Protein AF-A0A2B7ZU82-F1 (afdb_monomer_lite)

Radius of gyration: 23.39 Å; chains: 1; bounding box: 59×56×68 Å

Sequence (441 aa):
AWDSQYWSLWITNGGGGIFADIWTASTFAANGIYVSHTATPGKIYAMSVEHHMRNEVRFNKVSNWRSYALQLEEEDREGRECVPVEIQDSENLFFANLYVFRTIRVKIPFPYAIRTWHSANVEILNFHNFAQTKYAITNALFDVNSDLQVRPWEFARLYMAGKESRPKRDGRAEELASGFEFTEGSCSDSKGNVYFSESRLKRIYKWSADSQSVTLVADYPWPPQGLACDSEDHLLVVFRYDPQPGYLVNGQQETFANPRDAAGTAFSGWGNSGFAIWAYSIDPNNPDETIQKLPTQKMGSIETIHKALYPSNRWRDSHDYNEVVMNMPAECFVAPDKNTIIPISYDLARSNALVEGFPGKPLYATNEYDKRVVRFEIDSKGYVMNPFYFVEKGEYSTAVNNVGNLYVADGEVYIFNPEGKPIGLIEIPERPTSVIFGGKG

Structure (mmCIF, N/CA/C/O backbone):
data_AF-A0A2B7ZU82-F1
#
_entry.id   AF-A0A2B7ZU82-F1
#
loop_
_atom_site.group_PDB
_atom_site.id
_atom_site.type_symbol
_atom_site.label_atom_id
_atom_site.label_alt_id
_atom_site.label_comp_id
_atom_site.label_asym_id
_atom_site.label_entity_id
_atom_site.label_seq_id
_atom_site.pdbx_PDB_ins_code
_atom_site.Cartn_x
_atom_site.Cartn_y
_atom_site.Cartn_z
_atom_site.occupancy
_atom_site.B_iso_or_equiv
_atom_site.auth_seq_id
_atom_site.auth_comp_id
_atom_site.auth_asym_id
_atom_site.auth_atom_id
_atom_site.pdbx_PDB_model_num
ATOM 1 N N . ALA A 1 1 ? 8.708 25.680 -15.723 1.00 80.94 1 ALA A N 1
ATOM 2 C CA . ALA A 1 1 ? 7.711 24.734 -16.254 1.00 80.94 1 ALA A CA 1
ATOM 3 C C . ALA A 1 1 ? 8.374 23.372 -16.326 1.00 80.94 1 ALA A C 1
ATOM 5 O O . ALA A 1 1 ? 9.386 23.284 -17.011 1.00 80.94 1 ALA A O 1
ATOM 6 N N . TRP A 1 2 ? 7.881 22.380 -15.585 1.00 88.81 2 TRP A N 1
ATOM 7 C CA . TRP A 1 2 ? 8.326 20.986 -15.718 1.00 88.81 2 TRP A CA 1
ATOM 8 C C . TRP A 1 2 ? 7.935 20.409 -17.079 1.00 88.81 2 TRP A C 1
ATOM 10 O O . TRP A 1 2 ? 7.152 21.036 -17.794 1.00 88.81 2 TRP A O 1
ATOM 20 N N . ASP A 1 3 ? 8.502 19.252 -17.425 1.00 89.81 3 ASP A N 1
ATOM 21 C CA . ASP A 1 3 ? 8.197 18.534 -18.672 1.00 89.81 3 ASP A CA 1
ATOM 22 C C . ASP A 1 3 ? 8.323 19.411 -19.940 1.00 89.81 3 ASP A C 1
ATOM 24 O O . ASP A 1 3 ? 7.452 19.459 -20.809 1.00 89.81 3 ASP A O 1
ATOM 28 N N . SER A 1 4 ? 9.406 20.185 -20.015 1.00 92.81 4 SER A N 1
ATOM 29 C CA . SER A 1 4 ? 9.650 21.168 -21.083 1.00 92.81 4 SER A CA 1
ATOM 30 C C . SER A 1 4 ? 10.883 20.867 -21.935 1.00 92.81 4 SER A C 1
ATOM 32 O O . SER A 1 4 ? 11.148 21.568 -22.913 1.00 92.81 4 SER A O 1
ATOM 34 N N . GLN A 1 5 ? 11.633 19.827 -21.586 1.00 91.81 5 GLN A N 1
ATOM 35 C CA . GLN A 1 5 ? 12.817 19.364 -22.290 1.00 91.81 5 GLN A CA 1
ATOM 36 C C . GLN A 1 5 ? 12.592 17.955 -22.835 1.00 91.81 5 GLN A C 1
ATOM 38 O O . GLN A 1 5 ? 11.759 17.188 -22.354 1.00 91.81 5 GLN A O 1
ATOM 43 N N . TYR A 1 6 ? 13.372 17.609 -23.857 1.00 92.75 6 TYR A N 1
ATOM 44 C CA . TYR A 1 6 ? 13.483 16.233 -24.329 1.00 92.75 6 TYR A CA 1
ATOM 45 C C . TYR A 1 6 ? 14.211 15.363 -23.285 1.00 92.75 6 TYR A C 1
ATOM 47 O O . TYR A 1 6 ? 14.194 15.638 -22.091 1.00 92.75 6 TYR A O 1
ATOM 55 N N . TRP A 1 7 ? 14.809 14.266 -23.722 1.00 93.94 7 TRP A N 1
ATOM 56 C CA . TRP A 1 7 ? 15.465 13.282 -22.867 1.00 93.94 7 TRP A CA 1
ATOM 57 C C . TRP A 1 7 ? 16.787 13.817 -22.303 1.00 93.94 7 TRP A C 1
ATOM 59 O O . TRP A 1 7 ? 17.531 14.466 -23.041 1.00 93.94 7 TRP A O 1
ATOM 69 N N . SER A 1 8 ? 17.110 13.512 -21.042 1.00 95.00 8 SER A N 1
ATOM 70 C CA . SER A 1 8 ? 18.403 13.900 -20.453 1.00 95.00 8 SER A CA 1
ATOM 71 C C . SER A 1 8 ? 19.566 13.194 -21.148 1.00 95.00 8 SER A C 1
ATOM 73 O O . SER A 1 8 ? 20.588 13.811 -21.441 1.00 95.00 8 SER A O 1
ATOM 75 N N . LEU A 1 9 ? 19.393 11.907 -21.459 1.00 95.88 9 LEU A N 1
ATOM 76 C CA . LEU A 1 9 ? 20.341 11.114 -22.230 1.00 95.88 9 LEU A CA 1
ATOM 77 C C . LEU A 1 9 ? 19.611 10.368 -23.352 1.00 95.88 9 LEU A C 1
ATOM 79 O O . LEU A 1 9 ? 18.702 9.579 -23.099 1.00 95.88 9 LEU A O 1
ATOM 83 N N . TRP A 1 10 ? 20.023 10.600 -24.601 1.00 97.06 10 TRP A N 1
ATOM 84 C CA . TRP A 1 10 ? 19.443 9.948 -25.777 1.00 97.06 10 TRP A CA 1
ATOM 85 C C . TRP A 1 10 ? 20.496 9.166 -26.556 1.00 97.06 10 TRP A C 1
ATOM 87 O O . TRP A 1 10 ? 21.459 9.738 -27.067 1.00 97.06 10 TRP A O 1
ATOM 97 N N . ILE A 1 11 ? 20.292 7.855 -26.677 1.00 98.25 11 ILE A N 1
ATOM 98 C CA . ILE A 1 11 ? 21.112 6.970 -27.502 1.00 98.25 11 ILE A CA 1
ATOM 99 C C . ILE A 1 11 ? 20.263 6.493 -28.671 1.00 98.25 11 ILE A C 1
ATOM 101 O O . ILE A 1 11 ? 19.217 5.872 -28.485 1.00 98.25 11 ILE A O 1
ATOM 105 N N . THR A 1 12 ? 20.703 6.791 -29.891 1.00 97.69 12 THR A N 1
ATOM 106 C CA . THR A 1 12 ? 19.903 6.529 -31.088 1.00 97.69 12 THR A CA 1
ATOM 107 C C . THR A 1 12 ? 20.740 6.203 -32.314 1.00 97.69 12 THR A C 1
ATOM 109 O O . THR A 1 12 ? 21.964 6.314 -32.277 1.00 97.69 12 THR A O 1
ATOM 112 N N . ASN A 1 13 ? 20.075 5.825 -33.408 1.00 94.06 13 ASN A N 1
ATOM 113 C CA . ASN A 1 13 ? 20.653 5.678 -34.746 1.00 94.06 13 ASN A CA 1
ATOM 114 C C . ASN A 1 13 ? 21.900 4.780 -34.772 1.00 94.06 13 ASN A C 1
ATOM 116 O O . ASN A 1 13 ? 22.950 5.165 -35.282 1.00 94.06 13 ASN A O 1
ATOM 120 N N . GLY A 1 14 ? 21.787 3.583 -34.190 1.00 95.44 14 GLY A N 1
ATOM 121 C CA . GLY A 1 14 ? 22.908 2.642 -34.096 1.00 95.44 14 GLY A CA 1
ATOM 122 C C . GLY A 1 14 ? 23.933 2.969 -33.002 1.00 95.44 14 GLY A C 1
ATOM 123 O O . GLY A 1 14 ? 24.983 2.329 -32.948 1.00 95.44 14 GLY A O 1
ATOM 124 N N . GLY A 1 15 ? 23.654 3.931 -32.118 1.00 97.12 15 GLY A N 1
ATOM 125 C CA . GLY A 1 15 ? 24.464 4.198 -30.929 1.00 97.12 15 GLY A CA 1
ATOM 126 C C . GLY A 1 15 ? 24.465 3.033 -29.930 1.00 97.12 15 GLY A C 1
ATOM 127 O O . GLY A 1 15 ? 23.502 2.275 -29.831 1.00 97.12 15 GLY A O 1
ATOM 128 N N . GLY A 1 16 ? 25.550 2.897 -29.176 1.00 97.44 16 GLY A N 1
ATOM 129 C CA . GLY A 1 16 ? 25.740 1.884 -28.136 1.00 97.44 16 GLY A CA 1
ATOM 130 C C . GLY A 1 16 ? 27.002 2.187 -27.333 1.00 97.44 16 GLY A C 1
ATOM 131 O O . GLY A 1 16 ? 27.550 3.283 -27.443 1.00 97.44 16 GLY A O 1
ATOM 132 N N . GLY A 1 17 ? 27.480 1.229 -26.541 1.00 97.94 17 GLY A N 1
ATOM 133 C CA . GLY A 1 17 ? 28.671 1.407 -25.705 1.00 97.94 17 GLY A CA 1
ATOM 134 C C . GLY A 1 17 ? 28.406 1.183 -24.221 1.00 97.94 17 GLY A C 1
ATOM 135 O O . GLY A 1 17 ? 27.523 0.412 -23.851 1.00 97.94 17 GLY A O 1
ATOM 136 N N . ILE A 1 18 ? 29.218 1.808 -23.370 1.00 98.38 18 ILE A N 1
ATOM 137 C CA . ILE A 1 18 ? 29.163 1.643 -21.915 1.00 98.38 18 ILE A CA 1
ATOM 138 C C . ILE A 1 18 ? 28.807 2.983 -21.278 1.00 98.38 18 ILE A C 1
ATOM 140 O O . ILE A 1 18 ? 29.470 3.985 -21.531 1.00 98.38 18 ILE A O 1
ATOM 144 N N . PHE A 1 19 ? 27.788 2.962 -20.427 1.00 98.12 19 PHE A N 1
ATOM 145 C CA . PHE A 1 19 ? 27.317 4.076 -19.615 1.00 98.12 19 PHE A CA 1
ATOM 146 C C . PHE A 1 19 ? 27.465 3.650 -18.159 1.00 98.12 19 PHE A C 1
ATOM 148 O O . PHE A 1 19 ? 26.887 2.642 -17.757 1.00 98.12 19 PHE A O 1
ATOM 155 N N . ALA A 1 20 ? 28.293 4.345 -17.390 1.00 97.56 20 ALA A N 1
ATOM 156 C CA . ALA A 1 20 ? 28.614 3.936 -16.030 1.00 97.56 20 ALA A CA 1
ATOM 157 C C . ALA A 1 20 ? 28.675 5.143 -15.102 1.00 97.56 20 ALA A C 1
ATOM 159 O O . ALA A 1 20 ? 29.190 6.176 -15.526 1.00 97.56 20 ALA A O 1
ATOM 160 N N . ASP A 1 21 ? 28.190 4.976 -13.869 1.00 95.81 21 ASP A N 1
ATOM 161 C CA . ASP A 1 21 ? 28.268 5.995 -12.813 1.00 95.81 21 ASP A CA 1
ATOM 162 C C . ASP A 1 21 ? 27.620 7.323 -13.237 1.00 95.81 21 ASP A C 1
ATOM 164 O O . ASP A 1 21 ? 28.206 8.404 -13.180 1.00 95.81 21 ASP A O 1
ATOM 168 N N . ILE A 1 22 ? 26.402 7.214 -13.773 1.00 96.00 22 ILE A N 1
ATOM 169 C CA . ILE A 1 22 ? 25.621 8.361 -14.233 1.00 96.00 22 ILE A CA 1
ATOM 170 C C . ILE A 1 22 ? 24.470 8.571 -13.265 1.00 96.00 22 ILE A C 1
ATOM 172 O O . ILE A 1 22 ? 23.659 7.673 -13.042 1.00 96.00 22 ILE A O 1
ATOM 176 N N . TRP A 1 23 ? 24.376 9.795 -12.764 1.00 95.81 23 TRP A N 1
ATOM 177 C CA . TRP A 1 23 ? 23.193 10.304 -12.097 1.00 95.81 23 TRP A CA 1
ATOM 178 C C . TRP A 1 23 ? 22.495 11.294 -13.025 1.00 95.81 23 TRP A C 1
ATOM 180 O O . TRP A 1 23 ? 23.108 12.265 -13.482 1.00 95.81 23 TRP A O 1
ATOM 190 N N . THR A 1 24 ? 21.232 11.039 -13.352 1.00 91.00 24 THR A N 1
ATOM 191 C CA . THR A 1 24 ? 20.421 11.968 -14.139 1.00 91.00 24 THR A CA 1
ATOM 192 C C . THR A 1 24 ? 19.142 12.298 -13.389 1.00 91.00 24 THR A C 1
ATOM 194 O O . THR A 1 24 ? 18.223 11.496 -13.335 1.00 91.00 24 THR A O 1
ATOM 197 N N . ALA A 1 25 ? 19.089 13.513 -12.847 1.00 89.00 25 ALA A N 1
ATOM 198 C CA . ALA A 1 25 ? 17.901 14.082 -12.227 1.00 89.00 25 ALA A CA 1
ATOM 199 C C . ALA A 1 25 ? 17.495 15.343 -12.995 1.00 89.00 25 ALA A C 1
ATOM 201 O O . ALA A 1 25 ? 18.270 16.299 -13.095 1.00 89.00 25 ALA A O 1
ATOM 202 N N . SER A 1 26 ? 16.309 15.336 -13.611 1.00 89.69 26 SER A N 1
ATOM 203 C CA . SER A 1 26 ? 15.786 16.519 -14.305 1.00 89.69 26 SER A CA 1
ATOM 204 C C . SER A 1 26 ? 14.278 16.447 -14.492 1.00 89.69 26 SER A C 1
ATOM 206 O O . SER A 1 26 ? 13.768 15.847 -15.435 1.00 89.69 26 SER A O 1
ATOM 208 N N . THR A 1 27 ? 13.572 17.216 -13.676 1.00 88.06 27 THR A N 1
ATOM 209 C CA . THR A 1 27 ? 12.110 17.380 -13.721 1.00 88.06 27 THR A CA 1
ATOM 210 C C . THR A 1 27 ? 11.626 18.127 -14.966 1.00 88.06 27 THR A C 1
ATOM 212 O O . THR A 1 27 ? 10.432 18.235 -15.253 1.00 88.06 27 THR A O 1
ATOM 215 N N . PHE A 1 28 ? 12.560 18.674 -15.743 1.00 91.50 28 PHE A N 1
ATOM 216 C CA . PHE A 1 28 ? 12.282 19.281 -17.034 1.00 91.50 28 PHE A CA 1
ATOM 217 C C . PHE A 1 28 ? 12.300 18.260 -18.161 1.00 91.50 28 PHE A C 1
ATOM 219 O O . PHE A 1 28 ? 11.606 18.472 -19.153 1.00 91.50 28 PHE A O 1
ATOM 226 N N . ALA A 1 29 ? 13.091 17.196 -18.031 1.00 92.06 29 ALA A N 1
ATOM 227 C CA . ALA A 1 29 ? 13.281 16.222 -19.086 1.00 92.06 29 ALA A CA 1
ATOM 228 C C . ALA A 1 29 ? 12.099 15.257 -19.167 1.00 92.06 29 ALA A C 1
ATOM 230 O O . ALA A 1 29 ? 11.636 14.714 -18.164 1.00 92.06 29 ALA A O 1
ATOM 231 N N . ALA A 1 30 ? 11.645 15.001 -20.392 1.00 90.88 30 ALA A N 1
ATOM 232 C CA . ALA A 1 30 ? 10.584 14.038 -20.636 1.00 90.88 30 ALA A CA 1
ATOM 233 C C . ALA A 1 30 ? 10.997 12.627 -20.193 1.00 90.88 30 ALA A C 1
ATOM 235 O O . ALA A 1 30 ? 10.145 11.857 -19.763 1.00 90.88 30 ALA A O 1
ATOM 236 N N . ASN A 1 31 ? 12.266 12.239 -20.395 1.00 91.94 31 ASN A N 1
ATOM 237 C CA . ASN A 1 31 ? 12.811 10.980 -19.874 1.00 91.94 31 ASN A CA 1
ATOM 238 C C . ASN A 1 31 ? 14.218 11.184 -19.311 1.00 91.94 31 ASN A C 1
ATOM 240 O O . ASN A 1 31 ? 14.964 12.016 -19.835 1.00 91.94 31 ASN A O 1
ATOM 244 N N . GLY A 1 32 ? 14.617 10.369 -18.339 1.00 94.50 32 GLY A N 1
ATOM 245 C CA . GLY A 1 32 ? 16.002 10.324 -17.879 1.00 94.50 32 GLY A CA 1
ATOM 246 C C . GLY A 1 32 ? 16.936 9.704 -18.910 1.00 94.50 32 GLY A C 1
ATOM 247 O O . GLY A 1 32 ? 17.902 10.329 -19.347 1.00 94.50 32 GLY A O 1
ATOM 248 N N . ILE A 1 33 ? 16.596 8.517 -19.397 1.00 96.88 33 ILE A N 1
ATOM 249 C CA . ILE A 1 33 ? 17.295 7.866 -20.503 1.00 96.88 33 ILE A CA 1
ATOM 250 C C . ILE A 1 33 ? 16.299 7.349 -21.534 1.00 96.88 33 ILE A C 1
ATOM 252 O O . ILE A 1 33 ? 15.351 6.629 -21.226 1.00 96.88 33 ILE A O 1
ATOM 256 N N . TYR A 1 34 ? 16.562 7.684 -22.794 1.00 97.88 34 TYR A N 1
ATOM 257 C CA . TYR A 1 34 ? 15.873 7.108 -23.935 1.00 97.88 34 TYR A CA 1
ATOM 258 C C . TYR A 1 34 ? 16.875 6.423 -24.859 1.00 97.88 34 TYR A C 1
ATOM 260 O O . TYR A 1 34 ? 17.788 7.053 -25.396 1.00 97.88 34 TYR A O 1
ATOM 268 N N . VAL A 1 35 ? 16.692 5.125 -25.072 1.00 98.62 35 VAL A N 1
ATOM 269 C CA . VAL A 1 35 ? 17.440 4.347 -26.059 1.00 98.62 35 VAL A CA 1
ATOM 270 C C . VAL A 1 35 ? 16.481 3.962 -27.173 1.00 98.62 35 VAL A C 1
ATOM 272 O O . VAL A 1 35 ? 15.409 3.408 -26.920 1.00 98.62 35 VAL A O 1
ATOM 275 N N . SER A 1 36 ? 16.838 4.261 -28.420 1.00 98.56 36 SER A N 1
ATOM 276 C CA . SER A 1 36 ? 15.943 3.998 -29.544 1.00 98.56 36 SER A CA 1
ATOM 277 C C . SER A 1 36 ? 16.660 3.585 -30.821 1.00 98.56 36 SER A C 1
ATOM 279 O O . SER A 1 36 ? 17.741 4.087 -31.095 1.00 98.56 36 SER A O 1
ATOM 281 N N . HIS A 1 37 ? 16.033 2.745 -31.645 1.00 98.50 37 HIS A N 1
ATOM 282 C CA . HIS A 1 37 ? 16.503 2.421 -33.002 1.00 98.50 37 HIS A CA 1
ATOM 283 C C . HIS A 1 37 ? 17.984 2.004 -33.054 1.00 98.50 37 HIS A C 1
ATOM 285 O O . HIS A 1 37 ? 18.802 2.585 -33.778 1.00 98.50 37 HIS A O 1
ATOM 291 N N . THR A 1 38 ? 18.351 1.006 -32.254 1.00 98.50 38 THR A N 1
ATOM 292 C CA . THR A 1 38 ? 19.723 0.499 -32.229 1.00 98.50 38 THR A CA 1
ATOM 293 C C . THR A 1 38 ? 19.775 -0.984 -31.891 1.00 98.50 38 THR A C 1
ATOM 295 O O . THR A 1 38 ? 19.143 -1.443 -30.945 1.00 98.50 38 THR A O 1
ATOM 298 N N . ALA A 1 39 ? 20.569 -1.728 -32.656 1.00 98.19 39 ALA A N 1
ATOM 299 C CA . ALA A 1 39 ? 20.953 -3.100 -32.331 1.00 98.19 39 ALA A CA 1
ATOM 300 C C . ALA A 1 39 ? 22.390 -3.189 -31.791 1.00 98.19 39 ALA A C 1
ATOM 302 O O . ALA A 1 39 ? 22.862 -4.276 -31.439 1.00 98.19 39 ALA A O 1
ATOM 303 N N . THR A 1 40 ? 23.095 -2.051 -31.753 1.00 98.69 40 THR A N 1
ATOM 304 C CA . THR A 1 40 ? 24.463 -1.958 -31.249 1.00 98.69 40 THR A CA 1
ATOM 305 C C . THR A 1 40 ? 24.456 -2.265 -29.754 1.00 98.69 40 THR A C 1
ATOM 307 O O . THR A 1 40 ? 23.690 -1.635 -29.017 1.00 98.69 40 THR A O 1
ATOM 310 N N . PRO A 1 41 ? 25.304 -3.198 -29.280 1.00 98.56 41 PRO A N 1
ATOM 311 C CA . PRO A 1 41 ? 25.325 -3.572 -27.875 1.00 98.56 41 PRO A CA 1
ATOM 312 C C . PRO A 1 41 ? 25.561 -2.380 -26.944 1.00 98.56 41 PRO A C 1
ATOM 314 O O . PRO A 1 41 ? 26.476 -1.576 -27.154 1.00 98.56 41 PRO A O 1
ATOM 317 N N . GLY A 1 42 ? 24.753 -2.302 -25.890 1.00 98.69 42 GLY A N 1
ATOM 318 C CA . GLY A 1 42 ? 24.859 -1.286 -24.848 1.00 98.69 42 GLY A CA 1
ATOM 319 C C . GLY A 1 42 ? 24.931 -1.897 -23.456 1.00 98.69 42 GLY A C 1
ATOM 320 O O . GLY A 1 42 ? 24.363 -2.962 -23.192 1.00 98.69 42 GLY A O 1
ATOM 321 N N . LYS A 1 43 ? 25.654 -1.233 -22.557 1.00 98.69 43 LYS A N 1
ATOM 322 C CA . LYS A 1 43 ? 25.763 -1.620 -21.152 1.00 98.69 43 LYS A CA 1
ATOM 323 C C . LYS A 1 43 ? 25.574 -0.415 -20.244 1.00 98.69 43 LYS A C 1
ATOM 325 O O . LYS A 1 43 ? 26.222 0.605 -20.459 1.00 98.69 43 LYS A O 1
ATOM 330 N N . ILE A 1 44 ? 24.738 -0.568 -19.226 1.00 98.50 44 ILE A N 1
ATOM 331 C CA . ILE A 1 44 ? 24.554 0.393 -18.138 1.00 98.50 44 ILE A CA 1
ATOM 332 C C . ILE A 1 44 ? 25.106 -0.234 -16.855 1.00 98.50 44 ILE A C 1
ATOM 334 O O . ILE A 1 44 ? 24.784 -1.384 -16.557 1.00 98.50 44 ILE A O 1
ATOM 338 N N . TYR A 1 45 ? 25.933 0.500 -16.113 1.00 98.25 45 TYR A N 1
ATOM 339 C CA . TYR A 1 45 ? 26.476 0.088 -14.817 1.00 98.25 45 TYR A CA 1
ATOM 340 C C . TYR A 1 45 ? 26.254 1.183 -13.775 1.00 98.25 45 TYR A C 1
ATOM 342 O O . TYR A 1 45 ? 26.728 2.294 -13.982 1.00 98.25 45 TYR A O 1
ATOM 350 N N . ALA A 1 46 ? 25.617 0.856 -12.648 1.00 96.88 46 ALA A N 1
ATOM 351 C CA . ALA A 1 46 ? 25.454 1.766 -11.509 1.00 96.88 46 ALA A CA 1
ATOM 352 C C . ALA A 1 46 ? 24.923 3.142 -11.949 1.00 96.88 46 ALA A C 1
ATOM 354 O O . ALA A 1 46 ? 25.638 4.141 -11.926 1.00 96.88 46 ALA A O 1
ATOM 355 N N . MET A 1 47 ? 23.686 3.165 -12.440 1.00 97.62 47 MET A N 1
ATOM 356 C CA . MET A 1 47 ? 23.033 4.391 -12.898 1.00 97.62 47 MET A CA 1
ATOM 357 C C . MET A 1 47 ? 21.841 4.692 -11.999 1.00 97.62 47 MET A C 1
ATOM 359 O O . MET A 1 47 ? 21.055 3.792 -11.703 1.00 97.62 47 MET A O 1
ATOM 363 N N . SER A 1 48 ? 21.720 5.953 -11.603 1.00 96.56 48 SER A N 1
ATOM 364 C CA . SER A 1 48 ? 20.577 6.482 -10.866 1.00 96.56 48 SER A CA 1
ATOM 365 C C . SER A 1 48 ? 19.829 7.460 -11.774 1.00 96.56 48 SER A C 1
ATOM 367 O O . SER A 1 48 ? 20.412 8.412 -12.307 1.00 96.56 48 SER A O 1
ATOM 369 N N . VAL A 1 49 ? 18.564 7.154 -12.047 1.00 95.75 49 VAL A N 1
ATOM 370 C CA . VAL A 1 49 ? 17.691 7.894 -12.961 1.00 95.75 49 VAL A CA 1
ATOM 371 C C . VAL A 1 49 ? 16.452 8.262 -12.174 1.00 95.75 49 VAL A C 1
ATOM 373 O O . VAL A 1 49 ? 15.683 7.377 -11.831 1.00 95.75 49 VAL A O 1
ATOM 376 N N . GLU A 1 50 ? 16.280 9.537 -11.861 1.00 91.62 50 GLU A N 1
ATOM 377 C CA . GLU A 1 50 ? 15.307 9.920 -10.844 1.00 91.62 50 GLU A CA 1
ATOM 378 C C . GLU A 1 50 ? 14.638 11.264 -11.155 1.00 91.62 50 GLU A C 1
ATOM 380 O O . GLU A 1 50 ? 15.185 12.103 -11.882 1.00 91.62 50 GLU A O 1
ATOM 385 N N . HIS A 1 51 ? 13.454 11.488 -10.581 1.00 89.62 51 HIS A N 1
ATOM 386 C CA . HIS A 1 51 ? 12.736 12.765 -10.657 1.00 89.62 51 HIS A CA 1
ATOM 387 C C . HIS A 1 51 ? 12.437 13.220 -12.111 1.00 89.62 51 HIS A C 1
ATOM 389 O O . HIS A 1 51 ? 12.645 14.384 -12.476 1.00 89.62 51 HIS A O 1
ATOM 395 N N . HIS A 1 52 ? 11.953 12.306 -12.967 1.00 91.69 52 HIS A N 1
ATOM 396 C CA . HIS A 1 52 ? 11.433 12.613 -14.316 1.00 91.69 52 HIS A CA 1
ATOM 397 C C . HIS A 1 52 ? 9.902 12.598 -14.359 1.00 91.69 52 HIS A C 1
ATOM 399 O O . HIS A 1 52 ? 9.243 11.994 -13.523 1.00 91.69 52 HIS A O 1
ATOM 405 N N . MET A 1 53 ? 9.322 13.246 -15.375 1.00 88.00 53 MET A N 1
ATOM 406 C CA . MET A 1 53 ? 7.873 13.500 -15.413 1.00 88.00 53 MET A CA 1
ATOM 407 C C . MET A 1 53 ? 7.052 12.463 -16.194 1.00 88.00 53 MET A C 1
ATOM 409 O O . MET A 1 53 ? 5.875 12.292 -15.889 1.00 88.00 53 MET A O 1
ATOM 413 N N . ARG A 1 54 ? 7.621 11.812 -17.224 1.00 91.62 54 ARG A N 1
ATOM 414 C CA . ARG A 1 54 ? 6.886 10.837 -18.065 1.00 91.62 54 ARG A CA 1
ATOM 415 C C . ARG A 1 54 ? 7.426 9.424 -17.919 1.00 91.62 54 ARG A C 1
ATOM 417 O O . ARG A 1 54 ? 6.658 8.499 -17.675 1.00 91.62 54 ARG A O 1
ATOM 424 N N . ASN A 1 55 ? 8.736 9.262 -18.087 1.00 93.88 55 ASN A N 1
ATOM 425 C CA . ASN A 1 55 ? 9.426 7.994 -17.890 1.00 93.88 55 ASN A CA 1
ATOM 426 C C . ASN A 1 55 ? 10.807 8.243 -17.299 1.00 93.88 55 ASN A C 1
ATOM 428 O O . ASN A 1 55 ? 11.438 9.234 -17.650 1.00 93.88 55 ASN A O 1
ATOM 432 N N . GLU A 1 56 ? 11.345 7.328 -16.513 1.00 96.69 56 GLU A N 1
ATOM 433 C CA . GLU A 1 56 ? 12.771 7.396 -16.178 1.00 96.69 56 GLU A CA 1
ATOM 434 C C . GLU A 1 56 ? 13.584 6.744 -17.292 1.00 96.69 56 GLU A C 1
ATOM 436 O O . GLU A 1 56 ? 14.481 7.367 -17.866 1.00 96.69 56 GLU A O 1
ATOM 441 N N . VAL A 1 57 ? 13.207 5.523 -17.679 1.00 97.88 57 VAL A N 1
ATOM 442 C CA . VAL A 1 57 ? 13.916 4.727 -18.681 1.00 97.88 57 VAL A CA 1
ATOM 443 C C . VAL A 1 57 ? 12.983 4.275 -19.788 1.00 97.88 57 VAL A C 1
ATOM 445 O O . VAL A 1 57 ? 11.945 3.666 -19.542 1.00 97.88 57 VAL A O 1
ATOM 448 N N . ARG A 1 58 ? 13.390 4.495 -21.040 1.00 98.12 58 ARG A N 1
ATOM 449 C CA . ARG A 1 58 ? 12.640 4.021 -22.203 1.00 98.12 58 ARG A CA 1
ATOM 450 C C . ARG A 1 58 ? 13.527 3.337 -23.237 1.00 98.12 58 ARG A C 1
ATOM 452 O O . ARG A 1 58 ? 14.533 3.892 -23.677 1.00 98.12 58 ARG A O 1
ATOM 459 N N . PHE A 1 59 ? 13.092 2.163 -23.683 1.00 98.75 59 PHE A N 1
ATOM 460 C CA . PHE A 1 59 ? 13.659 1.402 -24.794 1.00 98.75 59 PHE A CA 1
ATOM 461 C C . PHE A 1 59 ? 12.630 1.276 -25.921 1.00 98.75 59 PHE A C 1
ATOM 463 O O . PHE A 1 59 ? 11.501 0.849 -25.688 1.00 98.75 59 PHE A O 1
ATOM 470 N N . ASN A 1 60 ? 13.003 1.642 -27.148 1.00 98.62 60 ASN A N 1
ATOM 471 C CA . ASN A 1 60 ? 12.123 1.535 -28.315 1.00 98.62 60 ASN A CA 1
ATOM 472 C C . ASN A 1 60 ? 12.881 1.051 -29.559 1.00 98.62 60 ASN A C 1
ATOM 474 O O . ASN A 1 60 ? 13.730 1.780 -30.077 1.00 98.62 60 ASN A O 1
ATOM 478 N N . LYS A 1 61 ? 12.563 -0.143 -30.074 1.00 98.75 61 LYS A N 1
ATOM 479 C CA . LYS A 1 61 ? 13.313 -0.789 -31.172 1.00 98.75 61 LYS A CA 1
ATOM 480 C C . LYS A 1 61 ? 14.794 -0.942 -30.841 1.00 98.75 61 LYS A C 1
ATOM 482 O O . LYS A 1 61 ? 15.671 -0.477 -31.579 1.00 98.75 61 LYS A O 1
ATOM 487 N N . VAL A 1 62 ? 15.056 -1.527 -29.678 1.00 98.81 62 VAL A N 1
ATOM 488 C CA . VAL A 1 62 ? 16.402 -1.727 -29.142 1.00 98.81 62 VAL A CA 1
ATOM 489 C C . VAL A 1 62 ? 16.685 -3.213 -29.006 1.00 98.81 62 VAL A C 1
ATOM 491 O O . VAL A 1 62 ? 15.812 -3.972 -28.587 1.00 98.81 62 VAL A O 1
ATOM 494 N N . SER A 1 63 ? 17.918 -3.622 -29.302 1.00 98.62 63 SER A N 1
ATOM 495 C CA . SER A 1 63 ? 18.374 -4.969 -28.975 1.00 98.62 63 SER A CA 1
ATOM 496 C C . SER A 1 63 ? 19.779 -5.026 -28.396 1.00 98.62 63 SER A C 1
ATOM 498 O O . SER A 1 63 ? 20.628 -4.201 -28.726 1.00 98.62 63 SER A O 1
ATOM 500 N N . ASN A 1 64 ? 20.051 -6.068 -27.604 1.00 98.50 64 ASN A N 1
ATOM 501 C CA . ASN A 1 64 ? 21.374 -6.393 -27.047 1.00 98.50 64 ASN A CA 1
ATOM 502 C C . ASN A 1 64 ? 21.860 -5.423 -25.957 1.00 98.50 64 ASN A C 1
ATOM 504 O O . ASN A 1 64 ? 23.046 -5.081 -25.901 1.00 98.50 64 ASN A O 1
ATOM 508 N N . TRP A 1 65 ? 20.954 -4.989 -25.079 1.00 98.75 65 TRP A N 1
ATOM 509 C CA . TRP A 1 65 ? 21.271 -4.073 -23.982 1.00 98.75 65 TRP A CA 1
ATOM 510 C C . TRP A 1 65 ? 21.226 -4.762 -22.625 1.00 98.75 65 TRP A C 1
ATOM 512 O O . TRP A 1 65 ? 20.364 -5.597 -22.354 1.00 98.75 65 TRP A O 1
ATOM 522 N N . ARG A 1 66 ? 22.187 -4.416 -21.768 1.00 98.81 66 ARG A N 1
ATOM 523 C CA . A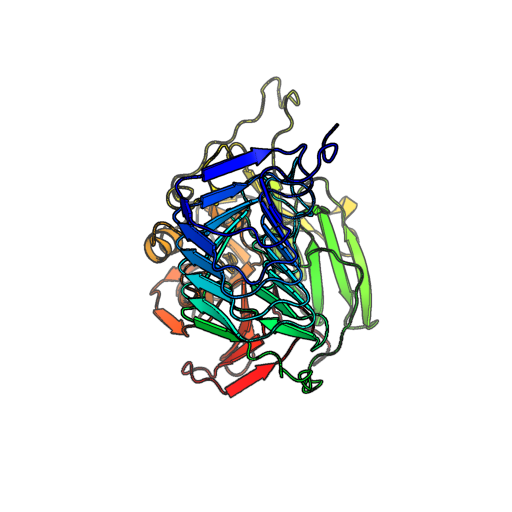RG A 1 66 ? 22.322 -4.987 -20.426 1.00 98.81 66 ARG A CA 1
ATOM 524 C C . ARG A 1 66 ? 22.478 -3.882 -19.392 1.00 98.81 66 ARG A C 1
ATOM 526 O O . ARG A 1 66 ? 23.368 -3.051 -19.525 1.00 98.81 66 ARG A O 1
ATOM 533 N N . SER A 1 67 ? 21.656 -3.899 -18.358 1.00 98.56 67 SER A N 1
ATOM 534 C CA . SER A 1 67 ? 21.702 -2.967 -17.240 1.00 98.56 67 SER A CA 1
ATOM 535 C C . SER A 1 67 ? 22.077 -3.696 -15.955 1.00 98.56 67 SER A C 1
ATOM 537 O O . SER A 1 67 ? 21.545 -4.770 -15.671 1.00 98.56 67 SER A O 1
ATOM 539 N N . TYR A 1 68 ? 23.007 -3.129 -15.196 1.00 98.50 68 TYR A N 1
ATOM 540 C CA . TYR A 1 68 ? 23.508 -3.667 -13.938 1.00 98.50 68 TYR A CA 1
ATOM 541 C C . TYR A 1 68 ? 23.440 -2.574 -12.872 1.00 98.50 68 TYR A C 1
ATOM 543 O O . TYR A 1 68 ? 24.124 -1.562 -13.008 1.00 98.50 68 TYR A O 1
ATOM 551 N N . ALA A 1 69 ? 22.667 -2.799 -11.807 1.00 97.75 69 ALA A N 1
ATOM 552 C CA . ALA A 1 69 ? 22.410 -1.832 -10.738 1.00 97.75 69 ALA A CA 1
ATOM 553 C C . ALA A 1 69 ? 21.829 -0.513 -11.280 1.00 97.75 69 ALA A C 1
ATOM 555 O O . ALA A 1 69 ? 22.496 0.519 -11.301 1.00 97.75 69 ALA A O 1
ATOM 556 N N . LEU A 1 70 ? 20.590 -0.582 -11.766 1.00 97.88 70 LEU A N 1
ATOM 557 C CA . LEU A 1 70 ? 19.820 0.588 -12.185 1.00 97.88 70 LEU A CA 1
ATOM 558 C C . LEU A 1 70 ? 18.835 0.932 -11.074 1.00 97.88 70 LEU A C 1
ATOM 560 O O . LEU A 1 70 ? 17.983 0.105 -10.746 1.00 97.88 70 LEU A O 1
ATOM 564 N N . GLN A 1 71 ? 18.978 2.125 -10.510 1.00 97.44 71 GLN A N 1
ATOM 565 C CA . GLN A 1 71 ? 18.082 2.656 -9.494 1.00 97.44 71 GLN A CA 1
ATOM 566 C C . GLN A 1 71 ? 17.245 3.793 -10.073 1.00 97.44 71 GLN A C 1
ATOM 568 O O . GLN A 1 71 ? 17.750 4.635 -10.813 1.00 97.44 71 GLN A O 1
ATOM 573 N N . LEU A 1 72 ? 15.966 3.741 -9.736 1.00 97.00 72 LEU A N 1
ATOM 574 C CA . LEU A 1 72 ? 14.861 4.548 -10.228 1.00 97.00 72 LEU A CA 1
ATOM 575 C C . LEU A 1 72 ? 14.158 5.183 -9.020 1.00 97.00 72 LEU A C 1
ATOM 577 O O . LEU A 1 72 ? 14.045 4.503 -7.995 1.00 97.00 72 LEU A O 1
ATOM 581 N N . GLU A 1 73 ? 13.738 6.449 -9.084 1.00 93.94 73 GLU A N 1
ATOM 582 C CA . GLU A 1 73 ? 13.129 7.162 -7.952 1.00 93.94 73 GLU A CA 1
ATOM 583 C C . GLU A 1 73 ? 12.108 8.245 -8.343 1.00 93.94 73 GLU A C 1
ATOM 585 O O . GLU A 1 73 ? 12.409 9.266 -8.969 1.00 93.94 73 GLU A O 1
ATOM 590 N N . GLU A 1 74 ? 10.889 8.063 -7.826 1.00 90.81 74 GLU A N 1
ATOM 591 C CA . GLU A 1 74 ? 9.783 9.004 -7.976 1.00 90.81 74 GLU A CA 1
ATOM 592 C C . GLU A 1 74 ? 9.544 9.874 -6.730 1.00 90.81 74 GLU A C 1
ATOM 594 O O . GLU A 1 74 ? 9.492 9.404 -5.582 1.00 90.81 74 GLU A O 1
ATOM 599 N N . GLU A 1 75 ? 9.229 11.148 -6.981 1.00 87.94 75 GLU A N 1
ATOM 600 C CA . GLU A 1 75 ? 8.744 12.104 -5.983 1.00 87.94 75 GLU A CA 1
ATOM 601 C C . GLU A 1 75 ? 7.361 12.680 -6.359 1.00 87.94 75 GLU A C 1
ATOM 603 O O . GLU A 1 75 ? 6.997 12.817 -7.528 1.00 87.94 75 GLU A O 1
ATOM 608 N N . ASP A 1 76 ? 6.560 13.051 -5.353 1.00 84.50 76 ASP A N 1
ATOM 609 C CA . ASP A 1 76 ? 5.155 13.472 -5.522 1.00 84.50 76 ASP A CA 1
ATOM 610 C C . ASP A 1 76 ? 4.972 14.740 -6.362 1.00 84.50 76 ASP A C 1
ATOM 612 O O . ASP A 1 76 ? 4.004 14.893 -7.116 1.00 84.50 76 ASP A O 1
ATOM 616 N N . ARG A 1 77 ? 5.877 15.705 -6.208 1.00 83.75 77 ARG A N 1
ATOM 617 C CA . ARG A 1 77 ? 5.777 16.968 -6.935 1.00 83.75 77 ARG A CA 1
ATOM 618 C C . ARG A 1 77 ? 6.166 16.789 -8.395 1.00 83.75 77 ARG A C 1
ATOM 620 O O . ARG A 1 77 ? 5.460 17.307 -9.251 1.00 83.75 77 ARG A O 1
ATOM 627 N N . GLU A 1 78 ? 7.208 16.016 -8.661 1.00 78.56 78 GLU A N 1
ATOM 628 C CA . GLU A 1 78 ? 7.949 16.073 -9.919 1.00 78.56 78 GLU A CA 1
ATOM 629 C C . GLU A 1 78 ? 8.123 14.734 -10.653 1.00 78.56 78 GLU A C 1
ATOM 631 O O . GLU A 1 78 ? 8.959 14.618 -11.542 1.00 78.56 78 GLU A O 1
ATOM 636 N N . GLY A 1 79 ? 7.280 13.746 -10.341 1.00 82.50 79 GLY A N 1
ATOM 637 C CA . GLY A 1 79 ? 7.248 12.471 -11.065 1.00 82.50 79 GLY A CA 1
ATOM 638 C C . GLY A 1 79 ? 6.083 11.553 -10.699 1.00 82.50 79 GLY A C 1
ATOM 639 O O . GLY A 1 79 ? 6.150 10.360 -10.955 1.00 82.50 79 GLY A O 1
ATOM 640 N N . ARG A 1 80 ? 4.998 12.077 -10.109 1.00 85.88 80 ARG A N 1
ATOM 641 C CA . ARG A 1 80 ? 3.875 11.266 -9.583 1.00 85.88 80 ARG A CA 1
ATOM 642 C C . ARG A 1 80 ? 3.232 10.298 -10.586 1.00 85.88 80 ARG A C 1
ATOM 644 O O . ARG A 1 80 ? 2.614 9.322 -10.176 1.00 85.88 80 ARG A O 1
ATOM 651 N N . GLU A 1 81 ? 3.319 10.628 -11.872 1.00 88.69 81 GLU A N 1
ATOM 652 C CA . GLU A 1 81 ? 2.754 9.881 -13.001 1.00 88.69 81 GLU A CA 1
ATOM 653 C C . GLU A 1 81 ? 3.846 9.251 -13.885 1.00 88.69 81 GLU A C 1
ATOM 655 O O . GLU A 1 81 ? 3.553 8.735 -14.965 1.00 88.69 81 GLU A O 1
ATOM 660 N N . CYS A 1 82 ? 5.106 9.313 -13.449 1.00 92.88 82 CYS A N 1
ATOM 661 C CA . CYS A 1 82 ? 6.232 8.761 -14.180 1.00 92.88 82 CYS A CA 1
ATOM 662 C C . CYS A 1 82 ? 6.125 7.236 -14.249 1.00 92.88 82 CYS A C 1
ATOM 664 O O . CYS A 1 82 ? 5.814 6.589 -13.259 1.00 92.88 82 CYS A O 1
ATOM 666 N N . VAL A 1 83 ? 6.395 6.648 -15.416 1.00 95.50 83 VAL A N 1
ATOM 667 C CA . VAL A 1 83 ? 6.587 5.197 -15.533 1.00 95.50 83 VAL A CA 1
ATOM 668 C C . VAL A 1 83 ? 8.085 4.893 -15.423 1.00 95.50 83 VAL A C 1
ATOM 670 O O . VAL A 1 83 ? 8.830 5.318 -16.314 1.00 95.50 83 VAL A O 1
ATOM 673 N N . PRO A 1 84 ? 8.543 4.112 -14.429 1.00 97.31 84 PRO A N 1
ATOM 674 C CA . PRO A 1 84 ? 9.970 3.852 -14.243 1.00 97.31 84 PRO A CA 1
ATOM 675 C C . PRO A 1 84 ? 10.644 3.258 -15.488 1.00 97.31 84 PRO A C 1
ATOM 677 O O . PRO A 1 84 ? 11.660 3.767 -15.963 1.00 97.31 84 PRO A O 1
ATOM 680 N N . VAL A 1 85 ? 10.054 2.214 -16.087 1.00 98.31 85 VAL A N 1
ATOM 681 C CA . VAL A 1 85 ? 10.602 1.583 -17.298 1.00 98.31 85 VAL A CA 1
ATOM 682 C C . VAL A 1 85 ? 9.533 1.335 -18.358 1.00 98.31 85 VAL A C 1
ATOM 684 O O . VAL A 1 85 ? 8.529 0.667 -18.118 1.00 98.31 85 VAL A O 1
ATOM 687 N N . GLU A 1 86 ? 9.805 1.773 -19.584 1.00 98.19 86 GLU A N 1
ATOM 688 C CA . GLU A 1 86 ? 9.052 1.386 -20.776 1.00 98.19 86 GLU A CA 1
ATOM 689 C C . GLU A 1 86 ? 9.903 0.632 -21.788 1.00 98.19 86 GLU A C 1
ATOM 691 O O . GLU A 1 86 ? 11.021 1.035 -22.117 1.00 98.19 86 GLU A O 1
ATOM 696 N N . ILE A 1 87 ? 9.335 -0.441 -22.338 1.00 98.69 87 ILE A N 1
ATOM 697 C CA . ILE A 1 87 ? 9.986 -1.269 -23.352 1.00 98.69 87 ILE A CA 1
ATOM 698 C C . ILE A 1 87 ? 9.011 -1.520 -24.500 1.00 98.69 87 ILE A C 1
ATOM 700 O O . ILE A 1 87 ? 7.975 -2.158 -24.329 1.00 98.69 87 ILE A O 1
ATOM 704 N N . GLN A 1 88 ? 9.352 -1.041 -25.689 1.00 98.62 88 GLN A N 1
ATOM 705 C CA . GLN A 1 88 ? 8.525 -1.186 -26.881 1.00 98.62 88 GLN A CA 1
ATOM 706 C C . GLN A 1 88 ? 9.332 -1.781 -28.037 1.00 98.62 88 GLN A C 1
ATOM 708 O O . GLN A 1 88 ? 10.454 -1.338 -28.301 1.00 98.62 88 GLN A O 1
ATOM 713 N N . ASP A 1 89 ? 8.743 -2.742 -28.756 1.00 98.62 89 ASP A N 1
ATOM 714 C CA . ASP A 1 89 ? 9.286 -3.319 -29.995 1.00 98.62 89 ASP A CA 1
ATOM 715 C C . ASP A 1 89 ? 10.769 -3.737 -29.852 1.00 98.62 89 ASP A C 1
ATOM 717 O O . ASP A 1 89 ? 11.571 -3.531 -30.761 1.00 98.62 89 ASP A O 1
ATOM 721 N N . SER A 1 90 ? 11.171 -4.221 -28.672 1.00 98.75 90 SER A N 1
ATOM 722 C CA . SER A 1 90 ? 12.576 -4.431 -28.300 1.00 98.75 90 SER A CA 1
ATOM 723 C C . SER A 1 90 ? 12.844 -5.881 -27.916 1.00 98.75 90 SER A C 1
ATOM 725 O O . SER A 1 90 ? 11.951 -6.600 -27.467 1.00 98.75 90 SER A O 1
ATOM 727 N N . GLU A 1 91 ? 14.090 -6.323 -28.064 1.00 98.69 91 GLU A N 1
ATOM 728 C CA . GLU A 1 91 ? 14.457 -7.706 -27.768 1.00 98.69 91 GLU A CA 1
ATOM 729 C C . GLU A 1 91 ? 15.829 -7.865 -27.115 1.00 98.69 91 GLU A C 1
ATOM 731 O O . GLU A 1 91 ? 16.711 -7.026 -27.266 1.00 98.69 91 GLU A O 1
ATOM 736 N N . ASN A 1 92 ? 16.052 -8.978 -26.417 1.00 98.75 92 ASN A N 1
ATOM 737 C CA . ASN A 1 92 ? 17.351 -9.310 -25.815 1.00 98.75 92 ASN A CA 1
ATOM 738 C C . ASN A 1 92 ? 17.833 -8.209 -24.852 1.00 98.75 92 ASN A C 1
ATOM 740 O O . ASN A 1 92 ? 18.953 -7.693 -24.974 1.00 98.75 92 ASN A O 1
ATOM 744 N N . LEU A 1 93 ? 16.958 -7.841 -23.914 1.00 98.88 93 LEU A N 1
ATOM 745 C CA . LEU A 1 93 ? 17.239 -6.886 -22.847 1.00 98.88 93 LEU A CA 1
ATOM 746 C C . LEU A 1 93 ? 17.480 -7.629 -21.537 1.00 98.88 93 LEU A C 1
ATOM 748 O O . LEU A 1 93 ? 16.794 -8.597 -21.221 1.00 98.88 93 LEU A O 1
ATOM 752 N N . PHE A 1 94 ? 18.449 -7.161 -20.764 1.00 98.88 94 PHE A N 1
ATOM 753 C CA . PHE A 1 94 ? 18.794 -7.750 -19.478 1.00 98.88 94 PHE A CA 1
ATOM 754 C C . PHE A 1 94 ? 18.893 -6.668 -18.409 1.00 98.88 94 PHE A C 1
ATOM 756 O O . PHE A 1 94 ? 19.553 -5.654 -18.626 1.00 98.88 94 PHE A O 1
ATOM 763 N N . PHE A 1 95 ? 18.313 -6.919 -17.243 1.00 98.81 95 PHE A N 1
ATOM 764 C CA . PHE A 1 95 ? 18.435 -6.087 -16.053 1.00 98.81 95 PHE A CA 1
ATOM 765 C C . PHE A 1 95 ? 18.908 -6.957 -14.890 1.00 98.81 95 PHE A C 1
ATOM 767 O O . PHE A 1 95 ? 18.358 -8.028 -14.654 1.00 98.81 95 PHE A O 1
ATOM 774 N N . ALA A 1 96 ? 19.911 -6.505 -14.148 1.00 98.50 96 ALA A N 1
ATOM 775 C CA . ALA A 1 96 ? 20.311 -7.098 -12.879 1.00 98.50 96 ALA A CA 1
ATOM 776 C C . ALA A 1 96 ? 20.305 -6.032 -11.790 1.00 98.50 96 ALA A C 1
ATOM 778 O O . ALA A 1 96 ? 20.904 -4.975 -11.987 1.00 98.50 96 ALA A O 1
ATOM 779 N N . ASN A 1 97 ? 19.703 -6.340 -10.640 1.00 98.25 97 ASN A N 1
ATOM 780 C CA . ASN A 1 97 ? 19.546 -5.420 -9.512 1.00 98.25 97 ASN A CA 1
ATOM 781 C C . ASN A 1 97 ? 18.793 -4.148 -9.939 1.00 98.25 97 ASN A C 1
ATOM 783 O O . ASN A 1 97 ? 19.337 -3.047 -9.859 1.00 98.25 97 ASN A O 1
ATOM 787 N N . LEU A 1 98 ? 17.581 -4.319 -10.476 1.00 98.25 98 LEU A N 1
ATOM 788 C CA . LEU A 1 98 ? 16.704 -3.198 -10.820 1.00 98.25 98 LEU A CA 1
ATOM 789 C C . LEU A 1 98 ? 15.956 -2.760 -9.560 1.00 98.25 98 LEU A C 1
ATOM 791 O O . LEU A 1 98 ? 15.211 -3.554 -8.988 1.00 98.25 98 LEU A O 1
ATOM 795 N N . TYR A 1 99 ? 16.169 -1.515 -9.147 1.00 98.00 99 TYR A N 1
ATOM 796 C CA . TYR A 1 99 ? 15.612 -0.951 -7.925 1.00 98.00 99 TYR A CA 1
ATOM 797 C C . TYR A 1 99 ? 14.662 0.189 -8.272 1.00 98.00 99 TYR A C 1
ATOM 799 O O . TYR A 1 99 ? 15.096 1.203 -8.809 1.00 98.00 99 TYR A O 1
ATOM 807 N N . VAL A 1 100 ? 13.379 0.023 -7.968 1.00 97.50 100 VAL A N 1
ATOM 808 C CA . VAL A 1 100 ? 12.340 1.028 -8.199 1.00 97.50 100 VAL A CA 1
ATOM 809 C C . VAL A 1 100 ? 11.877 1.574 -6.860 1.00 97.50 100 VAL A C 1
ATOM 811 O O . VAL A 1 100 ? 11.419 0.817 -6.003 1.00 97.50 100 VAL A O 1
ATOM 814 N N . PHE A 1 101 ? 12.018 2.882 -6.675 1.00 95.12 101 PHE A N 1
ATOM 815 C CA . PHE A 1 101 ? 11.796 3.545 -5.401 1.00 95.12 101 PHE A CA 1
ATOM 816 C C . PHE A 1 101 ? 10.750 4.654 -5.501 1.00 95.12 101 PHE A C 1
ATOM 818 O O . PHE A 1 101 ? 10.720 5.428 -6.454 1.00 95.12 101 PHE A O 1
ATOM 825 N N . ARG A 1 102 ? 9.907 4.774 -4.475 1.00 94.69 102 ARG A N 1
ATOM 826 C CA . ARG A 1 102 ? 9.022 5.923 -4.281 1.00 94.69 102 ARG A CA 1
ATOM 827 C C . ARG A 1 102 ? 9.233 6.533 -2.906 1.00 94.69 102 ARG A C 1
ATOM 829 O O . ARG A 1 102 ? 9.118 5.864 -1.873 1.00 94.69 102 ARG A O 1
ATOM 836 N N . THR A 1 103 ? 9.492 7.831 -2.892 1.00 94.12 103 THR A N 1
ATOM 837 C CA . THR A 1 103 ? 9.837 8.550 -1.663 1.00 94.12 103 THR A CA 1
ATOM 838 C C . THR A 1 103 ? 8.669 8.668 -0.682 1.00 94.12 103 THR A C 1
ATOM 840 O O . THR A 1 103 ? 7.491 8.514 -1.016 1.00 94.12 103 THR A O 1
ATOM 843 N N . ILE A 1 104 ? 8.988 9.068 0.551 1.00 93.44 104 ILE A N 1
ATOM 844 C CA . ILE A 1 104 ? 8.033 9.385 1.623 1.00 93.44 104 ILE A CA 1
ATOM 845 C C . ILE A 1 104 ? 6.998 10.458 1.242 1.00 93.44 104 ILE A C 1
ATOM 847 O O . ILE A 1 104 ? 5.983 10.620 1.922 1.00 93.44 104 ILE A O 1
ATOM 851 N N . ARG A 1 105 ? 7.260 11.246 0.192 1.00 91.31 105 ARG A N 1
ATOM 852 C CA . ARG A 1 105 ? 6.365 12.316 -0.261 1.00 91.31 105 ARG A CA 1
ATOM 853 C C . ARG A 1 105 ? 5.245 11.800 -1.151 1.00 91.31 105 ARG A C 1
ATOM 855 O O . ARG A 1 105 ? 4.219 12.472 -1.202 1.00 91.31 105 ARG A O 1
ATOM 862 N N . VAL A 1 106 ? 5.417 10.644 -1.795 1.00 92.00 106 VAL A N 1
ATOM 863 C CA . VAL A 1 106 ? 4.432 10.043 -2.701 1.00 92.00 106 VAL A CA 1
ATOM 864 C C . VAL A 1 106 ? 3.182 9.624 -1.940 1.00 92.00 106 VAL A C 1
ATOM 866 O O . VAL A 1 106 ? 3.247 8.907 -0.937 1.00 92.00 106 VAL A O 1
ATOM 869 N N . LYS A 1 107 ? 2.027 10.075 -2.437 1.00 90.00 107 LYS A N 1
ATOM 870 C CA . LYS A 1 107 ? 0.726 9.865 -1.785 1.00 90.00 107 LYS A CA 1
ATOM 871 C C . LYS A 1 107 ? -0.299 9.135 -2.639 1.00 90.00 107 LYS A C 1
ATOM 873 O O . LYS A 1 107 ? -1.381 8.887 -2.126 1.00 90.00 107 LYS A O 1
ATOM 878 N N . ILE A 1 108 ? 0.004 8.836 -3.899 1.00 91.50 108 ILE A N 1
ATOM 879 C CA . ILE A 1 108 ? -0.937 8.210 -4.835 1.00 91.50 108 ILE A CA 1
ATOM 880 C C . ILE A 1 108 ? -0.454 6.815 -5.243 1.00 91.50 108 ILE A C 1
ATOM 882 O O . ILE A 1 108 ? 0.759 6.617 -5.375 1.00 91.50 108 ILE A O 1
ATOM 886 N N . PRO A 1 109 ? -1.358 5.849 -5.471 1.00 92.94 109 PRO A N 1
ATOM 887 C CA . PRO A 1 109 ? -0.987 4.576 -6.079 1.00 92.94 109 PRO A CA 1
ATOM 888 C C . PRO A 1 109 ? -0.524 4.768 -7.530 1.00 92.94 109 PRO A C 1
ATOM 890 O O . PRO A 1 109 ? -0.849 5.764 -8.175 1.00 92.94 109 PRO A O 1
ATOM 893 N N . PHE A 1 110 ? 0.235 3.803 -8.049 1.00 94.62 110 PHE A N 1
ATOM 894 C CA . PHE A 1 110 ? 0.667 3.780 -9.446 1.00 94.62 110 PHE A CA 1
ATOM 895 C C . PHE A 1 110 ? 0.645 2.340 -9.976 1.00 94.62 110 PHE A C 1
ATOM 897 O O . PHE A 1 110 ? 1.044 1.438 -9.243 1.00 94.62 110 PHE A O 1
ATOM 904 N N . PRO A 1 111 ? 0.168 2.076 -11.204 1.00 94.62 111 PRO A N 1
ATOM 905 C CA . PRO A 1 111 ? -0.276 0.735 -11.588 1.00 94.62 111 PRO A CA 1
ATOM 906 C C . PRO A 1 111 ? 0.839 -0.264 -11.933 1.00 94.62 111 PRO A C 1
ATOM 908 O O . PRO A 1 111 ? 0.632 -1.468 -11.766 1.00 94.62 111 PRO A O 1
ATOM 911 N N . TYR A 1 112 ? 1.993 0.180 -12.440 1.00 96.38 112 TYR A N 1
ATOM 912 C CA . TYR A 1 112 ? 3.071 -0.716 -12.887 1.00 96.38 112 TYR A CA 1
ATOM 913 C C . TYR A 1 112 ? 4.437 -0.027 -12.935 1.00 96.38 112 TYR A C 1
ATOM 915 O O . TYR A 1 112 ? 4.525 1.151 -13.264 1.00 96.38 112 TYR A O 1
ATOM 923 N N . ALA A 1 113 ? 5.502 -0.768 -12.620 1.00 97.56 113 ALA A N 1
ATOM 924 C CA . ALA A 1 113 ? 6.871 -0.250 -12.645 1.00 97.56 113 ALA A CA 1
ATOM 925 C C . ALA A 1 113 ? 7.498 -0.393 -14.039 1.00 97.56 113 ALA A C 1
ATOM 927 O O . ALA A 1 113 ? 8.204 0.491 -14.517 1.00 97.56 113 ALA A O 1
ATOM 928 N N . ILE A 1 114 ? 7.201 -1.508 -14.711 1.00 98.31 114 ILE A N 1
ATOM 929 C CA . ILE A 1 114 ? 7.660 -1.807 -16.065 1.00 98.31 114 ILE A CA 1
ATOM 930 C C . ILE A 1 114 ? 6.441 -1.984 -16.965 1.00 98.31 114 ILE A C 1
ATOM 932 O O . ILE A 1 114 ? 5.564 -2.797 -16.672 1.00 98.31 114 ILE A O 1
ATOM 936 N N . ARG A 1 115 ? 6.392 -1.260 -18.082 1.00 98.25 115 ARG A N 1
ATOM 937 C CA . ARG A 1 115 ? 5.347 -1.420 -19.100 1.00 98.25 115 ARG A CA 1
ATOM 938 C C . ARG A 1 115 ? 5.943 -1.875 -20.424 1.00 98.25 115 ARG A C 1
ATOM 940 O O . ARG A 1 115 ? 6.903 -1.271 -20.908 1.00 98.25 115 ARG A O 1
ATOM 947 N N . THR A 1 116 ? 5.375 -2.929 -21.010 1.00 98.19 116 THR A N 1
ATOM 948 C CA . THR A 1 116 ? 5.918 -3.542 -22.231 1.00 98.19 116 THR A CA 1
ATOM 949 C C . THR A 1 116 ? 4.913 -3.646 -23.376 1.00 98.19 116 THR A C 1
ATOM 951 O O . THR A 1 116 ? 3.711 -3.819 -23.165 1.00 98.19 116 THR A O 1
ATOM 954 N N . TRP A 1 117 ? 5.432 -3.562 -24.606 1.00 97.81 117 TRP A N 1
ATOM 955 C CA . TRP A 1 117 ? 4.721 -3.863 -25.852 1.00 97.81 117 TRP A CA 1
ATOM 956 C C . TRP A 1 117 ? 5.638 -4.599 -26.823 1.00 97.81 117 TRP A C 1
ATOM 958 O O . TRP A 1 117 ? 6.784 -4.189 -27.017 1.00 97.81 117 TRP A O 1
ATOM 968 N N . HIS A 1 118 ? 5.110 -5.638 -27.474 1.00 96.50 118 HIS A N 1
ATOM 969 C CA . HIS A 1 118 ? 5.751 -6.387 -28.564 1.00 96.50 118 HIS A CA 1
ATOM 970 C C . HIS A 1 118 ? 7.249 -6.625 -28.331 1.00 96.50 118 HIS A C 1
ATOM 972 O O . HIS A 1 118 ? 8.078 -6.336 -29.189 1.00 96.50 118 HIS A O 1
ATOM 978 N N . SER A 1 119 ? 7.603 -7.083 -27.133 1.00 97.94 119 SER A N 1
ATOM 979 C CA . SER A 1 119 ? 8.996 -7.238 -26.730 1.00 97.94 119 SER A CA 1
ATOM 980 C C . SER A 1 119 ? 9.271 -8.671 -26.309 1.00 97.94 119 SER A C 1
ATOM 982 O O . SER A 1 119 ? 8.391 -9.350 -25.786 1.00 97.94 119 SER A O 1
ATOM 984 N N . ALA A 1 120 ? 10.488 -9.141 -26.561 1.00 97.88 120 ALA A N 1
ATOM 985 C CA . ALA A 1 120 ? 10.868 -10.538 -26.378 1.00 97.88 120 ALA A CA 1
ATOM 986 C C . ALA A 1 120 ? 12.241 -10.663 -25.718 1.00 97.88 120 ALA A C 1
ATOM 988 O O . ALA A 1 120 ? 13.083 -9.777 -25.818 1.00 97.88 120 ALA A O 1
ATOM 989 N N . ASN A 1 121 ? 12.501 -11.793 -25.067 1.00 98.50 121 ASN A N 1
ATOM 990 C CA . ASN A 1 121 ? 13.778 -12.067 -24.404 1.00 98.50 121 ASN A CA 1
ATOM 991 C C . ASN A 1 121 ? 14.200 -10.944 -23.437 1.00 98.50 121 ASN A C 1
ATOM 993 O O . ASN A 1 121 ? 15.337 -10.468 -23.489 1.00 98.50 121 ASN A O 1
ATOM 997 N N . VAL A 1 122 ? 13.274 -10.503 -22.583 1.00 98.44 122 VAL A N 1
ATOM 998 C CA . VAL A 1 122 ? 13.564 -9.555 -21.500 1.00 98.44 122 VAL A CA 1
ATOM 999 C C . VAL A 1 122 ? 13.798 -10.352 -20.226 1.00 98.44 122 VAL A C 1
ATOM 1001 O O . VAL A 1 122 ? 12.904 -11.047 -19.745 1.00 98.44 122 VAL A O 1
ATOM 1004 N N . GLU A 1 123 ? 15.008 -10.275 -19.687 1.00 98.69 123 GLU A N 1
ATOM 1005 C CA . GLU A 1 123 ? 15.389 -10.944 -18.448 1.00 98.69 123 GLU A CA 1
ATOM 1006 C C . GLU A 1 123 ? 15.658 -9.921 -17.349 1.00 98.69 123 GLU A C 1
ATOM 1008 O O . GLU A 1 123 ? 16.379 -8.946 -17.554 1.00 98.69 123 GLU A O 1
ATOM 1013 N N . ILE A 1 124 ? 15.093 -10.161 -16.171 1.00 98.75 124 ILE A N 1
ATOM 1014 C CA . ILE A 1 124 ? 15.277 -9.324 -14.990 1.00 98.75 124 ILE A CA 1
ATOM 1015 C C . ILE A 1 124 ? 15.725 -10.227 -13.852 1.00 98.75 124 ILE A C 1
ATOM 1017 O O . ILE A 1 124 ? 15.039 -11.192 -13.520 1.00 98.75 124 ILE A O 1
ATOM 1021 N N . LEU A 1 125 ? 16.870 -9.916 -13.256 1.00 98.50 125 LEU A N 1
ATOM 1022 C CA . LEU A 1 125 ? 17.396 -10.563 -12.063 1.00 98.50 125 LEU A CA 1
ATOM 1023 C C . LEU A 1 125 ? 17.375 -9.577 -10.902 1.00 98.50 125 LEU A C 1
ATOM 1025 O O . LEU A 1 125 ? 17.853 -8.455 -11.054 1.00 98.50 125 LEU A O 1
ATOM 1029 N N . ASN A 1 126 ? 16.895 -10.032 -9.746 1.00 98.00 126 ASN A N 1
ATOM 1030 C CA . ASN A 1 126 ? 16.816 -9.255 -8.511 1.00 98.00 126 ASN A CA 1
ATOM 1031 C C . ASN A 1 126 ? 16.094 -7.908 -8.708 1.00 98.00 126 ASN A C 1
ATOM 1033 O O . ASN A 1 126 ? 16.725 -6.859 -8.852 1.00 98.00 126 ASN A O 1
ATOM 1037 N N . PHE A 1 127 ? 14.768 -7.968 -8.792 1.00 98.38 127 PHE A N 1
ATOM 1038 C CA . PHE A 1 127 ? 13.906 -6.792 -8.873 1.00 98.38 127 PHE A CA 1
ATOM 1039 C C . PHE A 1 127 ? 13.419 -6.401 -7.483 1.00 98.38 127 PHE A C 1
ATOM 1041 O O . PHE A 1 127 ? 12.978 -7.276 -6.737 1.00 98.38 127 PHE A O 1
ATOM 1048 N N . HIS A 1 128 ? 13.460 -5.102 -7.201 1.00 97.12 128 HIS A N 1
ATOM 1049 C CA . HIS A 1 128 ? 13.015 -4.507 -5.951 1.00 97.12 128 HIS A CA 1
ATOM 1050 C C . HIS A 1 128 ? 12.056 -3.350 -6.236 1.00 97.12 128 HIS A C 1
ATOM 1052 O O . HIS A 1 128 ? 12.371 -2.477 -7.050 1.00 97.12 128 HIS A O 1
ATOM 1058 N N . ASN A 1 129 ? 10.908 -3.326 -5.561 1.00 96.00 129 ASN A N 1
ATOM 1059 C CA . ASN A 1 129 ? 9.915 -2.255 -5.664 1.00 96.00 129 ASN A CA 1
ATOM 1060 C C . ASN A 1 129 ? 9.505 -1.802 -4.270 1.00 96.00 129 ASN A C 1
ATOM 1062 O O . ASN A 1 129 ? 8.825 -2.518 -3.533 1.00 96.00 129 ASN A O 1
ATOM 1066 N N . PHE A 1 130 ? 9.908 -0.584 -3.936 1.00 94.25 130 PHE A N 1
ATOM 1067 C CA . PHE A 1 130 ? 9.845 -0.069 -2.585 1.00 94.25 130 PHE A CA 1
ATOM 1068 C C . PHE A 1 130 ? 9.216 1.315 -2.531 1.00 94.25 130 PHE A C 1
ATOM 1070 O O . PHE A 1 130 ? 9.510 2.196 -3.335 1.00 94.25 130 PHE A O 1
ATOM 1077 N N . ALA A 1 131 ? 8.390 1.523 -1.509 1.00 94.25 131 ALA A N 1
ATOM 1078 C CA . ALA A 1 131 ? 7.975 2.843 -1.079 1.00 94.25 131 ALA A CA 1
ATOM 1079 C C . ALA A 1 131 ? 8.079 2.962 0.439 1.00 94.25 131 ALA A C 1
ATOM 1081 O O . ALA A 1 131 ? 7.764 2.032 1.181 1.00 94.25 131 ALA A O 1
ATOM 1082 N N . GLN A 1 132 ? 8.443 4.151 0.914 1.00 94.12 132 GLN A N 1
ATOM 1083 C CA . GLN A 1 132 ? 8.435 4.438 2.355 1.00 94.12 132 GLN A CA 1
ATOM 1084 C C . GLN A 1 132 ? 6.999 4.520 2.901 1.00 94.12 132 GLN A C 1
ATOM 1086 O O . GLN A 1 132 ? 6.748 4.291 4.084 1.00 94.12 132 GLN A O 1
ATOM 1091 N N . THR A 1 133 ? 6.041 4.852 2.035 1.00 93.19 133 THR A N 1
ATOM 1092 C CA . THR A 1 133 ? 4.602 4.860 2.314 1.00 93.19 133 THR A CA 1
ATOM 1093 C C . THR A 1 133 ? 3.965 3.526 1.912 1.00 93.19 133 THR A C 1
ATOM 1095 O O . THR A 1 133 ? 4.640 2.603 1.465 1.00 93.19 133 THR A O 1
ATOM 1098 N N . LYS A 1 134 ? 2.643 3.410 2.051 1.00 91.50 134 LYS A N 1
ATOM 1099 C CA . LYS A 1 134 ? 1.866 2.255 1.571 1.00 91.50 134 LYS A CA 1
ATOM 1100 C C . LYS A 1 134 ? 1.691 2.192 0.043 1.00 91.50 134 LYS A C 1
ATOM 1102 O O . LYS A 1 134 ? 1.065 1.257 -0.449 1.00 91.50 134 LYS A O 1
ATOM 1107 N N . TYR A 1 135 ? 2.244 3.156 -0.701 1.00 93.25 135 TYR A N 1
ATOM 1108 C CA . TYR A 1 135 ? 2.032 3.337 -2.143 1.00 93.25 135 TYR A CA 1
ATOM 1109 C C . TYR A 1 135 ? 3.189 2.813 -3.006 1.00 93.25 135 TYR A C 1
ATOM 1111 O O . TYR A 1 135 ? 3.584 3.468 -3.975 1.00 93.25 135 TYR A O 1
ATOM 1119 N N . ALA A 1 136 ? 3.728 1.636 -2.671 1.00 93.44 136 ALA A N 1
ATOM 1120 C CA . ALA A 1 136 ? 4.594 0.900 -3.594 1.00 93.44 136 ALA A CA 1
ATOM 1121 C C . ALA A 1 136 ? 3.853 0.658 -4.917 1.00 93.44 136 ALA A C 1
ATOM 1123 O O . ALA A 1 136 ? 2.622 0.569 -4.941 1.00 93.44 136 ALA A O 1
ATOM 1124 N N . ILE A 1 137 ? 4.586 0.582 -6.029 1.00 95.25 137 ILE A N 1
ATOM 1125 C CA . ILE A 1 137 ? 3.950 0.456 -7.343 1.00 95.25 137 ILE A CA 1
ATOM 1126 C C . ILE A 1 137 ? 3.161 -0.859 -7.405 1.00 95.25 137 ILE A C 1
ATOM 1128 O O . ILE A 1 137 ? 3.652 -1.914 -7.006 1.00 95.25 137 ILE A O 1
ATOM 1132 N N . THR A 1 138 ? 1.925 -0.815 -7.892 1.00 94.69 138 THR A N 1
ATOM 1133 C CA . THR A 1 138 ? 0.963 -1.916 -7.786 1.00 94.69 138 THR A CA 1
ATOM 1134 C C . THR A 1 138 ? 1.413 -3.182 -8.499 1.00 94.69 138 THR A C 1
ATOM 1136 O O . THR A 1 138 ? 1.129 -4.264 -8.003 1.00 94.69 138 THR A O 1
ATOM 1139 N N . ASN A 1 139 ? 2.110 -3.102 -9.628 1.00 96.25 139 ASN A N 1
ATOM 1140 C CA . ASN A 1 139 ? 2.650 -4.272 -10.321 1.00 96.25 139 ASN A CA 1
ATOM 1141 C C . ASN A 1 139 ? 4.116 -4.044 -10.677 1.00 96.25 139 ASN A C 1
ATOM 1143 O O . ASN A 1 139 ? 4.509 -2.944 -11.055 1.00 96.25 139 ASN A O 1
ATOM 1147 N N . ALA A 1 140 ? 4.931 -5.091 -10.617 1.00 97.12 140 ALA A N 1
ATOM 1148 C CA . ALA A 1 140 ? 6.298 -4.999 -11.110 1.00 97.12 140 ALA A CA 1
ATOM 1149 C C . ALA A 1 140 ? 6.331 -4.839 -12.634 1.00 97.12 140 ALA A C 1
ATOM 1151 O O . ALA A 1 140 ? 7.097 -4.036 -13.158 1.00 97.12 140 ALA A O 1
ATOM 1152 N N . LEU A 1 141 ? 5.473 -5.569 -13.352 1.00 97.44 141 LEU A N 1
ATOM 1153 C CA . LEU A 1 141 ? 5.396 -5.493 -14.808 1.00 97.44 141 LEU A CA 1
ATOM 1154 C C . LEU A 1 141 ? 3.957 -5.621 -15.302 1.00 97.44 141 LEU A C 1
ATOM 1156 O O . LEU A 1 141 ? 3.193 -6.439 -14.788 1.00 97.44 141 LEU A O 1
ATOM 1160 N N . PHE A 1 142 ? 3.623 -4.848 -16.332 1.00 97.56 142 PHE A N 1
ATOM 1161 C CA . PHE A 1 142 ? 2.416 -5.001 -17.134 1.00 97.56 142 PHE A CA 1
ATOM 1162 C C . PHE A 1 142 ? 2.771 -5.083 -18.623 1.00 97.56 142 PHE A C 1
ATOM 1164 O O . PHE A 1 142 ? 3.310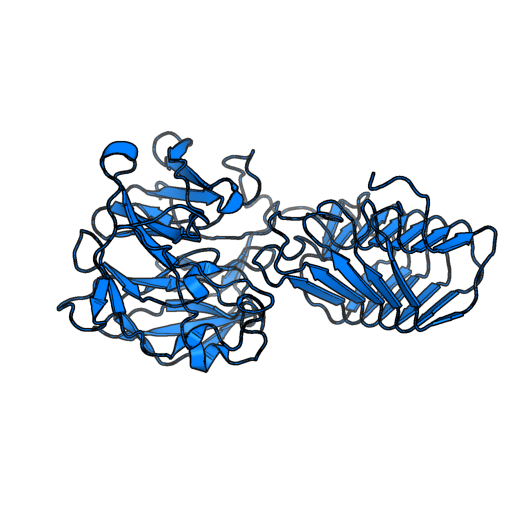 -4.128 -19.191 1.00 97.56 142 PHE A O 1
ATOM 1171 N N . ASP A 1 143 ? 2.451 -6.210 -19.260 1.00 97.31 143 ASP A N 1
ATOM 1172 C CA . ASP A 1 143 ? 2.538 -6.343 -20.714 1.00 97.31 143 ASP A CA 1
ATOM 1173 C C . ASP A 1 143 ? 1.188 -6.032 -21.353 1.00 97.31 143 ASP A C 1
ATOM 1175 O O . ASP A 1 143 ? 0.190 -6.713 -21.117 1.00 97.31 143 ASP A O 1
ATOM 1179 N N . VAL A 1 144 ? 1.162 -5.000 -22.191 1.00 96.44 144 VAL A N 1
ATOM 1180 C CA . VAL A 1 144 ? -0.092 -4.430 -22.693 1.00 96.44 144 VAL A CA 1
ATOM 1181 C C . VAL A 1 144 ? -0.801 -5.355 -23.684 1.00 96.44 144 VAL A C 1
ATOM 1183 O O . VAL A 1 144 ? -2.028 -5.360 -23.743 1.00 96.44 144 VAL A O 1
ATOM 1186 N N . ASN A 1 145 ? -0.062 -6.146 -24.465 1.00 93.56 145 ASN A N 1
ATOM 1187 C CA . ASN A 1 145 ? -0.667 -6.962 -25.524 1.00 93.56 145 ASN A CA 1
ATOM 1188 C C . ASN A 1 145 ? -1.183 -8.302 -25.009 1.00 93.56 145 ASN A C 1
ATOM 1190 O O . ASN A 1 145 ? -2.217 -8.785 -25.471 1.00 93.56 145 ASN A O 1
ATOM 1194 N N . SER A 1 146 ? -0.458 -8.911 -24.073 1.00 93.44 146 SER A N 1
ATOM 1195 C CA . SER A 1 146 ? -0.902 -10.132 -23.412 1.00 93.44 146 SER A CA 1
ATOM 1196 C C . SER A 1 146 ? -1.804 -9.848 -22.214 1.00 93.44 146 SER A C 1
ATOM 1198 O O . SER A 1 146 ? -2.447 -10.776 -21.748 1.00 93.44 146 SER A O 1
ATOM 1200 N N . ASP A 1 147 ? -1.910 -8.607 -21.722 1.00 92.69 147 ASP A N 1
ATOM 1201 C CA . ASP A 1 147 ? -2.630 -8.282 -20.477 1.00 92.69 147 ASP A CA 1
ATOM 1202 C C . ASP A 1 147 ? -2.086 -9.091 -19.277 1.00 92.69 147 ASP A C 1
ATOM 1204 O O . ASP A 1 147 ? -2.798 -9.452 -18.336 1.00 92.69 147 ASP A O 1
ATOM 1208 N N . LEU A 1 148 ? -0.792 -9.424 -19.337 1.00 93.00 148 LEU A N 1
ATOM 1209 C CA . LEU A 1 148 ? -0.080 -10.128 -18.284 1.00 93.00 148 LEU A CA 1
ATOM 1210 C C . LEU A 1 148 ? 0.392 -9.129 -17.229 1.00 93.00 148 LEU A C 1
ATOM 1212 O O . LEU A 1 148 ? 1.013 -8.114 -17.546 1.00 93.00 148 LEU A O 1
ATOM 1216 N N . GLN A 1 149 ? 0.159 -9.465 -15.964 1.00 94.12 149 GLN A N 1
ATOM 1217 C CA . GLN A 1 149 ? 0.640 -8.704 -14.817 1.00 94.12 149 GLN A CA 1
ATOM 1218 C C . GLN A 1 149 ? 1.593 -9.563 -13.989 1.00 94.12 149 GLN A C 1
ATOM 1220 O O . GLN A 1 149 ? 1.252 -10.675 -13.586 1.00 94.12 149 GLN A O 1
ATOM 1225 N N . VAL A 1 150 ? 2.775 -9.032 -13.690 1.00 95.38 150 VAL A N 1
ATOM 1226 C CA . VAL A 1 150 ? 3.687 -9.598 -12.693 1.00 95.38 150 VAL A CA 1
ATOM 1227 C C . VAL A 1 150 ? 3.503 -8.810 -11.409 1.00 95.38 150 VAL A C 1
ATOM 1229 O O . VAL A 1 150 ? 3.879 -7.641 -11.325 1.00 95.38 150 VAL A O 1
ATOM 1232 N N . ARG A 1 151 ? 2.889 -9.453 -10.415 1.00 93.50 151 ARG A N 1
ATOM 1233 C CA . ARG A 1 151 ? 2.488 -8.801 -9.165 1.00 93.50 151 ARG A CA 1
ATOM 1234 C C . ARG A 1 151 ? 3.600 -8.689 -8.117 1.00 93.50 151 ARG A C 1
ATOM 1236 O O . ARG A 1 151 ? 3.709 -7.615 -7.543 1.00 93.50 151 ARG A O 1
ATOM 1243 N N . PRO A 1 152 ? 4.432 -9.706 -7.830 1.00 93.75 152 PRO A N 1
ATOM 1244 C CA . PRO A 1 152 ? 5.373 -9.624 -6.708 1.00 93.75 152 PRO A CA 1
ATOM 1245 C C . PRO A 1 152 ? 6.240 -8.357 -6.742 1.00 93.75 152 PRO A C 1
ATOM 1247 O O . PRO A 1 152 ? 6.808 -8.038 -7.784 1.00 93.75 152 PRO A O 1
ATOM 1250 N N . TRP A 1 153 ? 6.334 -7.639 -5.617 1.00 93.88 153 TRP A N 1
ATOM 1251 C CA . TRP A 1 153 ? 7.229 -6.475 -5.500 1.00 93.88 153 TRP A CA 1
ATOM 1252 C C . TRP A 1 153 ? 8.703 -6.868 -5.465 1.00 93.88 153 TRP A C 1
ATOM 1254 O O . TRP A 1 153 ? 9.546 -6.107 -5.919 1.00 93.88 153 TRP A O 1
ATOM 1264 N N . GLU A 1 154 ? 8.984 -8.081 -4.995 1.00 93.81 154 GLU A N 1
ATOM 1265 C CA . GLU A 1 154 ? 10.317 -8.662 -4.933 1.00 93.81 154 GLU A CA 1
ATOM 1266 C C . GLU A 1 154 ? 10.340 -9.953 -5.748 1.00 93.81 154 GLU A C 1
ATOM 1268 O O . GLU A 1 154 ? 9.471 -10.818 -5.581 1.00 93.81 154 GLU A O 1
ATOM 1273 N N . PHE A 1 155 ? 11.347 -10.124 -6.605 1.00 95.88 155 PHE A N 1
ATOM 1274 C CA . PHE A 1 155 ? 11.618 -11.425 -7.217 1.00 95.88 155 PHE A CA 1
ATOM 1275 C C . PHE A 1 155 ? 13.080 -11.598 -7.630 1.00 95.88 155 PHE A C 1
ATOM 1277 O O . PHE A 1 155 ? 13.754 -10.680 -8.095 1.00 95.88 155 PHE A O 1
ATOM 1284 N N . ALA A 1 156 ? 13.557 -12.841 -7.537 1.00 97.56 156 ALA A N 1
ATOM 1285 C CA . ALA A 1 156 ? 14.922 -13.191 -7.917 1.00 97.56 156 ALA A CA 1
ATOM 1286 C C . ALA A 1 156 ? 15.131 -13.219 -9.440 1.00 97.56 156 ALA A C 1
ATOM 1288 O O . ALA A 1 156 ? 16.204 -12.848 -9.915 1.00 97.56 156 ALA A O 1
ATOM 1289 N N . ARG A 1 157 ? 14.132 -13.674 -10.209 1.00 98.19 157 ARG A N 1
ATOM 1290 C CA . ARG A 1 157 ? 14.207 -13.756 -11.672 1.00 98.19 157 ARG A CA 1
ATOM 1291 C C . ARG A 1 157 ? 12.834 -13.665 -12.327 1.00 98.19 157 ARG A C 1
ATOM 1293 O O . ARG A 1 157 ? 11.916 -14.376 -11.931 1.00 98.19 157 ARG A O 1
ATOM 1300 N N . LEU A 1 158 ? 12.755 -12.880 -13.392 1.00 98.00 158 LEU A N 1
ATOM 1301 C CA . LEU A 1 158 ? 11.680 -12.885 -14.376 1.00 98.00 158 LEU A CA 1
ATOM 1302 C C . LEU A 1 158 ? 12.302 -13.030 -15.767 1.00 98.00 158 LEU A C 1
ATOM 1304 O O . LEU A 1 158 ? 13.323 -12.411 -16.064 1.00 98.00 158 LEU A O 1
ATOM 1308 N N . TYR A 1 159 ? 11.687 -13.841 -16.622 1.00 97.88 159 TYR A N 1
ATOM 1309 C CA . TYR A 1 159 ? 12.057 -13.940 -18.030 1.00 97.88 159 TYR A CA 1
ATOM 1310 C C . TYR A 1 159 ? 10.798 -13.891 -18.890 1.00 97.88 159 TYR A C 1
ATOM 1312 O O . TYR A 1 159 ? 9.923 -14.745 -18.752 1.00 97.88 159 TYR A O 1
ATOM 1320 N N . MET A 1 160 ? 10.730 -12.892 -19.767 1.00 96.38 160 MET A N 1
ATOM 1321 C CA . MET A 1 160 ? 9.668 -12.702 -20.750 1.00 96.38 160 MET A CA 1
ATOM 1322 C C . MET A 1 160 ? 10.184 -13.144 -22.119 1.00 96.38 160 MET A C 1
ATOM 1324 O O . MET A 1 160 ? 11.141 -12.580 -22.650 1.00 96.38 160 MET A O 1
ATOM 1328 N N . ALA A 1 161 ? 9.561 -14.171 -22.685 1.00 96.50 161 ALA A N 1
ATOM 1329 C CA . ALA A 1 161 ? 9.943 -14.770 -23.956 1.00 96.50 161 ALA A CA 1
ATOM 1330 C C . ALA A 1 161 ? 9.354 -14.031 -25.172 1.00 96.50 161 ALA A C 1
ATOM 1332 O O . ALA A 1 161 ? 9.835 -14.243 -26.282 1.00 96.50 161 ALA A O 1
ATOM 1333 N N . GLY A 1 162 ? 8.337 -13.183 -24.989 1.00 94.50 162 GLY A N 1
ATOM 1334 C CA . GLY A 1 162 ? 7.638 -12.469 -26.068 1.00 94.50 162 GLY A CA 1
ATOM 1335 C C . GLY A 1 162 ? 6.561 -13.304 -26.767 1.00 94.50 162 GLY A C 1
ATOM 1336 O O . GLY A 1 162 ? 6.212 -13.051 -27.918 1.00 94.50 162 GLY A O 1
ATOM 1337 N N . LYS A 1 163 ? 6.067 -14.343 -26.091 1.00 94.44 163 LYS A N 1
ATOM 1338 C CA . LYS A 1 163 ? 5.007 -15.257 -26.559 1.00 94.44 163 LYS A CA 1
ATOM 1339 C C . LYS A 1 163 ? 3.952 -15.523 -25.483 1.00 94.44 163 LYS A C 1
ATOM 1341 O O . LYS A 1 163 ? 3.278 -16.553 -25.500 1.00 94.44 163 LYS A O 1
ATOM 1346 N N . GLU A 1 164 ? 3.877 -14.631 -24.507 1.00 92.31 164 GLU A N 1
ATOM 1347 C CA . GLU A 1 164 ? 2.964 -14.678 -23.381 1.00 92.31 164 GLU A CA 1
ATOM 1348 C C . GLU A 1 164 ? 1.527 -14.593 -23.897 1.00 92.31 164 GLU A C 1
ATOM 1350 O O . GLU A 1 164 ? 1.189 -13.789 -24.765 1.00 92.31 164 GLU A O 1
ATOM 1355 N N . SER A 1 165 ? 0.671 -15.465 -23.378 1.00 88.50 165 SER A N 1
ATOM 1356 C CA . SER A 1 165 ? -0.746 -15.480 -23.714 1.00 88.50 165 SER A CA 1
ATOM 1357 C C . SER A 1 165 ? -1.549 -14.801 -22.623 1.00 88.50 165 SER A C 1
ATOM 1359 O O . SER A 1 165 ? -1.218 -14.935 -21.444 1.00 88.50 165 SER A O 1
ATOM 1361 N N . ARG A 1 166 ? -2.673 -14.195 -23.009 1.00 89.12 166 ARG A N 1
ATOM 1362 C CA . ARG A 1 166 ? -3.603 -13.610 -22.051 1.00 89.12 166 ARG A CA 1
ATOM 1363 C C . ARG A 1 166 ? -4.051 -14.618 -20.993 1.00 89.12 166 ARG A C 1
ATOM 1365 O O . ARG A 1 166 ? -4.556 -15.682 -21.374 1.00 89.12 166 ARG A O 1
ATOM 1372 N N . PRO A 1 167 ? -3.866 -14.321 -19.691 1.00 86.31 167 PRO A N 1
ATOM 1373 C CA . PRO A 1 167 ? -4.281 -15.231 -18.637 1.00 86.31 167 PRO A CA 1
ATOM 1374 C C . PRO A 1 167 ? -5.804 -15.393 -18.653 1.00 86.31 167 PRO A C 1
ATOM 1376 O O . PRO A 1 167 ? -6.554 -14.435 -18.849 1.00 86.31 167 PRO A O 1
ATOM 1379 N N . LYS A 1 168 ? -6.272 -16.628 -18.457 1.00 84.06 168 LYS A N 1
ATOM 1380 C CA . LYS A 1 168 ? -7.692 -16.912 -18.230 1.00 84.06 168 LYS A CA 1
ATOM 1381 C C . LYS A 1 168 ? -7.956 -16.798 -16.737 1.00 84.06 168 LYS A C 1
ATOM 1383 O O . LYS A 1 168 ? -7.433 -17.620 -15.995 1.00 84.06 168 LYS A O 1
ATOM 1388 N N . ARG A 1 169 ? -8.764 -15.819 -16.332 1.00 79.44 169 ARG A N 1
ATOM 1389 C CA . ARG A 1 169 ? -9.190 -15.678 -14.937 1.00 79.44 169 ARG A CA 1
ATOM 1390 C C . ARG A 1 169 ? -10.272 -16.699 -14.608 1.00 79.44 169 ARG A C 1
ATOM 1392 O O . ARG A 1 169 ? -11.150 -16.940 -15.439 1.00 79.44 169 ARG A O 1
ATOM 1399 N N . ASP A 1 170 ? -10.214 -17.285 -13.418 1.00 78.25 170 ASP A N 1
ATOM 1400 C CA . ASP A 1 170 ? -11.163 -18.328 -12.998 1.00 78.25 170 ASP A CA 1
ATOM 1401 C C . ASP A 1 170 ? -12.584 -17.809 -12.687 1.00 78.25 170 ASP A C 1
ATOM 1403 O O . ASP A 1 170 ? -13.523 -18.603 -12.596 1.00 78.25 170 ASP A O 1
ATOM 1407 N N . GLY A 1 171 ? -12.752 -16.484 -12.592 1.00 75.44 171 GLY A N 1
ATOM 1408 C CA . GLY A 1 171 ? -14.042 -15.812 -12.423 1.00 75.44 171 GLY A CA 1
ATOM 1409 C C . GLY A 1 171 ? -14.630 -15.919 -11.015 1.00 75.44 171 GLY A C 1
ATOM 1410 O O . GLY A 1 171 ? -15.827 -15.702 -10.851 1.00 75.44 171 GLY A O 1
ATOM 1411 N N . ARG A 1 172 ? -13.826 -16.271 -10.002 1.00 82.19 172 ARG A N 1
ATOM 1412 C CA . ARG A 1 172 ? -14.304 -16.410 -8.613 1.00 82.19 172 ARG A CA 1
ATOM 1413 C C . ARG A 1 172 ? -14.591 -15.086 -7.903 1.00 82.19 172 ARG A C 1
ATOM 1415 O O . ARG A 1 172 ? -15.284 -15.106 -6.891 1.00 82.19 172 ARG A O 1
ATOM 1422 N N . ALA A 1 173 ? -14.048 -13.974 -8.392 1.00 90.88 173 ALA A N 1
ATOM 1423 C CA . ALA A 1 173 ? -14.270 -12.643 -7.837 1.00 90.88 173 ALA A CA 1
ATOM 1424 C C . ALA A 1 173 ? -15.301 -11.862 -8.666 1.00 90.88 173 ALA A C 1
ATOM 1426 O O . ALA A 1 173 ? -15.198 -11.797 -9.892 1.00 90.88 173 ALA A O 1
ATOM 1427 N N . GLU A 1 174 ? -16.257 -11.240 -7.980 1.00 91.50 174 GLU A N 1
ATOM 1428 C CA . GLU A 1 174 ? -17.249 -10.330 -8.553 1.00 91.50 174 GLU A CA 1
ATOM 1429 C C . GLU A 1 174 ? -16.955 -8.898 -8.090 1.00 91.50 174 GLU A C 1
ATOM 1431 O O . GLU A 1 174 ? -16.731 -8.654 -6.903 1.00 91.50 174 GLU A O 1
ATOM 1436 N N . GLU A 1 175 ? -16.935 -7.945 -9.025 1.00 93.00 175 GLU A N 1
ATOM 1437 C CA . GLU A 1 175 ? -16.802 -6.525 -8.693 1.00 93.00 175 GLU A CA 1
ATOM 1438 C C . GLU A 1 175 ? -18.136 -5.999 -8.151 1.00 93.00 175 GLU A C 1
ATOM 1440 O O . GLU A 1 175 ? -19.135 -5.972 -8.866 1.00 93.00 175 GLU A O 1
ATOM 1445 N N . LEU A 1 176 ? -18.142 -5.556 -6.892 1.00 94.44 176 LEU A N 1
ATOM 1446 C CA . LEU A 1 176 ? -19.332 -4.977 -6.257 1.00 94.44 176 LEU A CA 1
ATOM 1447 C C . LEU A 1 176 ? -19.476 -3.472 -6.524 1.00 94.44 176 LEU A C 1
ATOM 1449 O O . LEU A 1 176 ? -20.587 -2.944 -6.498 1.00 94.44 176 LEU A O 1
ATOM 1453 N N . ALA A 1 177 ? -18.358 -2.771 -6.725 1.00 95.12 177 ALA A N 1
ATOM 1454 C CA . ALA A 1 177 ? -18.307 -1.345 -7.028 1.00 95.12 177 ALA A CA 1
ATOM 1455 C C . ALA A 1 177 ? -16.920 -0.944 -7.555 1.00 95.12 177 ALA A C 1
ATOM 1457 O O . ALA A 1 177 ? -15.915 -1.567 -7.215 1.00 95.12 177 ALA A O 1
ATOM 1458 N N . SER A 1 178 ? -16.873 0.154 -8.307 1.00 95.75 178 SER A N 1
ATOM 1459 C CA . SER A 1 178 ? -15.654 0.798 -8.810 1.00 95.75 178 SER A CA 1
ATOM 1460 C C . SER A 1 178 ? -15.767 2.328 -8.717 1.00 95.75 178 SER A C 1
ATOM 1462 O O . SER A 1 178 ? -16.788 2.863 -8.281 1.00 95.75 178 SER A O 1
ATOM 1464 N N . GLY A 1 179 ? -14.703 3.046 -9.093 1.00 95.25 179 GLY A N 1
ATOM 1465 C CA . GLY A 1 179 ? -14.626 4.513 -8.994 1.00 95.25 179 GLY A CA 1
ATOM 1466 C C . GLY A 1 179 ? -13.851 5.037 -7.779 1.00 95.25 179 GLY A C 1
ATOM 1467 O O . GLY A 1 179 ? -13.967 6.216 -7.447 1.00 95.25 179 GLY A O 1
ATOM 1468 N N . PHE A 1 180 ? -13.060 4.174 -7.142 1.00 95.81 180 PHE A N 1
ATOM 1469 C CA . PHE A 1 180 ? -12.144 4.508 -6.050 1.00 95.81 180 PHE A CA 1
ATOM 1470 C C . PHE A 1 180 ? -10.701 4.570 -6.567 1.00 95.81 180 PHE A C 1
ATOM 1472 O O . PHE A 1 180 ? -10.378 3.975 -7.592 1.00 95.81 180 PHE A O 1
ATOM 1479 N N . GLU A 1 181 ? -9.830 5.282 -5.862 1.00 93.06 181 GLU A N 1
ATOM 1480 C CA . GLU A 1 181 ? -8.402 5.367 -6.163 1.00 93.06 181 GLU A CA 1
ATOM 1481 C C . GLU A 1 181 ? -7.587 4.326 -5.389 1.00 93.06 181 GLU A C 1
ATOM 1483 O O . GLU A 1 181 ? -6.725 3.665 -5.961 1.00 93.06 181 GLU A O 1
ATOM 1488 N N . PHE A 1 182 ? -7.820 4.206 -4.080 1.00 94.62 182 PHE A N 1
ATOM 1489 C CA . PHE A 1 182 ? -7.080 3.284 -3.216 1.00 94.62 182 PHE A CA 1
ATOM 1490 C C . PHE A 1 182 ? -7.934 2.916 -2.004 1.00 94.62 182 PHE A C 1
ATOM 1492 O O . PHE A 1 182 ? -7.827 3.523 -0.937 1.00 94.62 182 PHE A O 1
ATOM 1499 N N . THR A 1 183 ? -8.831 1.947 -2.188 1.00 95.75 183 THR A N 1
ATOM 1500 C CA . THR A 1 183 ? -9.667 1.447 -1.091 1.00 95.75 183 THR A CA 1
ATOM 1501 C C . THR A 1 183 ? -8.803 0.771 -0.043 1.00 95.75 183 THR A C 1
ATOM 1503 O O . THR A 1 183 ? -7.891 0.033 -0.400 1.00 95.75 183 THR A O 1
ATOM 1506 N N . GLU A 1 184 ? -9.100 0.964 1.233 1.00 95.81 184 GLU A N 1
ATOM 1507 C CA . GLU A 1 184 ? -8.397 0.334 2.348 1.00 95.81 184 GLU A CA 1
ATOM 1508 C C . GLU A 1 184 ? -9.220 0.398 3.642 1.00 95.81 184 GLU A C 1
ATOM 1510 O O . GLU A 1 184 ? -10.331 0.932 3.679 1.00 95.81 184 GLU A O 1
ATOM 1515 N N . GLY A 1 185 ? -8.672 -0.149 4.723 1.00 94.62 185 GLY A N 1
ATOM 1516 C CA . GLY A 1 185 ? -9.228 -0.022 6.062 1.00 94.62 185 GLY A CA 1
ATOM 1517 C C . GLY A 1 185 ? -10.560 -0.731 6.225 1.00 94.62 185 GLY A C 1
ATOM 1518 O O . GLY A 1 185 ? -11.413 -0.192 6.910 1.00 94.62 185 GLY A O 1
ATOM 1519 N N . SER A 1 186 ? -10.788 -1.872 5.568 1.00 97.19 186 SER A N 1
ATOM 1520 C CA . SER A 1 186 ? -12.121 -2.478 5.586 1.00 97.19 186 SER A CA 1
ATOM 1521 C C . SER A 1 186 ? -12.476 -3.137 6.925 1.00 97.19 186 SER A C 1
ATOM 1523 O O . SER A 1 186 ? -11.615 -3.719 7.584 1.00 97.19 186 SER A O 1
ATOM 1525 N N . CYS A 1 187 ? -13.750 -3.059 7.315 1.00 97.88 187 CYS A N 1
ATOM 1526 C CA . CYS A 1 187 ? -14.329 -3.786 8.447 1.00 97.88 187 CYS A CA 1
ATOM 1527 C C . CYS A 1 187 ? -15.799 -4.138 8.177 1.00 97.88 187 CYS A C 1
ATOM 1529 O O . CYS A 1 187 ? -16.395 -3.635 7.224 1.00 97.88 187 CYS A O 1
ATOM 1531 N N . SER A 1 188 ? -16.401 -4.982 9.014 1.00 97.56 188 SER A N 1
ATOM 1532 C CA . SER A 1 188 ? -17.803 -5.395 8.881 1.00 97.56 188 SER A CA 1
ATOM 1533 C C . SER A 1 188 ? -18.579 -5.236 10.184 1.00 97.56 188 SER A C 1
ATOM 1535 O O . SER A 1 188 ? -18.033 -5.516 11.251 1.00 97.56 188 SER A O 1
ATOM 1537 N N . ASP A 1 189 ? -19.854 -4.856 10.089 1.00 97.12 189 ASP A N 1
ATOM 1538 C CA . ASP A 1 189 ? -20.780 -4.881 11.230 1.00 97.12 189 ASP A CA 1
ATOM 1539 C C . ASP A 1 189 ? -21.508 -6.231 11.360 1.00 97.12 189 ASP A C 1
ATOM 1541 O O . ASP A 1 189 ? -21.459 -7.085 10.469 1.00 97.12 189 ASP A O 1
ATOM 1545 N N . SER A 1 190 ? -22.220 -6.428 12.472 1.00 95.38 190 SER A N 1
ATOM 1546 C CA . SER A 1 190 ? -22.976 -7.654 12.761 1.00 95.38 190 SER A CA 1
ATOM 1547 C C . SER A 1 190 ? -24.119 -7.934 11.774 1.00 95.38 190 SER A C 1
ATOM 1549 O O . SER A 1 190 ? -24.619 -9.058 11.698 1.00 95.38 190 SER A O 1
ATOM 1551 N N . LYS A 1 191 ? -24.530 -6.929 10.989 1.00 96.00 191 LYS A N 1
ATOM 1552 C CA . LYS A 1 191 ? -25.571 -7.032 9.952 1.00 96.00 191 LYS A CA 1
ATOM 1553 C C . LYS A 1 191 ? -24.984 -7.431 8.594 1.00 96.00 191 LYS A C 1
ATOM 1555 O O . LYS A 1 191 ? -25.730 -7.564 7.623 1.00 96.00 191 LYS A O 1
ATOM 1560 N N . GLY A 1 192 ? -23.665 -7.606 8.516 1.00 96.81 192 GLY A N 1
ATOM 1561 C CA . GLY A 1 192 ? -22.938 -7.960 7.305 1.00 96.81 192 GLY A CA 1
ATOM 1562 C C . GLY A 1 192 ? -22.638 -6.773 6.391 1.00 96.81 192 GLY A C 1
ATOM 1563 O O . GLY A 1 192 ? -22.144 -6.990 5.285 1.00 96.81 192 GLY A O 1
ATOM 1564 N N . ASN A 1 193 ? -22.909 -5.527 6.793 1.00 98.19 193 ASN A N 1
ATOM 1565 C CA . ASN A 1 193 ? -22.449 -4.387 5.999 1.00 98.19 193 ASN A CA 1
ATOM 1566 C C . ASN A 1 193 ? -20.925 -4.297 6.072 1.00 98.19 193 ASN A C 1
ATOM 1568 O O . ASN A 1 193 ? -20.331 -4.627 7.096 1.00 98.19 193 ASN A O 1
ATOM 1572 N N . VAL A 1 194 ? -20.308 -3.803 5.002 1.00 98.44 194 VAL A N 1
ATOM 1573 C CA . VAL A 1 194 ? -18.859 -3.601 4.928 1.00 98.44 194 VAL A CA 1
ATOM 1574 C C . VAL A 1 194 ? -18.572 -2.110 4.858 1.00 98.44 194 VAL A C 1
ATOM 1576 O O . VAL A 1 194 ? -19.108 -1.416 3.997 1.00 98.44 194 VAL A O 1
ATOM 1579 N N . TYR A 1 195 ? -17.710 -1.621 5.739 1.00 98.69 195 TYR A N 1
ATOM 1580 C CA . TYR A 1 195 ? -17.169 -0.267 5.686 1.00 98.69 195 TYR A CA 1
ATOM 1581 C C . TYR A 1 195 ? -15.759 -0.320 5.115 1.00 98.69 195 TYR A C 1
ATOM 1583 O O . TYR A 1 195 ? -15.025 -1.271 5.365 1.00 98.69 195 TYR A O 1
ATOM 1591 N N . PHE A 1 196 ? -15.381 0.689 4.340 1.00 98.62 196 PHE A N 1
ATOM 1592 C CA . PHE A 1 196 ? -14.033 0.845 3.791 1.00 98.62 196 PHE A CA 1
ATOM 1593 C C . PHE A 1 196 ? -13.745 2.326 3.556 1.00 98.62 196 PHE A C 1
ATOM 1595 O O . PHE A 1 196 ? -14.637 3.169 3.645 1.00 98.62 196 PHE A O 1
ATOM 1602 N N . SER A 1 197 ? -12.492 2.670 3.292 1.00 98.12 197 SER A N 1
ATOM 1603 C CA . SER A 1 197 ? -12.046 4.059 3.236 1.00 98.12 197 SER A CA 1
ATOM 1604 C C . SER A 1 197 ? -11.026 4.311 2.135 1.00 98.12 197 SER A C 1
ATOM 1606 O O . SER A 1 197 ? -10.515 3.379 1.523 1.00 98.12 197 SER A O 1
ATOM 1608 N N . GLU A 1 198 ? -10.733 5.585 1.898 1.00 97.31 198 GLU A N 1
ATOM 1609 C CA . GLU A 1 198 ? -9.598 6.042 1.099 1.00 97.31 198 GLU A CA 1
ATOM 1610 C C . GLU A 1 198 ? -8.829 7.082 1.920 1.00 97.31 198 GLU A C 1
ATOM 1612 O O . GLU A 1 198 ? -9.315 8.207 2.091 1.00 97.31 198 GLU A O 1
ATOM 1617 N N . SER A 1 199 ? -7.631 6.751 2.428 1.00 95.50 199 SER A N 1
ATOM 1618 C CA . SER A 1 199 ? -6.870 7.676 3.283 1.00 95.50 199 SER A CA 1
ATOM 1619 C C . SER A 1 199 ? -6.633 9.025 2.606 1.00 95.50 199 SER A C 1
ATOM 1621 O O . SER A 1 199 ? -6.848 10.077 3.210 1.00 95.50 199 SER A O 1
ATOM 1623 N N . ARG A 1 200 ? -6.164 9.018 1.348 1.00 94.06 200 ARG A N 1
ATOM 1624 C CA . ARG A 1 200 ? -5.769 10.251 0.648 1.00 94.06 200 ARG A CA 1
ATOM 1625 C C . ARG A 1 200 ? -6.966 11.150 0.353 1.00 94.06 200 ARG A C 1
ATOM 1627 O O . ARG A 1 200 ? -6.868 12.363 0.540 1.00 94.06 200 ARG A O 1
ATOM 1634 N N . LEU A 1 201 ? -8.068 10.557 -0.107 1.00 96.69 201 LEU A N 1
ATOM 1635 C CA . LEU A 1 201 ? -9.309 11.276 -0.403 1.00 96.69 201 LEU A CA 1
ATOM 1636 C C . LEU A 1 201 ? -10.124 11.599 0.851 1.00 96.69 201 LEU A C 1
ATOM 1638 O O . LEU A 1 201 ? -11.035 12.418 0.767 1.00 96.69 201 LEU A O 1
ATOM 1642 N N . LYS A 1 202 ? -9.748 11.024 2.000 1.00 97.50 202 LYS A N 1
ATOM 1643 C CA . LYS A 1 202 ? -10.360 11.233 3.316 1.00 97.50 202 LYS A CA 1
ATOM 1644 C C . LYS A 1 202 ? -11.829 10.834 3.356 1.00 97.50 202 LYS A C 1
ATOM 1646 O O . LYS A 1 202 ? -12.635 11.506 3.981 1.00 97.50 202 LYS A O 1
ATOM 1651 N N . ARG A 1 203 ? -12.176 9.749 2.668 1.00 98.12 203 ARG A N 1
ATOM 1652 C CA . ARG A 1 203 ? -13.560 9.285 2.536 1.00 98.12 203 ARG A CA 1
ATOM 1653 C C . ARG A 1 203 ? -13.754 7.946 3.214 1.00 98.12 203 ARG A C 1
ATOM 1655 O O . ARG A 1 203 ? -12.857 7.106 3.194 1.00 98.12 203 ARG A O 1
ATOM 1662 N N . ILE A 1 204 ? -14.937 7.765 3.782 1.00 98.69 204 ILE A N 1
ATOM 1663 C CA . ILE A 1 204 ? -15.409 6.519 4.380 1.00 98.69 204 ILE A CA 1
ATOM 1664 C C . ILE A 1 204 ? -16.699 6.137 3.668 1.00 98.69 204 ILE A C 1
ATOM 1666 O O . ILE A 1 204 ? -17.594 6.964 3.504 1.00 98.69 204 ILE A O 1
ATOM 1670 N N . TYR A 1 205 ? -16.801 4.882 3.264 1.00 98.69 205 TYR A N 1
ATOM 1671 C CA . TYR A 1 205 ? -17.912 4.329 2.511 1.00 98.69 205 TYR A CA 1
ATOM 1672 C C . TYR A 1 205 ? -18.511 3.138 3.250 1.00 98.69 205 TYR A C 1
ATOM 1674 O O . TYR A 1 205 ? -17.862 2.512 4.089 1.00 98.69 205 TYR A O 1
ATOM 1682 N N . LYS A 1 206 ? -19.750 2.810 2.895 1.00 98.50 206 LYS A N 1
ATOM 1683 C CA . LYS A 1 206 ? -20.460 1.615 3.341 1.00 98.50 206 LYS A CA 1
ATOM 1684 C C . LYS A 1 206 ? -21.005 0.887 2.127 1.00 98.50 206 LYS A C 1
ATOM 1686 O O . LYS A 1 206 ? -21.778 1.470 1.375 1.00 98.50 206 LYS A O 1
ATOM 1691 N N . TRP A 1 207 ? -20.664 -0.382 1.966 1.00 98.44 207 TRP A N 1
ATOM 1692 C CA . TRP A 1 207 ? -21.433 -1.319 1.159 1.00 98.44 207 TRP A CA 1
ATOM 1693 C C . TRP A 1 207 ? -22.495 -1.977 2.043 1.00 98.44 207 TRP A C 1
ATOM 1695 O O . TRP A 1 207 ? -22.176 -2.594 3.064 1.00 98.44 207 TRP A O 1
ATOM 1705 N N . SER A 1 208 ? -23.769 -1.818 1.683 1.00 97.69 208 SER A N 1
ATOM 1706 C CA . SER A 1 208 ? -24.866 -2.424 2.433 1.00 97.69 208 SER A CA 1
ATOM 1707 C C . SER A 1 208 ? -25.170 -3.834 1.945 1.00 97.69 208 SER A C 1
ATOM 1709 O O . SER A 1 208 ? -25.462 -4.035 0.767 1.00 97.69 208 SER A O 1
ATOM 1711 N N . ALA A 1 209 ? -25.211 -4.793 2.870 1.00 96.56 209 ALA A N 1
ATOM 1712 C CA . ALA A 1 209 ? -25.617 -6.163 2.562 1.00 96.56 209 ALA A CA 1
ATOM 1713 C C . ALA A 1 209 ? -27.117 -6.292 2.242 1.00 96.56 209 ALA A C 1
ATOM 1715 O O . ALA A 1 209 ? -27.539 -7.264 1.616 1.00 96.56 209 ALA A O 1
ATOM 1716 N N . ASP A 1 210 ? -27.931 -5.327 2.681 1.00 95.75 210 ASP A N 1
ATOM 1717 C CA . ASP A 1 210 ? -29.370 -5.294 2.424 1.00 95.75 210 ASP A CA 1
ATOM 1718 C C . ASP A 1 210 ? -29.683 -4.818 1.006 1.00 95.75 210 ASP A C 1
ATOM 1720 O O . ASP A 1 210 ? -30.416 -5.493 0.283 1.00 95.75 210 ASP A O 1
ATOM 1724 N N . SER A 1 211 ? -29.142 -3.662 0.615 1.00 96.50 211 SER A N 1
ATOM 1725 C CA . SER A 1 211 ? -29.426 -3.039 -0.684 1.00 96.50 211 SER A CA 1
ATOM 1726 C C . SER A 1 211 ? -28.412 -3.386 -1.773 1.00 96.50 211 SER A C 1
ATOM 1728 O O . SER A 1 211 ? -28.639 -3.024 -2.924 1.00 96.50 211 SER A O 1
ATOM 1730 N N . GLN A 1 212 ? -27.305 -4.054 -1.423 1.00 95.81 212 GLN A N 1
ATOM 1731 C CA . GLN A 1 212 ? -26.184 -4.359 -2.321 1.00 95.81 212 GLN A CA 1
ATOM 1732 C C . GLN A 1 212 ? -25.641 -3.113 -3.036 1.00 95.81 212 GLN A C 1
ATOM 1734 O O . GLN A 1 212 ? -25.310 -3.141 -4.218 1.00 95.81 212 GLN A O 1
ATOM 1739 N N . SER A 1 213 ? -25.560 -1.994 -2.315 1.00 96.81 213 SER A N 1
ATOM 1740 C CA . SER A 1 213 ? -25.123 -0.709 -2.860 1.00 96.81 213 SER A CA 1
ATOM 1741 C C . SER A 1 213 ? -24.101 -0.033 -1.958 1.00 96.81 213 SER A C 1
ATOM 1743 O O . SER A 1 213 ? -24.155 -0.180 -0.734 1.00 96.81 213 SER A O 1
ATOM 1745 N N . VAL A 1 214 ? -23.216 0.761 -2.561 1.00 98.31 214 VAL A N 1
ATOM 1746 C CA . VAL A 1 214 ? -22.256 1.601 -1.836 1.00 98.31 214 VAL A CA 1
ATOM 1747 C C . VAL A 1 214 ? -22.821 3.001 -1.599 1.00 98.31 214 VAL A C 1
ATOM 1749 O O . VAL A 1 214 ? -23.383 3.609 -2.508 1.00 98.31 214 VAL A O 1
ATOM 1752 N N . THR A 1 215 ? -22.626 3.535 -0.395 1.00 97.81 215 THR A N 1
ATOM 1753 C CA . THR A 1 215 ? -22.909 4.930 -0.031 1.00 97.81 215 THR A CA 1
ATOM 1754 C C . THR A 1 215 ? -21.684 5.585 0.604 1.00 97.81 215 THR A C 1
ATOM 1756 O O . THR A 1 215 ? -20.926 4.928 1.318 1.00 97.81 215 THR A O 1
ATOM 1759 N N . LEU A 1 216 ? -21.502 6.889 0.382 1.00 98.19 216 LEU A N 1
ATOM 1760 C CA . LEU A 1 216 ? -20.561 7.700 1.160 1.00 98.19 216 LEU A CA 1
ATOM 1761 C C . LEU A 1 216 ? -21.122 7.875 2.578 1.00 98.19 216 LEU A C 1
ATOM 1763 O O . LEU A 1 216 ? -22.279 8.257 2.730 1.00 98.19 216 LEU A O 1
ATOM 1767 N N . VAL A 1 217 ? -20.310 7.573 3.590 1.00 98.25 217 VAL A N 1
ATOM 1768 C CA . VAL A 1 217 ? -20.648 7.755 5.008 1.00 98.25 217 VAL A CA 1
ATOM 1769 C C . VAL A 1 217 ? -20.135 9.104 5.491 1.00 98.25 217 VAL A C 1
ATOM 1771 O O . VAL A 1 217 ? -20.910 9.880 6.025 1.00 98.25 217 VAL A O 1
ATOM 1774 N N . ALA A 1 218 ? -18.847 9.399 5.303 1.00 97.69 218 ALA A N 1
ATOM 1775 C CA . ALA A 1 218 ? -18.251 10.639 5.803 1.00 97.69 218 ALA A CA 1
ATOM 1776 C C . ALA A 1 218 ? -16.995 11.054 5.023 1.00 97.69 218 ALA A C 1
ATOM 1778 O O . ALA A 1 218 ? -16.333 10.209 4.412 1.00 97.69 218 ALA A O 1
ATOM 1779 N N . ASP A 1 219 ? -16.647 12.344 5.092 1.00 96.75 219 ASP A N 1
ATOM 1780 C CA . ASP A 1 219 ? -15.485 12.954 4.431 1.00 96.75 219 ASP A CA 1
ATOM 1781 C C . ASP A 1 219 ? -14.704 13.953 5.319 1.00 96.75 219 ASP A C 1
ATOM 1783 O O . ASP A 1 219 ? -14.342 15.062 4.919 1.00 96.75 219 ASP A O 1
ATOM 1787 N N . TYR A 1 220 ? -14.417 13.545 6.558 1.00 96.69 220 TYR A N 1
ATOM 1788 C CA . TYR A 1 220 ? -13.714 14.361 7.554 1.00 96.69 220 TYR A CA 1
ATOM 1789 C C . TYR A 1 220 ? -12.357 14.916 7.081 1.00 96.69 220 TYR A C 1
ATOM 1791 O O . TYR A 1 220 ? -11.676 14.332 6.238 1.00 96.69 220 TYR A O 1
ATOM 1799 N N . PRO A 1 221 ? -11.859 16.012 7.690 1.00 94.00 221 PRO A N 1
ATOM 1800 C CA . PRO A 1 221 ? -10.618 16.655 7.255 1.00 94.00 221 PRO A CA 1
ATOM 1801 C C . PRO A 1 221 ? -9.339 15.835 7.507 1.00 94.00 221 PRO A C 1
ATOM 1803 O O . PRO A 1 221 ? -8.259 16.277 7.096 1.00 94.00 221 PRO A O 1
ATOM 1806 N N . TRP A 1 222 ? -9.423 14.654 8.126 1.00 96.19 222 TRP A N 1
ATOM 1807 C CA . TRP A 1 222 ? -8.280 13.814 8.496 1.00 96.19 222 TRP A CA 1
ATOM 1808 C C . TRP A 1 222 ? -8.265 12.486 7.721 1.00 96.19 222 TRP A C 1
ATOM 1810 O O . TRP A 1 222 ? -9.319 11.878 7.560 1.00 96.19 222 TRP A O 1
ATOM 1820 N N . PRO A 1 223 ? -7.097 12.005 7.253 1.00 96.62 223 PRO A N 1
ATOM 1821 C CA . PRO A 1 223 ? -6.975 10.702 6.592 1.00 96.62 223 PRO A CA 1
ATOM 1822 C C . PRO A 1 223 ? -7.353 9.527 7.513 1.00 96.62 223 PRO A C 1
ATOM 1824 O O . PRO A 1 223 ? -6.676 9.347 8.535 1.00 96.62 223 PRO A O 1
ATOM 1827 N N . PRO A 1 224 ? -8.380 8.716 7.184 1.00 97.38 224 PRO A N 1
ATOM 1828 C CA . PRO A 1 224 ? -8.658 7.463 7.888 1.00 97.38 224 PRO A CA 1
ATOM 1829 C C . PRO A 1 224 ? -7.603 6.416 7.518 1.00 97.38 224 PRO A C 1
ATOM 1831 O O . PRO A 1 224 ? -7.361 6.195 6.339 1.00 97.38 224 PRO A O 1
ATOM 1834 N N . GLN A 1 225 ? -6.970 5.786 8.505 1.00 95.44 225 GLN A N 1
ATOM 1835 C CA . GLN A 1 225 ? -5.916 4.774 8.340 1.00 95.44 225 GLN A CA 1
ATOM 1836 C C . GLN A 1 225 ? -6.421 3.343 8.563 1.00 95.44 225 GLN A C 1
ATOM 1838 O O . GLN A 1 225 ? -5.844 2.388 8.057 1.00 95.44 225 GLN A O 1
ATOM 1843 N N . GLY A 1 226 ? -7.511 3.182 9.311 1.00 96.62 226 GLY A N 1
ATOM 1844 C CA . GLY A 1 226 ? -8.131 1.887 9.551 1.00 96.62 226 GLY A CA 1
ATOM 1845 C C . GLY A 1 226 ? -9.514 2.049 10.161 1.00 96.62 226 GLY A C 1
ATOM 1846 O O . GLY A 1 226 ? -9.746 2.990 10.928 1.00 96.62 226 GLY A O 1
ATOM 1847 N N . LEU A 1 227 ? -10.417 1.137 9.806 1.00 98.62 227 LEU A N 1
ATOM 1848 C CA . LEU A 1 227 ? -11.765 1.059 10.354 1.00 98.62 227 LEU A CA 1
ATOM 1849 C C . LEU A 1 227 ? -11.929 -0.238 11.145 1.00 98.62 227 LEU A C 1
ATOM 1851 O O . LEU A 1 227 ? -11.246 -1.231 10.887 1.00 98.62 227 LEU A O 1
ATOM 1855 N N . ALA A 1 228 ? -12.842 -0.221 12.104 1.00 98.50 228 ALA A N 1
ATOM 1856 C CA . ALA A 1 228 ? -13.308 -1.403 12.814 1.00 98.50 228 ALA A CA 1
ATOM 1857 C C . ALA A 1 228 ? -14.742 -1.183 13.301 1.00 98.50 228 ALA A C 1
ATOM 1859 O O . ALA A 1 228 ? -15.200 -0.047 13.386 1.00 98.50 228 ALA A O 1
ATOM 1860 N N . CYS A 1 229 ? -15.424 -2.258 13.681 1.00 98.19 229 CYS A N 1
ATOM 1861 C CA . CYS A 1 229 ? -16.650 -2.174 14.464 1.00 98.19 229 CYS A CA 1
ATOM 1862 C C . CYS A 1 229 ? -16.382 -2.708 15.873 1.00 98.19 229 CYS A C 1
ATOM 1864 O O . CYS A 1 229 ? -15.719 -3.743 16.052 1.00 98.19 229 CYS A O 1
ATOM 1866 N N . ASP A 1 230 ? -16.881 -1.990 16.875 1.00 97.62 230 ASP A N 1
ATOM 1867 C CA . ASP A 1 230 ? -16.928 -2.507 18.241 1.00 97.62 230 ASP A CA 1
ATOM 1868 C C . ASP A 1 230 ? -18.012 -3.599 18.377 1.00 97.62 230 ASP A C 1
ATOM 1870 O O . ASP A 1 230 ? -18.624 -4.014 17.388 1.00 97.62 230 ASP A O 1
ATOM 1874 N N . SER A 1 231 ? -18.209 -4.142 19.579 1.00 95.62 231 SER A N 1
ATOM 1875 C CA . SER A 1 231 ? -19.181 -5.227 19.797 1.00 95.62 231 SER A CA 1
ATOM 1876 C C . SER A 1 231 ? -20.652 -4.793 19.703 1.00 95.62 231 SER A C 1
ATOM 1878 O O . SER A 1 231 ? -21.536 -5.650 19.667 1.00 95.62 231 SER A O 1
ATOM 1880 N N . GLU A 1 232 ? -20.912 -3.488 19.624 1.00 95.19 232 GLU A N 1
ATOM 1881 C CA . GLU A 1 232 ? -22.237 -2.875 19.514 1.00 95.19 232 GLU A CA 1
ATOM 1882 C C . GLU A 1 232 ? -22.460 -2.211 18.135 1.00 95.19 232 GLU A C 1
ATOM 1884 O O . GLU A 1 232 ? -23.419 -1.463 17.951 1.00 95.19 232 GLU A O 1
ATOM 1889 N N . ASP A 1 233 ? -21.610 -2.523 17.146 1.00 95.44 233 ASP A N 1
ATOM 1890 C CA . ASP A 1 233 ? -21.611 -1.975 15.780 1.00 95.44 233 ASP A CA 1
ATOM 1891 C C . ASP A 1 233 ? -21.325 -0.464 15.674 1.00 95.44 233 ASP A C 1
ATOM 1893 O O . ASP A 1 233 ? -21.622 0.153 14.643 1.00 95.44 233 ASP A O 1
ATOM 1897 N N . HIS A 1 234 ? -20.701 0.155 16.680 1.00 97.06 234 HIS A N 1
ATOM 1898 C CA . HIS A 1 234 ? -20.174 1.508 16.507 1.00 97.06 234 HIS A CA 1
ATOM 1899 C C . HIS A 1 234 ? -18.987 1.476 15.539 1.00 97.06 234 HIS A C 1
ATOM 1901 O O . HIS A 1 234 ? -18.052 0.685 15.710 1.00 97.06 234 HIS A O 1
ATOM 1907 N N . LEU A 1 235 ? -19.002 2.348 14.524 1.00 98.62 235 LEU A N 1
ATOM 1908 C CA . LEU A 1 235 ? -17.902 2.449 13.570 1.00 98.62 235 LEU A CA 1
ATOM 1909 C C . LEU A 1 235 ? -16.736 3.190 14.225 1.00 98.62 235 LEU A C 1
ATOM 1911 O O . LEU A 1 235 ? -16.832 4.374 14.543 1.00 98.62 235 LEU A O 1
ATOM 1915 N N . LEU A 1 236 ? -15.622 2.492 14.392 1.00 98.81 236 LEU A N 1
ATOM 1916 C CA . LEU A 1 236 ? -14.372 3.036 14.892 1.00 98.81 236 LEU A CA 1
ATOM 1917 C C . LEU A 1 236 ? -13.476 3.434 13.724 1.00 98.81 236 LEU A C 1
ATOM 1919 O O . LEU A 1 236 ? -13.343 2.690 12.752 1.00 98.81 236 LEU A O 1
ATOM 1923 N N . VAL A 1 237 ? -12.817 4.583 13.841 1.00 98.75 237 VAL A N 1
ATOM 1924 C CA . VAL A 1 237 ? -11.917 5.103 12.809 1.00 98.75 237 VAL A CA 1
ATOM 1925 C C . VAL A 1 237 ? -10.634 5.610 13.433 1.00 98.75 237 VAL A C 1
ATOM 1927 O O . VAL A 1 237 ? -10.658 6.478 14.304 1.00 98.75 237 VAL A O 1
ATOM 1930 N N . VAL A 1 238 ? -9.503 5.097 12.956 1.00 98.69 238 VAL A N 1
ATOM 1931 C CA . VAL A 1 238 ? -8.175 5.619 13.281 1.00 98.69 238 VAL A CA 1
ATOM 1932 C C . VAL A 1 238 ? -7.815 6.682 12.251 1.00 98.69 238 VAL A C 1
ATOM 1934 O O . VAL A 1 238 ? -7.722 6.385 11.067 1.00 98.69 238 VAL A O 1
ATOM 1937 N N . PHE A 1 239 ? -7.591 7.915 12.688 1.00 98.19 239 PHE A N 1
ATOM 1938 C CA . PHE A 1 239 ? -7.184 9.038 11.852 1.00 98.19 239 PHE A CA 1
ATOM 1939 C C . PHE A 1 239 ? -5.733 9.438 12.107 1.00 98.19 239 PHE A C 1
ATOM 1941 O O . PHE A 1 239 ? -5.260 9.454 13.248 1.00 98.19 239 PHE A O 1
ATOM 1948 N N . ARG A 1 240 ? -5.055 9.873 11.041 1.00 96.44 240 ARG A N 1
ATOM 1949 C CA . ARG A 1 240 ? -3.837 10.682 11.155 1.00 96.44 240 ARG A CA 1
ATOM 1950 C C . ARG A 1 240 ? -4.206 12.158 11.299 1.00 96.44 240 ARG A C 1
ATOM 1952 O O . ARG A 1 240 ? -4.915 12.707 10.461 1.00 96.44 240 ARG A O 1
ATOM 1959 N N . TYR A 1 241 ? -3.685 12.805 12.336 1.00 95.88 241 TYR A N 1
ATOM 1960 C CA . TYR A 1 241 ? -3.862 14.231 12.597 1.00 95.88 241 TYR A CA 1
ATOM 1961 C C . TYR A 1 241 ? -2.546 14.982 12.423 1.00 95.88 241 TYR A C 1
ATOM 1963 O O . TYR A 1 241 ? -1.643 14.862 13.250 1.00 95.88 241 TYR A O 1
ATOM 1971 N N . ASP A 1 242 ? -2.453 15.782 11.366 1.00 94.62 242 ASP A N 1
ATOM 1972 C CA . ASP A 1 242 ? -1.345 16.707 11.138 1.00 94.62 242 ASP A CA 1
ATOM 1973 C C . ASP A 1 242 ? -1.757 18.121 11.606 1.00 94.62 242 ASP A C 1
ATOM 1975 O O . ASP A 1 242 ? -2.652 18.725 10.992 1.00 94.62 242 ASP A O 1
ATOM 1979 N N . PRO A 1 243 ? -1.135 18.674 12.671 1.00 93.75 243 PRO A N 1
ATOM 1980 C CA . PRO A 1 243 ? -1.365 20.049 13.105 1.00 93.75 243 PRO A CA 1
ATOM 1981 C C . PRO A 1 243 ? -1.177 21.039 11.966 1.00 93.75 243 PRO A C 1
ATOM 1983 O O . PRO A 1 243 ? -0.175 21.000 11.250 1.00 93.75 243 PRO A O 1
ATOM 1986 N N . GLN A 1 244 ? -2.123 21.961 11.818 1.00 92.62 244 GLN A N 1
ATOM 1987 C CA . GLN A 1 244 ? -2.013 23.000 10.802 1.00 92.62 244 GLN A CA 1
ATOM 1988 C C . GLN A 1 244 ? -1.044 24.093 11.275 1.00 92.62 244 GLN A C 1
ATOM 1990 O O . GLN A 1 244 ? -1.239 24.642 12.366 1.00 92.62 244 GLN A O 1
ATOM 1995 N N . PRO A 1 245 ? -0.006 24.439 10.489 1.00 92.25 245 PRO A N 1
ATOM 1996 C CA . PRO A 1 245 ? 0.892 25.533 10.832 1.00 92.25 245 PRO A CA 1
ATOM 1997 C C . PRO A 1 245 ? 0.129 26.851 11.007 1.00 92.25 245 PRO A C 1
ATOM 1999 O O . PRO A 1 245 ? -0.622 27.265 10.126 1.00 92.25 245 PRO A O 1
ATOM 2002 N N . GLY A 1 246 ? 0.326 27.514 12.145 1.00 93.38 246 GLY A N 1
ATOM 2003 C CA . GLY A 1 246 ? -0.339 28.774 12.485 1.00 93.38 246 GLY A CA 1
ATOM 2004 C C . GLY A 1 246 ? -1.718 28.616 13.131 1.00 93.38 246 GLY A C 1
ATOM 2005 O O . GLY A 1 246 ? -2.257 29.606 13.626 1.00 93.38 246 GLY A O 1
ATOM 2006 N N . TYR A 1 247 ? -2.277 27.402 13.190 1.00 93.06 247 TYR A N 1
ATOM 2007 C CA . TYR A 1 247 ? -3.460 27.132 14.003 1.00 93.06 247 TYR A CA 1
ATOM 2008 C C . TYR A 1 247 ? -3.038 26.917 15.459 1.00 93.06 247 TYR A C 1
ATOM 2010 O O . TYR A 1 247 ? -2.386 25.928 15.796 1.00 93.06 247 TYR A O 1
ATOM 2018 N N . LEU A 1 248 ? -3.377 27.882 16.315 1.00 94.69 248 LEU A N 1
ATOM 2019 C CA . LEU A 1 248 ? -2.960 27.897 17.713 1.00 94.69 248 LEU A CA 1
ATOM 2020 C C . LEU A 1 248 ? -4.080 27.381 18.619 1.00 94.69 248 LEU A C 1
ATOM 2022 O O . LEU A 1 248 ? -5.151 27.983 18.694 1.00 94.69 248 LEU A O 1
ATOM 2026 N N . VAL A 1 249 ? -3.800 26.330 19.384 1.00 90.88 249 VAL A N 1
ATOM 2027 C CA . VAL A 1 249 ? -4.671 25.858 20.464 1.00 90.88 249 VAL A CA 1
ATOM 2028 C C . VAL A 1 249 ? -4.219 26.533 21.752 1.00 90.88 249 VAL A C 1
ATOM 2030 O O . VAL A 1 249 ? -3.075 26.385 22.176 1.00 90.88 249 VAL A O 1
ATOM 2033 N N . ASN A 1 250 ? -5.097 27.337 22.358 1.00 94.06 250 ASN A N 1
ATOM 2034 C CA . ASN A 1 250 ? -4.781 28.140 23.549 1.00 94.06 250 ASN A CA 1
ATOM 2035 C C . ASN A 1 250 ? -3.530 29.030 23.377 1.00 94.06 250 ASN A C 1
ATOM 2037 O O . ASN A 1 250 ? -2.743 29.212 24.304 1.00 94.06 250 ASN A O 1
ATOM 2041 N N . GLY A 1 251 ? -3.334 29.575 22.171 1.00 95.38 251 GLY A N 1
ATOM 2042 C CA . GLY A 1 251 ? -2.192 30.435 21.847 1.00 95.38 251 GLY A CA 1
ATOM 2043 C C . GLY A 1 251 ? -0.882 29.692 21.560 1.00 95.38 251 GLY A C 1
ATOM 2044 O O . GLY A 1 251 ? 0.142 30.348 21.380 1.00 95.38 251 GLY A O 1
ATOM 2045 N N . GLN A 1 252 ? -0.891 28.357 21.488 1.00 95.31 252 GLN A N 1
ATOM 2046 C CA . GLN A 1 252 ? 0.292 27.548 21.193 1.00 95.31 252 GLN A CA 1
ATOM 2047 C C . GLN A 1 252 ? 0.098 26.675 19.953 1.00 95.31 252 GLN A C 1
ATOM 2049 O O . GLN A 1 252 ? -0.976 26.126 19.720 1.00 95.31 252 GLN A O 1
ATOM 2054 N N . GLN A 1 253 ? 1.162 26.539 19.162 1.00 95.44 253 GLN A N 1
ATOM 2055 C CA . GLN A 1 253 ? 1.204 25.574 18.070 1.00 95.44 253 GLN A CA 1
ATOM 2056 C C . GLN A 1 253 ? 1.238 24.168 18.670 1.00 95.44 253 GLN A C 1
ATOM 2058 O O . GLN A 1 253 ? 2.141 23.846 19.444 1.00 95.44 253 GLN A O 1
ATOM 2063 N N . GLU A 1 254 ? 0.285 23.320 18.291 1.00 94.69 254 GLU A N 1
ATOM 2064 C CA . GLU A 1 254 ? 0.355 21.902 18.636 1.00 94.69 254 GLU A CA 1
ATOM 2065 C C . GLU A 1 254 ? 1.576 21.269 17.966 1.00 94.69 254 GLU A C 1
ATOM 2067 O O . GLU A 1 254 ? 1.820 21.472 16.773 1.00 94.69 254 GLU A O 1
ATOM 2072 N N . THR A 1 255 ? 2.341 20.498 18.737 1.00 93.44 255 THR A N 1
ATOM 2073 C CA . THR A 1 255 ? 3.497 19.744 18.248 1.00 93.44 255 THR A CA 1
ATOM 2074 C C . THR A 1 255 ? 3.453 18.327 18.809 1.00 93.44 255 THR A C 1
ATOM 2076 O O . THR A 1 255 ? 3.081 18.121 19.964 1.00 93.44 255 THR A O 1
ATOM 2079 N N . PHE A 1 256 ? 3.836 17.350 17.988 1.00 94.50 256 PHE A N 1
ATOM 2080 C CA . PHE A 1 256 ? 3.884 15.939 18.366 1.00 94.50 256 PHE A CA 1
ATOM 2081 C C . PHE A 1 256 ? 5.283 15.384 18.114 1.00 94.50 256 PHE A C 1
ATOM 2083 O O . PHE A 1 256 ? 5.835 15.523 17.023 1.00 94.50 256 PHE A O 1
ATOM 2090 N N . ALA A 1 257 ? 5.873 14.768 19.134 1.00 92.75 257 ALA A N 1
ATOM 2091 C CA . ALA A 1 257 ? 7.139 14.064 18.989 1.00 92.75 257 ALA A CA 1
ATOM 2092 C C . ALA A 1 257 ? 6.891 12.638 18.486 1.00 92.75 257 ALA A C 1
ATOM 2094 O O . ALA A 1 257 ? 5.890 12.018 18.844 1.00 92.75 257 ALA A O 1
ATOM 2095 N N . ASN A 1 258 ? 7.829 12.103 17.703 1.00 92.81 258 ASN A N 1
ATOM 2096 C CA . ASN A 1 258 ? 7.786 10.690 17.349 1.00 92.81 258 ASN A CA 1
ATOM 2097 C C . ASN A 1 258 ? 7.927 9.836 18.623 1.00 92.81 258 ASN A C 1
ATOM 2099 O O . ASN A 1 258 ? 8.832 10.092 19.429 1.00 92.81 258 ASN A O 1
ATOM 2103 N N . PRO A 1 259 ? 7.065 8.826 18.813 1.00 92.12 259 PRO A N 1
ATOM 2104 C CA . PRO A 1 259 ? 7.228 7.865 19.893 1.00 92.12 259 PRO A CA 1
ATOM 2105 C C . PRO A 1 259 ? 8.447 6.962 19.633 1.00 92.12 259 PRO A C 1
ATOM 2107 O O . PRO A 1 259 ? 9.029 6.961 18.547 1.00 92.12 259 PRO A O 1
ATOM 2110 N N . ARG A 1 260 ? 8.870 6.195 20.645 1.00 90.44 260 ARG A N 1
ATOM 2111 C CA . ARG A 1 260 ? 10.077 5.348 20.546 1.00 90.44 260 ARG A CA 1
ATOM 2112 C C . ARG A 1 260 ? 9.959 4.265 19.471 1.00 90.44 260 ARG A C 1
ATOM 2114 O O . ARG A 1 260 ? 10.942 3.987 18.794 1.00 90.44 260 ARG A O 1
ATOM 2121 N N . ASP A 1 261 ? 8.769 3.700 19.301 1.00 91.88 261 ASP A N 1
ATOM 2122 C CA . ASP A 1 261 ? 8.442 2.669 18.308 1.00 91.88 261 ASP A CA 1
ATOM 2123 C C . ASP A 1 261 ? 8.395 3.196 16.858 1.00 91.88 261 ASP A C 1
ATOM 2125 O O . ASP A 1 261 ? 8.279 2.412 15.916 1.00 91.88 261 ASP A O 1
ATOM 2129 N N . ALA A 1 262 ? 8.564 4.509 16.655 1.00 94.06 262 ALA A N 1
ATOM 2130 C CA . ALA A 1 262 ? 8.766 5.091 15.330 1.00 94.06 262 ALA A CA 1
ATOM 2131 C C . ALA A 1 262 ? 10.167 4.826 14.755 1.00 94.06 262 ALA A C 1
ATOM 2133 O O . ALA A 1 262 ? 10.349 4.905 13.542 1.00 94.06 262 ALA A O 1
ATOM 2134 N N . ALA A 1 263 ? 11.177 4.549 15.587 1.00 93.19 263 ALA A N 1
ATOM 2135 C CA . ALA A 1 263 ? 12.500 4.150 15.095 1.00 93.19 263 ALA A CA 1
ATOM 2136 C C . ALA A 1 263 ? 12.398 2.836 14.308 1.00 93.19 263 ALA A C 1
ATOM 2138 O O . ALA A 1 263 ? 11.473 2.085 14.564 1.00 93.19 263 ALA A O 1
ATOM 2139 N N . GLY A 1 264 ? 13.320 2.554 13.381 1.00 90.44 264 GLY A N 1
ATOM 2140 C CA . GLY A 1 264 ? 13.413 1.254 12.693 1.00 90.44 264 GLY A CA 1
ATOM 2141 C C . GLY A 1 264 ? 12.540 1.069 11.440 1.00 90.44 264 GLY A C 1
ATOM 2142 O O . GLY A 1 264 ? 12.633 0.041 10.768 1.00 90.44 264 GLY A O 1
ATOM 2143 N N . THR A 1 265 ? 11.734 2.073 11.083 1.00 94.44 265 THR A N 1
ATOM 2144 C CA . THR A 1 265 ? 10.985 2.120 9.818 1.00 94.44 265 THR A CA 1
ATOM 2145 C C . THR A 1 265 ? 11.393 3.329 8.977 1.00 94.44 265 THR A C 1
ATOM 2147 O O . THR A 1 265 ? 11.459 4.450 9.490 1.00 94.44 265 THR A O 1
ATOM 2150 N N . ALA A 1 266 ? 11.599 3.151 7.670 1.00 94.12 266 ALA A N 1
ATOM 2151 C CA . ALA A 1 266 ? 11.832 4.267 6.754 1.00 94.12 266 ALA A CA 1
ATOM 2152 C C . ALA A 1 266 ? 10.657 5.255 6.693 1.00 94.12 266 ALA A C 1
ATOM 2154 O O . ALA A 1 266 ? 10.839 6.394 6.255 1.00 94.12 266 ALA A O 1
ATOM 2155 N N . PHE A 1 267 ? 9.467 4.858 7.155 1.00 95.06 267 PHE A N 1
ATOM 2156 C CA . PHE A 1 267 ? 8.307 5.738 7.218 1.00 95.06 267 PHE A CA 1
ATOM 2157 C C . PHE A 1 267 ? 8.507 6.915 8.175 1.00 95.06 267 PHE A C 1
ATOM 2159 O O . PHE A 1 267 ? 7.956 7.976 7.918 1.00 95.06 267 PHE A O 1
ATOM 2166 N N . SER A 1 268 ? 9.289 6.781 9.249 1.00 94.25 268 SER A N 1
ATOM 2167 C CA . SER A 1 268 ? 9.463 7.859 10.237 1.00 94.25 268 SER A CA 1
ATOM 2168 C C . SER A 1 268 ? 10.587 8.843 9.912 1.00 94.25 268 SER A C 1
ATOM 2170 O O . SER A 1 268 ? 10.729 9.874 10.578 1.00 94.25 268 SER A O 1
ATOM 2172 N N . GLY A 1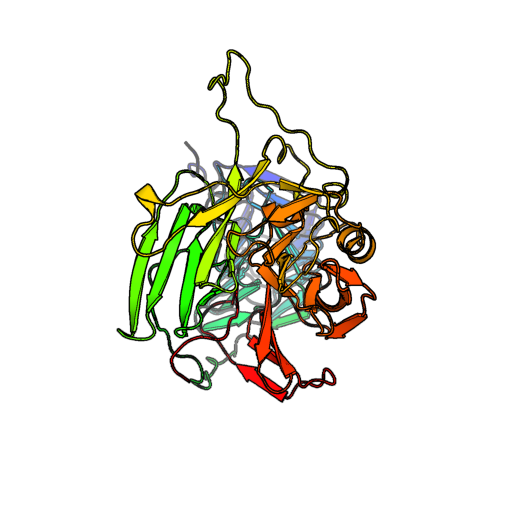 269 ? 11.395 8.538 8.896 1.00 91.06 269 GLY A N 1
ATOM 2173 C CA . GLY A 1 269 ? 12.502 9.385 8.476 1.00 91.06 269 GLY A CA 1
ATOM 2174 C C . GLY A 1 269 ? 12.068 10.552 7.580 1.00 91.06 269 GLY A C 1
ATOM 2175 O O . GLY A 1 269 ? 10.886 10.791 7.329 1.00 91.06 269 GLY A O 1
ATOM 2176 N N . TRP A 1 270 ? 13.059 11.302 7.086 1.00 90.31 270 TRP A N 1
ATOM 2177 C CA . TRP A 1 270 ? 12.895 12.345 6.057 1.00 90.31 270 TRP A CA 1
ATOM 2178 C C . TRP A 1 270 ? 11.758 13.352 6.335 1.00 90.31 270 TRP A C 1
ATOM 2180 O O . TRP A 1 270 ? 11.071 13.839 5.431 1.00 90.31 270 TRP A O 1
ATOM 2190 N N . GLY A 1 271 ? 11.556 13.689 7.610 1.00 85.88 271 GLY A N 1
ATOM 2191 C CA . GLY A 1 271 ? 10.579 14.685 8.051 1.00 85.88 271 GLY A CA 1
ATOM 2192 C C . GLY A 1 271 ? 9.126 14.204 8.097 1.00 85.88 271 GLY A C 1
ATOM 2193 O O . GLY A 1 271 ? 8.240 15.046 8.205 1.00 85.88 271 GLY A O 1
ATOM 2194 N N . ASN A 1 272 ? 8.848 12.896 8.021 1.00 91.50 272 ASN A N 1
ATOM 2195 C CA . ASN A 1 272 ? 7.511 12.368 8.316 1.00 91.50 272 ASN A CA 1
ATOM 2196 C C . ASN A 1 272 ? 7.335 12.145 9.829 1.00 91.50 272 ASN A C 1
ATOM 2198 O O . ASN A 1 272 ? 7.341 11.030 10.347 1.00 91.50 272 ASN A O 1
ATOM 2202 N N . SER A 1 273 ? 7.197 13.259 10.539 1.00 92.38 273 SER A N 1
ATOM 2203 C CA . SER A 1 273 ? 6.966 13.349 11.981 1.00 92.38 273 SER A CA 1
ATOM 2204 C C . SER A 1 273 ? 5.995 14.499 12.274 1.00 92.38 273 SER A C 1
ATOM 2206 O O . SER A 1 273 ? 5.452 15.102 11.347 1.00 92.38 273 SER A O 1
ATOM 2208 N N . GLY A 1 274 ? 5.745 14.813 13.548 1.00 93.50 274 GLY A N 1
ATOM 2209 C CA . GLY A 1 274 ? 4.938 15.985 13.905 1.00 93.50 274 GLY A CA 1
ATOM 2210 C C . GLY A 1 274 ? 3.426 15.771 13.860 1.00 93.50 274 GLY A C 1
ATOM 2211 O O . GLY A 1 274 ? 2.688 16.737 14.030 1.00 93.50 274 GLY A O 1
ATOM 2212 N N . PHE A 1 275 ? 2.961 14.536 13.663 1.00 95.50 275 PHE A N 1
ATOM 2213 C CA . PHE A 1 275 ? 1.543 14.177 13.627 1.00 95.50 275 PHE A CA 1
ATOM 2214 C C . PHE A 1 275 ? 1.139 13.339 14.845 1.00 95.50 275 PHE A C 1
ATOM 2216 O O . PHE A 1 275 ? 1.974 12.696 15.483 1.00 95.50 275 PHE A O 1
ATOM 2223 N N . ALA A 1 276 ? -0.158 13.317 15.138 1.00 95.81 276 ALA A N 1
ATOM 2224 C CA . ALA A 1 276 ? -0.765 12.409 16.102 1.00 95.81 276 ALA A CA 1
ATOM 2225 C C . ALA A 1 276 ? -1.595 11.333 15.400 1.00 95.81 276 ALA A C 1
ATOM 2227 O O . ALA A 1 276 ? -2.040 11.505 14.263 1.00 95.81 276 ALA A O 1
ATOM 2228 N N . ILE A 1 277 ? -1.846 10.244 16.120 1.00 97.06 277 ILE A N 1
ATOM 2229 C CA . ILE A 1 277 ? -2.863 9.258 15.772 1.00 97.06 277 ILE A CA 1
ATOM 2230 C C . ILE A 1 277 ? -3.997 9.387 16.769 1.00 97.06 277 ILE A C 1
ATOM 2232 O O . ILE A 1 277 ? -3.763 9.414 17.975 1.00 97.06 277 ILE A O 1
ATOM 2236 N N . TRP A 1 278 ? -5.219 9.473 16.259 1.00 97.44 278 TRP A N 1
ATOM 2237 C CA . TRP A 1 278 ? -6.423 9.559 17.070 1.00 97.44 278 TRP A CA 1
ATOM 2238 C C . TRP A 1 278 ? -7.435 8.532 16.605 1.00 97.44 278 TRP A C 1
ATOM 2240 O O . TRP A 1 278 ? -7.598 8.336 15.407 1.00 97.44 278 TRP A O 1
ATOM 2250 N N . ALA A 1 279 ? -8.145 7.916 17.541 1.00 98.56 279 ALA A N 1
ATOM 2251 C CA . ALA A 1 279 ? -9.286 7.076 17.222 1.00 98.56 279 ALA A CA 1
ATOM 2252 C C . ALA A 1 279 ? -10.594 7.785 17.576 1.00 98.56 279 ALA A C 1
ATOM 2254 O O . ALA A 1 279 ? -10.664 8.524 18.562 1.00 98.56 279 ALA A O 1
ATOM 2255 N N . TYR A 1 280 ? -11.620 7.554 16.767 1.00 98.69 280 TYR A N 1
ATOM 2256 C CA . TYR A 1 280 ? -12.959 8.108 16.926 1.00 98.69 280 TYR A CA 1
ATOM 2257 C C . TYR A 1 280 ? -14.003 7.002 16.791 1.00 98.69 280 TYR A C 1
ATOM 2259 O O . TYR A 1 280 ? -13.748 6.000 16.130 1.00 98.69 280 TYR A O 1
ATOM 2267 N N . SER A 1 281 ? -15.168 7.204 17.397 1.00 98.38 281 SER A N 1
ATOM 2268 C CA . SER A 1 281 ? -16.393 6.448 17.136 1.00 98.38 281 SER A CA 1
ATOM 2269 C C . SER A 1 281 ? -17.375 7.314 16.359 1.00 98.38 281 SER A C 1
ATOM 2271 O O . SER A 1 281 ? -17.416 8.527 16.569 1.00 98.38 281 SER A O 1
ATOM 2273 N N . ILE A 1 282 ? -18.160 6.696 15.480 1.00 97.06 282 ILE A N 1
ATOM 2274 C CA . ILE A 1 282 ? -19.161 7.343 14.631 1.00 97.06 282 ILE A CA 1
ATOM 2275 C C . ILE A 1 282 ? -20.386 6.419 14.522 1.00 97.06 282 ILE A C 1
ATOM 2277 O O . ILE A 1 282 ? -20.234 5.211 14.331 1.00 97.06 282 ILE A O 1
ATOM 2281 N N . ASP A 1 283 ? -21.600 6.973 14.594 1.00 95.69 283 ASP A N 1
ATOM 2282 C CA . ASP A 1 283 ? -22.800 6.290 14.095 1.00 95.69 283 ASP A CA 1
ATOM 2283 C C . ASP A 1 283 ? -22.867 6.482 12.572 1.00 95.69 283 ASP A C 1
ATOM 2285 O O . ASP A 1 283 ? -23.059 7.610 12.107 1.00 95.69 283 ASP A O 1
ATOM 2289 N N . PRO A 1 284 ? -22.741 5.417 11.761 1.00 93.56 284 PRO A N 1
ATOM 2290 C CA . PRO A 1 284 ? -22.750 5.539 10.307 1.00 93.56 284 PRO A CA 1
ATOM 2291 C C . PRO A 1 284 ? -24.074 6.070 9.731 1.00 93.56 284 PRO A C 1
ATOM 2293 O O . PRO A 1 284 ? -24.107 6.433 8.558 1.00 93.56 284 PRO A O 1
ATOM 2296 N N . ASN A 1 285 ? -25.160 6.115 10.513 1.00 93.44 285 ASN A N 1
ATOM 2297 C CA . ASN A 1 285 ? -26.439 6.696 10.091 1.00 93.44 285 ASN A CA 1
ATOM 2298 C C . ASN A 1 285 ? -26.574 8.185 10.439 1.00 93.44 285 ASN A C 1
ATOM 2300 O O . ASN A 1 285 ? -27.476 8.844 9.926 1.00 93.44 285 ASN A O 1
ATOM 2304 N N . ASN A 1 286 ? -25.712 8.710 11.312 1.00 95.94 286 ASN A N 1
ATOM 2305 C CA . ASN A 1 286 ? -25.687 10.120 11.688 1.00 95.94 286 ASN A CA 1
ATOM 2306 C C . ASN A 1 286 ? -24.244 10.603 11.934 1.00 95.94 286 ASN A C 1
ATOM 2308 O O . ASN A 1 286 ? -23.909 11.016 13.048 1.00 95.94 286 ASN A O 1
ATOM 2312 N N . PRO A 1 287 ? -23.358 10.495 10.930 1.00 95.75 287 PRO A N 1
ATOM 2313 C CA . PRO A 1 287 ? -21.922 10.599 11.152 1.00 95.75 287 PRO A CA 1
ATOM 2314 C C . PRO A 1 287 ? -21.498 11.983 11.659 1.00 95.75 287 PRO A C 1
ATOM 2316 O O . PRO A 1 287 ? -20.760 12.072 12.641 1.00 95.75 287 PRO A O 1
ATOM 2319 N N . ASP A 1 288 ? -22.041 13.045 11.064 1.00 95.06 288 ASP A N 1
ATOM 2320 C CA . ASP A 1 288 ? -21.641 14.431 11.337 1.00 95.06 288 ASP A CA 1
ATOM 2321 C C . ASP A 1 288 ? -21.903 14.867 12.787 1.00 95.06 288 ASP A C 1
ATOM 2323 O O . ASP A 1 288 ? -21.099 15.584 13.381 1.00 95.06 288 ASP A O 1
ATOM 2327 N N . GLU A 1 289 ? -23.004 14.399 13.379 1.00 96.56 289 GLU A N 1
ATOM 2328 C CA . GLU A 1 289 ? -23.423 14.771 14.737 1.00 96.56 289 GLU A CA 1
ATOM 2329 C C . GLU A 1 289 ? -22.887 13.814 15.816 1.00 96.56 289 GLU A C 1
ATOM 2331 O O . GLU A 1 289 ? -23.007 14.095 17.009 1.00 96.56 289 GLU A O 1
ATOM 2336 N N . THR A 1 290 ? -22.328 12.659 15.428 1.00 96.69 290 THR A N 1
ATOM 2337 C CA . THR A 1 290 ? -21.952 11.585 16.371 1.00 96.69 290 THR A CA 1
ATOM 2338 C C . THR A 1 290 ? -20.462 11.284 16.424 1.00 96.69 290 THR A C 1
ATOM 2340 O O . THR A 1 290 ? -20.042 10.485 17.263 1.00 96.69 290 THR A O 1
ATOM 2343 N N . ILE A 1 291 ? -19.644 11.922 15.580 1.00 97.50 291 ILE A N 1
ATOM 2344 C CA . ILE A 1 291 ? -18.193 11.756 15.639 1.00 97.50 291 ILE A CA 1
ATOM 2345 C C . ILE A 1 291 ? -17.649 12.142 17.021 1.00 97.50 291 ILE A C 1
ATOM 2347 O O . ILE A 1 291 ? -17.679 13.297 17.448 1.00 97.50 291 ILE A O 1
ATOM 2351 N N . GLN A 1 292 ? -17.084 11.160 17.718 1.00 97.88 292 GLN A N 1
ATOM 2352 C CA . GLN A 1 292 ? -16.565 11.334 19.068 1.00 97.88 292 GLN A CA 1
ATOM 2353 C C . GLN A 1 292 ? -15.162 10.756 19.188 1.00 97.88 292 GLN A C 1
ATOM 2355 O O . GLN A 1 292 ? -14.930 9.585 18.901 1.00 97.88 292 GLN A O 1
ATOM 2360 N N . LYS A 1 293 ? -14.216 11.569 19.670 1.00 98.38 293 LYS A N 1
ATOM 2361 C CA . LYS A 1 293 ? -12.857 11.106 19.966 1.00 98.38 293 LYS A CA 1
ATOM 2362 C C . LYS A 1 293 ? -12.894 10.074 21.094 1.00 98.38 293 LYS A C 1
ATOM 2364 O O . LYS A 1 293 ? -13.478 10.336 22.147 1.00 98.38 293 LYS A O 1
ATOM 2369 N N . LEU A 1 294 ? -12.241 8.933 20.890 1.00 98.75 294 LEU A N 1
ATOM 2370 C CA . LEU A 1 294 ? -12.149 7.887 21.903 1.00 98.75 294 LEU A CA 1
ATOM 2371 C C . LEU A 1 294 ? -11.254 8.335 23.069 1.00 98.75 294 LEU A C 1
ATOM 2373 O O . LEU A 1 294 ? -10.210 8.959 22.840 1.00 98.75 294 LEU A O 1
ATOM 2377 N N . PRO A 1 295 ? -11.619 8.013 24.322 1.00 98.38 295 PRO A N 1
ATOM 2378 C CA . PRO A 1 295 ? -10.750 8.245 25.464 1.00 98.38 295 PRO A CA 1
ATOM 2379 C C . PRO A 1 295 ? -9.518 7.334 25.408 1.00 98.38 295 PRO A C 1
ATOM 2381 O O . PRO A 1 295 ? -9.604 6.156 25.053 1.00 98.38 295 PRO A O 1
ATOM 2384 N N . THR A 1 296 ? -8.379 7.879 25.826 1.00 98.38 296 THR A N 1
ATOM 2385 C CA . THR A 1 296 ? -7.151 7.114 26.055 1.00 98.38 296 THR A CA 1
ATOM 2386 C C . THR A 1 296 ? -7.134 6.586 27.486 1.00 98.38 296 THR A C 1
ATOM 2388 O O . THR A 1 296 ? -7.422 7.327 28.428 1.00 98.38 296 THR A O 1
ATOM 2391 N N . GLN A 1 297 ? -6.783 5.314 27.664 1.00 98.44 297 GLN A N 1
ATOM 2392 C CA . GLN A 1 297 ? -6.566 4.700 28.973 1.00 98.44 297 GLN A CA 1
ATOM 2393 C C . GLN A 1 297 ? -5.262 3.908 29.003 1.00 98.44 297 GLN A C 1
ATOM 2395 O O . GLN A 1 297 ? -4.755 3.465 27.971 1.00 98.44 297 GLN A O 1
ATOM 2400 N N . LYS A 1 298 ? -4.733 3.692 30.211 1.00 98.25 298 LYS A N 1
ATOM 2401 C CA . LYS A 1 298 ? -3.559 2.845 30.422 1.00 98.25 298 LYS A CA 1
ATOM 2402 C C . LYS A 1 298 ? -3.861 1.416 29.971 1.00 98.25 298 LYS A C 1
ATOM 2404 O O . LYS A 1 298 ? -4.856 0.819 30.372 1.00 98.25 298 LYS A O 1
ATOM 2409 N N . MET A 1 299 ? -2.965 0.832 29.191 1.00 96.88 299 MET A N 1
ATOM 2410 C CA . MET A 1 299 ? -3.115 -0.544 28.741 1.00 96.88 299 MET A CA 1
ATOM 2411 C C . MET A 1 299 ? -3.180 -1.507 29.944 1.00 96.88 299 MET A C 1
ATOM 2413 O O . MET A 1 299 ? -2.442 -1.372 30.926 1.00 96.88 299 MET A O 1
ATOM 2417 N N . GLY A 1 300 ? -4.110 -2.465 29.899 1.00 96.38 300 GLY A N 1
ATOM 2418 C CA . GLY A 1 300 ? -4.379 -3.414 30.985 1.00 96.38 300 GLY A CA 1
ATOM 2419 C C . GLY A 1 300 ? -5.237 -2.894 32.151 1.00 96.38 300 GLY A C 1
ATOM 2420 O O . GLY A 1 300 ? -5.567 -3.692 33.033 1.00 96.38 300 GLY A O 1
ATOM 2421 N N . SER A 1 301 ? -5.635 -1.611 32.170 1.00 97.19 301 SER A N 1
ATOM 2422 C CA . SER A 1 301 ? -6.567 -1.084 33.188 1.00 97.19 301 SER A CA 1
ATOM 2423 C C . SER A 1 301 ? -8.024 -1.474 32.946 1.00 97.19 301 SER A C 1
ATOM 2425 O O . SER A 1 301 ? -8.831 -1.391 33.867 1.00 97.19 301 SER A O 1
ATOM 2427 N N . ILE A 1 302 ? -8.364 -1.900 31.729 1.00 96.38 302 ILE A N 1
ATOM 2428 C CA . ILE A 1 302 ? -9.706 -2.374 31.388 1.00 96.38 302 ILE A CA 1
ATOM 2429 C C . ILE A 1 302 ? -9.920 -3.754 32.018 1.00 96.38 302 ILE A C 1
ATOM 2431 O O . ILE A 1 302 ? -9.049 -4.633 31.961 1.00 96.38 302 ILE A O 1
ATOM 2435 N N . GLU A 1 303 ? -11.063 -3.932 32.679 1.00 91.81 303 GLU A N 1
ATOM 2436 C CA . GLU A 1 303 ? -11.356 -5.152 33.436 1.00 91.81 303 GLU A CA 1
ATOM 2437 C C . GLU A 1 303 ? -11.483 -6.363 32.514 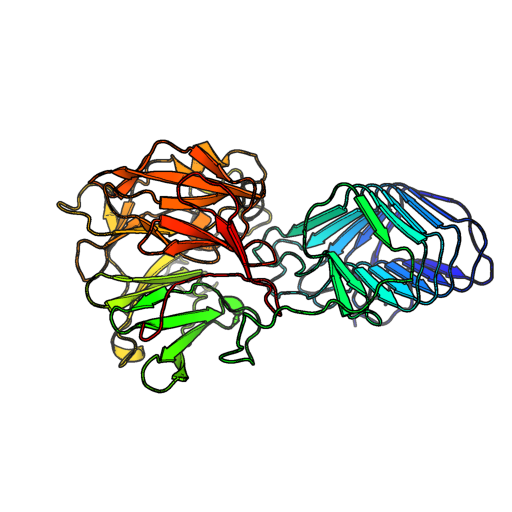1.00 91.81 303 GLU A C 1
ATOM 2439 O O . GLU A 1 303 ? -10.784 -7.359 32.717 1.00 91.81 303 GLU A O 1
ATOM 2444 N N . THR A 1 304 ? -12.327 -6.236 31.486 1.00 95.81 304 THR A N 1
ATOM 2445 C CA . THR A 1 304 ? -12.632 -7.285 30.510 1.00 95.81 304 THR A CA 1
ATOM 2446 C C . THR A 1 304 ? -12.394 -6.760 29.102 1.00 95.81 304 THR A C 1
ATOM 2448 O O . THR A 1 304 ? -13.008 -5.774 28.703 1.00 95.81 304 THR A O 1
ATOM 2451 N N . ILE A 1 305 ? -11.529 -7.439 28.350 1.00 97.94 305 ILE A N 1
ATOM 2452 C CA . ILE A 1 305 ? -11.332 -7.185 26.923 1.00 97.94 305 ILE A CA 1
ATOM 2453 C C . ILE A 1 305 ? -12.161 -8.189 26.132 1.00 97.94 305 ILE A C 1
ATOM 2455 O O . ILE A 1 305 ? -11.985 -9.398 26.277 1.00 97.94 305 ILE A O 1
ATOM 2459 N N . HIS A 1 306 ? -13.060 -7.681 25.295 1.00 97.62 306 HIS A N 1
ATOM 2460 C CA . HIS A 1 306 ? -13.738 -8.482 24.285 1.00 97.62 306 HIS A CA 1
ATOM 2461 C C . HIS A 1 306 ? -12.872 -8.588 23.029 1.00 97.62 306 HIS A C 1
ATOM 2463 O O . HIS A 1 306 ? -12.642 -9.690 22.530 1.00 97.62 306 HIS A O 1
ATOM 2469 N N . LYS A 1 307 ? -12.362 -7.445 22.554 1.00 96.75 307 LYS A N 1
ATOM 2470 C CA . LYS A 1 307 ? -11.626 -7.327 21.293 1.00 96.75 307 LYS A CA 1
ATOM 2471 C C . LYS A 1 307 ? -10.480 -6.316 21.420 1.00 96.75 307 LYS A C 1
ATOM 2473 O O . LYS A 1 307 ? -10.646 -5.248 22.002 1.00 96.75 307 LYS A O 1
ATOM 2478 N N . ALA A 1 308 ? -9.322 -6.637 20.855 1.00 98.19 308 ALA A N 1
ATOM 2479 C CA . ALA A 1 308 ? -8.186 -5.734 20.697 1.00 98.19 308 ALA A CA 1
ATOM 2480 C C . ALA A 1 308 ? -7.855 -5.587 19.208 1.00 98.19 308 ALA A C 1
ATOM 2482 O O . ALA A 1 308 ? -7.669 -6.579 18.507 1.00 98.19 308 ALA A O 1
ATOM 2483 N N . LEU A 1 309 ? -7.797 -4.351 18.723 1.00 98.50 309 LEU A N 1
ATOM 2484 C CA . LEU A 1 309 ? -7.626 -4.021 17.311 1.00 98.50 309 LEU A CA 1
ATOM 2485 C C . LEU A 1 309 ? -6.194 -3.553 17.055 1.00 98.50 309 LEU A C 1
ATOM 2487 O O . LEU A 1 309 ? -5.781 -2.509 17.558 1.00 98.50 309 LEU A O 1
ATOM 2491 N N . TYR A 1 310 ? -5.441 -4.312 16.264 1.00 98.06 310 TYR A N 1
ATOM 2492 C CA . TYR A 1 310 ? -4.040 -4.016 15.951 1.00 98.06 310 TYR A CA 1
ATOM 2493 C C . TYR A 1 310 ? -3.855 -3.642 14.475 1.00 98.06 310 TYR A C 1
ATOM 2495 O O . TYR A 1 310 ? -4.651 -4.080 13.649 1.00 98.06 310 TYR A O 1
ATOM 2503 N N . PRO A 1 311 ? -2.785 -2.902 14.115 1.00 97.69 311 PRO A N 1
ATOM 2504 C CA . PRO A 1 311 ? -2.346 -2.767 12.727 1.00 97.69 311 PRO A CA 1
ATOM 2505 C C . PRO A 1 311 ? -2.297 -4.120 12.009 1.00 97.69 311 PRO A C 1
ATOM 2507 O O . PRO A 1 311 ? -1.668 -5.061 12.512 1.00 97.69 311 PRO A O 1
ATOM 2510 N N . SER A 1 312 ? -2.937 -4.207 10.841 1.00 97.75 312 SER A N 1
ATOM 2511 C CA . SER A 1 312 ? -2.972 -5.424 10.020 1.00 97.75 312 SER A CA 1
ATOM 2512 C C . SER A 1 312 ? -1.612 -5.770 9.425 1.00 97.75 312 SER A C 1
ATOM 2514 O O . SER A 1 312 ? -1.296 -6.948 9.265 1.00 97.75 312 SER A O 1
ATOM 2516 N N . ASN A 1 313 ? -0.813 -4.745 9.138 1.00 97.06 313 ASN A N 1
ATOM 2517 C CA . ASN A 1 313 ? 0.501 -4.817 8.517 1.00 97.06 313 ASN A CA 1
ATOM 2518 C C . ASN A 1 313 ? 1.465 -3.815 9.140 1.00 97.06 313 ASN A C 1
ATOM 2520 O O . ASN A 1 313 ? 1.065 -2.726 9.558 1.00 97.06 313 ASN A O 1
ATOM 2524 N N . ARG A 1 314 ? 2.754 -4.167 9.163 1.00 95.94 314 ARG A N 1
ATOM 2525 C CA . ARG A 1 314 ? 3.834 -3.243 9.537 1.00 95.94 314 ARG A CA 1
ATOM 2526 C C . ARG A 1 314 ? 5.012 -3.379 8.585 1.00 95.94 314 ARG A C 1
ATOM 2528 O O . ARG A 1 314 ? 5.479 -4.488 8.325 1.00 95.94 314 ARG A O 1
ATOM 2535 N N . TRP A 1 315 ? 5.521 -2.237 8.130 1.00 93.94 315 TRP A N 1
ATOM 2536 C CA . TRP A 1 315 ? 6.730 -2.143 7.317 1.00 93.94 315 TRP A CA 1
ATOM 2537 C C . TRP A 1 315 ? 7.934 -1.800 8.189 1.00 93.94 315 TRP A C 1
ATOM 2539 O O . TRP A 1 315 ? 8.043 -0.676 8.687 1.00 93.94 315 TRP A O 1
ATOM 2549 N N . ARG A 1 316 ? 8.824 -2.779 8.371 1.00 94.38 316 ARG A N 1
ATOM 2550 C CA . ARG A 1 316 ? 9.934 -2.747 9.330 1.00 94.38 316 ARG A CA 1
ATOM 2551 C C . ARG A 1 316 ? 11.245 -3.132 8.639 1.00 94.38 316 ARG A C 1
ATOM 2553 O O . ARG A 1 316 ? 11.765 -4.227 8.821 1.00 94.38 316 ARG A O 1
ATOM 2560 N N . ASP A 1 317 ? 11.759 -2.223 7.822 1.00 92.94 317 ASP A N 1
ATOM 2561 C CA . ASP A 1 317 ? 12.960 -2.391 6.993 1.00 92.94 317 ASP A CA 1
ATOM 2562 C C . ASP A 1 317 ? 14.282 -2.400 7.779 1.00 92.94 317 ASP A C 1
ATOM 2564 O O . ASP A 1 317 ? 15.330 -2.702 7.218 1.00 92.94 317 ASP A O 1
ATOM 2568 N N . SER A 1 318 ? 14.243 -2.154 9.094 1.00 94.12 318 SER A N 1
ATOM 2569 C CA . SER A 1 318 ? 15.363 -2.456 10.004 1.00 94.12 318 SER A CA 1
ATOM 2570 C C . SER A 1 318 ? 15.337 -3.889 10.559 1.00 94.12 318 SER A C 1
ATOM 2572 O O . SER A 1 318 ? 16.150 -4.219 11.419 1.00 94.12 318 SER A O 1
ATOM 2574 N N . HIS A 1 319 ? 14.418 -4.742 10.086 1.00 93.94 319 HIS A N 1
ATOM 2575 C CA . HIS A 1 319 ? 14.237 -6.132 10.529 1.00 93.94 319 HIS A CA 1
ATOM 2576 C C . HIS A 1 319 ? 13.920 -6.293 12.029 1.00 93.94 319 HIS A C 1
ATOM 2578 O O . HIS A 1 319 ? 14.226 -7.316 12.642 1.00 93.94 319 HIS A O 1
ATOM 2584 N N . ASP A 1 320 ? 13.264 -5.298 12.624 1.00 94.88 320 ASP A N 1
ATOM 2585 C CA . ASP A 1 320 ? 12.915 -5.238 14.049 1.00 94.88 320 ASP A CA 1
ATOM 2586 C C . ASP A 1 320 ? 11.429 -5.544 14.327 1.00 94.88 320 ASP A C 1
ATOM 2588 O O . ASP A 1 320 ? 10.914 -5.263 15.409 1.00 94.88 320 ASP A O 1
ATOM 2592 N N . TYR A 1 321 ? 10.724 -6.156 13.366 1.00 95.75 321 TYR A N 1
ATOM 2593 C CA . TYR A 1 321 ? 9.279 -6.413 13.438 1.00 95.75 321 TYR A CA 1
ATOM 2594 C C . TYR A 1 321 ? 8.833 -7.065 14.754 1.00 95.75 321 TYR A C 1
ATOM 2596 O O . TYR A 1 321 ? 7.893 -6.593 15.395 1.00 95.75 321 TYR A O 1
ATOM 2604 N N . ASN A 1 322 ? 9.522 -8.129 15.178 1.00 94.62 322 ASN A N 1
ATOM 2605 C CA . ASN A 1 322 ? 9.173 -8.843 16.406 1.00 94.62 322 ASN A CA 1
ATOM 2606 C C . ASN A 1 322 ? 9.389 -7.991 17.660 1.00 94.62 322 ASN A C 1
ATOM 2608 O O . ASN A 1 322 ? 8.597 -8.098 18.587 1.00 94.62 322 ASN A O 1
ATOM 2612 N N . GLU A 1 323 ? 10.431 -7.159 17.698 1.00 93.19 323 GLU A N 1
ATOM 2613 C CA . GLU A 1 323 ? 10.684 -6.255 18.825 1.00 93.19 323 GLU A CA 1
ATOM 2614 C C . GLU A 1 323 ? 9.559 -5.222 18.936 1.00 93.19 323 GLU A C 1
ATOM 2616 O O . GLU A 1 323 ? 8.980 -5.036 20.003 1.00 93.19 323 GLU A O 1
ATOM 2621 N N . VAL A 1 324 ? 9.184 -4.618 17.809 1.00 93.69 324 VAL A N 1
ATOM 2622 C CA . VAL A 1 324 ? 8.195 -3.535 17.759 1.00 93.69 324 VAL A CA 1
ATOM 2623 C C . VAL A 1 324 ? 6.789 -4.027 18.058 1.00 93.69 324 VAL A C 1
ATOM 2625 O O . VAL A 1 324 ? 6.075 -3.393 18.830 1.00 93.69 324 VAL A O 1
ATOM 2628 N N . VAL A 1 325 ? 6.379 -5.163 17.492 1.00 92.12 325 VAL A N 1
ATOM 2629 C CA . VAL A 1 325 ? 5.053 -5.736 17.767 1.00 92.12 325 VAL A CA 1
ATOM 2630 C C . VAL A 1 325 ? 4.908 -6.155 19.225 1.00 92.12 325 VAL A C 1
ATOM 2632 O O . VAL A 1 325 ? 3.839 -5.992 19.808 1.00 92.12 325 VAL A O 1
ATOM 2635 N N . MET A 1 326 ? 5.981 -6.686 19.808 1.00 90.69 326 MET A N 1
ATOM 2636 C CA . MET A 1 326 ? 5.997 -7.147 21.193 1.00 90.69 326 MET A CA 1
ATOM 2637 C C . MET A 1 326 ? 6.253 -6.024 22.200 1.00 90.69 326 MET A C 1
ATOM 2639 O O . MET A 1 326 ? 6.265 -6.281 23.408 1.00 90.69 326 MET A O 1
ATOM 2643 N N . ASN A 1 327 ? 6.425 -4.779 21.744 1.00 86.06 327 ASN A N 1
ATOM 2644 C CA . ASN A 1 327 ? 6.443 -3.632 22.638 1.00 86.06 327 ASN A CA 1
ATOM 2645 C C . ASN A 1 327 ? 5.065 -3.503 23.280 1.00 86.06 327 ASN A C 1
ATOM 2647 O O . ASN A 1 327 ? 4.117 -3.062 22.641 1.00 86.06 327 ASN A O 1
ATOM 2651 N N . MET A 1 328 ? 4.969 -3.889 24.552 1.00 89.19 328 MET A N 1
ATOM 2652 C CA . MET A 1 328 ? 3.771 -3.756 25.381 1.00 89.19 328 MET A CA 1
ATOM 2653 C C . MET A 1 328 ? 3.295 -2.293 25.359 1.00 89.19 328 MET A C 1
ATOM 2655 O O . MET A 1 328 ? 3.932 -1.454 26.011 1.00 89.19 328 MET A O 1
ATOM 2659 N N . PRO A 1 329 ? 2.213 -1.949 24.630 1.00 93.62 329 PRO A N 1
ATOM 2660 C CA . PRO A 1 329 ? 1.786 -0.562 24.498 1.00 93.62 329 PRO A CA 1
ATOM 2661 C C . PRO A 1 329 ? 1.432 0.004 25.870 1.00 93.62 329 PRO A C 1
ATOM 2663 O O . PRO A 1 329 ? 0.812 -0.676 26.683 1.00 93.62 329 PRO A O 1
ATOM 2666 N N . ALA A 1 330 ? 1.831 1.244 26.153 1.00 95.94 330 ALA A N 1
ATOM 2667 C CA . ALA A 1 330 ? 1.544 1.858 27.450 1.00 95.94 330 ALA A CA 1
ATOM 2668 C C . ALA A 1 330 ? 0.063 2.247 27.592 1.00 95.94 330 ALA A C 1
ATOM 2670 O O . ALA A 1 330 ? -0.487 2.245 28.697 1.00 95.94 330 ALA A O 1
ATOM 2671 N N . GLU A 1 331 ? -0.578 2.575 26.471 1.00 97.75 331 GLU A N 1
ATOM 2672 C CA . GLU A 1 331 ? -1.923 3.133 26.399 1.00 97.75 331 GLU A CA 1
ATOM 2673 C C . GLU A 1 331 ? -2.717 2.528 25.233 1.00 97.75 331 GLU A C 1
ATOM 2675 O O . GLU A 1 331 ? -2.157 2.005 24.266 1.00 97.75 331 GLU A O 1
ATOM 2680 N N . CYS A 1 332 ? -4.040 2.626 25.323 1.00 98.56 332 CYS A N 1
ATOM 2681 C CA . CYS A 1 332 ? -4.981 2.249 24.276 1.00 98.56 332 CYS A CA 1
ATOM 2682 C C . CYS A 1 332 ? -6.112 3.270 24.166 1.00 98.56 332 CYS A C 1
ATOM 2684 O O . CYS A 1 332 ? -6.457 3.940 25.143 1.00 98.56 332 CYS A O 1
ATOM 2686 N N . PHE A 1 333 ? -6.710 3.361 22.981 1.00 98.81 333 PHE A N 1
ATOM 2687 C CA . PHE A 1 333 ? -8.031 3.960 22.826 1.00 98.81 333 PHE A CA 1
ATOM 2688 C C . PHE A 1 333 ? -9.099 2.952 23.244 1.00 98.81 333 PHE A C 1
ATOM 2690 O O . PHE A 1 333 ? -8.961 1.762 22.957 1.00 98.81 333 PHE A O 1
ATOM 2697 N N . VAL A 1 334 ? -10.161 3.428 23.889 1.00 98.69 334 VAL A N 1
ATOM 2698 C CA . VAL A 1 334 ? -11.268 2.586 24.363 1.00 98.69 334 VAL A CA 1
ATOM 2699 C C . VAL A 1 334 ? -12.542 2.947 23.611 1.00 98.69 334 VAL A C 1
ATOM 2701 O O . VAL A 1 334 ? -12.933 4.114 23.587 1.00 98.69 334 VAL A O 1
ATOM 2704 N N . ALA A 1 335 ? -13.171 1.952 22.990 1.00 98.56 335 ALA A N 1
ATOM 2705 C CA . ALA A 1 335 ? -14.415 2.107 22.245 1.00 98.56 335 ALA A CA 1
ATOM 2706 C C . ALA A 1 335 ? -15.626 2.367 23.172 1.00 98.56 335 ALA A C 1
ATOM 2708 O O . ALA A 1 335 ? -15.526 2.168 24.391 1.00 98.56 335 ALA A O 1
ATOM 2709 N N . PRO A 1 336 ? -16.777 2.809 22.628 1.00 98.12 336 PRO A N 1
ATOM 2710 C CA . PRO A 1 336 ? -17.992 3.056 23.409 1.00 98.12 336 PRO A CA 1
ATOM 2711 C C . PRO A 1 336 ? -18.501 1.846 24.202 1.00 98.12 336 PRO A C 1
ATOM 2713 O O . PRO A 1 336 ? -18.965 2.035 25.329 1.00 98.12 336 PRO A O 1
ATOM 2716 N N . ASP A 1 337 ? -18.341 0.626 23.673 1.00 97.56 337 ASP A N 1
ATOM 2717 C CA . ASP A 1 337 ? -18.674 -0.636 24.360 1.00 97.56 337 ASP A CA 1
ATOM 2718 C C . ASP A 1 337 ? -17.802 -0.939 25.603 1.00 97.56 337 ASP A C 1
ATOM 2720 O O . ASP A 1 337 ? -18.060 -1.881 26.359 1.00 97.56 337 ASP A O 1
ATOM 2724 N N . LYS A 1 338 ? -16.765 -0.122 25.849 1.00 97.69 338 LYS A N 1
ATOM 2725 C CA . LYS A 1 338 ? -15.826 -0.177 26.985 1.00 97.69 338 LYS A CA 1
ATOM 2726 C C . LYS A 1 338 ? -14.979 -1.448 27.076 1.00 97.69 338 LYS A C 1
ATOM 2728 O O . LYS A 1 338 ? -14.240 -1.597 28.051 1.00 97.69 338 LYS A O 1
ATOM 2733 N N . ASN A 1 339 ? -15.063 -2.348 26.102 1.00 97.75 339 ASN A N 1
ATOM 2734 C CA . ASN A 1 339 ? -14.363 -3.634 26.107 1.00 97.75 339 ASN A CA 1
ATOM 2735 C C . ASN A 1 339 ? -13.662 -3.946 24.770 1.00 97.75 339 ASN A C 1
ATOM 2737 O O . ASN A 1 339 ? -12.887 -4.906 24.703 1.00 97.75 339 ASN A O 1
ATOM 2741 N N . THR A 1 340 ? -13.873 -3.117 23.747 1.00 98.75 340 THR A N 1
ATOM 2742 C CA . THR A 1 340 ? -13.064 -3.051 22.534 1.00 98.75 340 THR A CA 1
ATOM 2743 C C . THR A 1 340 ? -11.997 -1.969 22.690 1.00 98.75 340 THR A C 1
ATOM 2745 O O . THR A 1 340 ? -12.279 -0.832 23.078 1.00 98.75 340 THR A O 1
ATOM 2748 N N . ILE A 1 341 ? -10.746 -2.318 22.390 1.00 98.75 341 ILE A N 1
ATOM 2749 C CA . ILE A 1 341 ? -9.605 -1.405 22.507 1.00 98.75 341 ILE A CA 1
ATOM 2750 C C . ILE A 1 341 ? -8.774 -1.346 21.228 1.00 98.75 341 ILE A C 1
ATOM 2752 O O . ILE A 1 341 ? -8.703 -2.313 20.472 1.00 98.75 341 ILE A O 1
ATOM 2756 N N . ILE A 1 342 ? -8.084 -0.224 21.028 1.00 98.75 342 ILE A N 1
ATOM 2757 C CA . ILE A 1 342 ? -7.073 -0.040 19.979 1.00 98.75 342 ILE A CA 1
ATOM 2758 C C . ILE A 1 342 ? -5.752 0.322 20.672 1.00 98.75 342 ILE A C 1
ATOM 2760 O O . ILE A 1 342 ? -5.595 1.466 21.115 1.00 98.75 342 ILE A O 1
ATOM 2764 N N . PRO A 1 343 ? -4.809 -0.623 20.834 1.00 98.00 343 PRO A N 1
ATOM 2765 C CA . PRO A 1 343 ? -3.516 -0.340 21.451 1.00 98.00 343 PRO A CA 1
ATOM 2766 C C . PRO A 1 343 ? -2.718 0.682 20.634 1.00 98.00 343 PRO A C 1
ATOM 2768 O O . PRO A 1 343 ? -2.599 0.565 19.413 1.00 98.00 343 PRO A O 1
ATOM 2771 N N . ILE A 1 344 ? -2.179 1.704 21.303 1.00 97.00 344 ILE A N 1
ATOM 2772 C CA . ILE A 1 344 ? -1.510 2.822 20.630 1.00 97.00 344 ILE A CA 1
ATOM 2773 C C . ILE A 1 344 ? -0.111 2.390 20.185 1.00 97.00 344 ILE A C 1
ATOM 2775 O O . ILE A 1 344 ? 0.718 2.004 21.006 1.00 97.00 344 ILE A O 1
ATOM 2779 N N . SER A 1 345 ? 0.152 2.493 18.883 1.00 95.31 345 SER A N 1
ATOM 2780 C CA . SER A 1 345 ? 1.469 2.275 18.274 1.00 95.31 345 SER A CA 1
ATOM 2781 C C . SER A 1 345 ? 1.666 3.196 17.071 1.00 95.31 345 SER A C 1
ATOM 2783 O O . SER A 1 345 ? 0.692 3.610 16.436 1.00 95.31 345 SER A O 1
ATOM 2785 N N . TYR A 1 346 ? 2.919 3.516 16.747 1.00 95.62 346 TYR A N 1
ATOM 2786 C CA . TYR A 1 346 ? 3.266 4.377 15.613 1.00 95.62 346 TYR A CA 1
ATOM 2787 C C . TYR A 1 346 ? 2.777 3.813 14.274 1.00 95.62 346 TYR A C 1
ATOM 2789 O O . TYR A 1 346 ? 2.312 4.562 13.415 1.00 95.62 346 TYR A O 1
ATOM 2797 N N . ASP A 1 347 ? 2.812 2.488 14.112 1.00 95.56 347 ASP A N 1
ATOM 2798 C CA . ASP A 1 347 ? 2.463 1.818 12.855 1.00 95.56 347 ASP A CA 1
ATOM 2799 C C . ASP A 1 347 ? 0.981 1.974 12.462 1.00 95.56 347 ASP A C 1
ATOM 2801 O O . ASP A 1 347 ? 0.646 1.836 11.282 1.00 95.56 347 ASP A O 1
ATOM 2805 N N . LEU A 1 348 ? 0.098 2.367 13.396 1.00 97.12 348 LEU A N 1
ATOM 2806 C CA . LEU A 1 348 ? -1.279 2.786 13.082 1.00 97.12 348 LEU A CA 1
ATOM 2807 C C . LEU A 1 348 ? -1.325 3.923 12.044 1.00 97.12 348 LEU A C 1
ATOM 2809 O O . LEU A 1 348 ? -2.315 4.080 11.338 1.00 97.12 348 LEU A O 1
ATOM 2813 N N . ALA A 1 349 ? -0.258 4.717 11.934 1.00 95.69 349 ALA A N 1
ATOM 2814 C CA . ALA A 1 349 ? -0.138 5.818 10.985 1.00 95.69 349 ALA A CA 1
ATOM 2815 C C . ALA A 1 349 ? 0.085 5.390 9.527 1.00 95.69 349 ALA A C 1
ATOM 2817 O O . ALA A 1 349 ? -0.088 6.215 8.624 1.00 95.69 349 ALA A O 1
ATOM 2818 N N . ARG A 1 350 ? 0.542 4.150 9.307 1.00 94.38 350 ARG A N 1
ATOM 2819 C CA . ARG A 1 350 ? 0.920 3.623 7.986 1.00 94.38 350 ARG A CA 1
ATOM 2820 C C . ARG A 1 350 ? 0.087 2.413 7.570 1.00 94.38 350 ARG A C 1
ATOM 2822 O O . ARG A 1 350 ? -0.042 2.182 6.372 1.00 94.38 350 ARG A O 1
ATOM 2829 N N . SER A 1 351 ? -0.420 1.641 8.529 1.00 95.19 351 SER A N 1
ATOM 2830 C CA . SER A 1 351 ? -1.164 0.413 8.255 1.00 95.19 351 SER A CA 1
ATOM 2831 C C . SER A 1 351 ? -2.343 0.647 7.304 1.00 95.19 351 SER A C 1
ATOM 2833 O O . SER A 1 351 ? -2.885 1.748 7.211 1.00 95.19 351 SER A O 1
ATOM 2835 N N . ASN A 1 352 ? -2.700 -0.402 6.569 1.00 95.00 352 ASN A N 1
ATOM 2836 C CA . ASN A 1 352 ? -3.779 -0.399 5.593 1.00 95.00 352 ASN A CA 1
ATOM 2837 C C . ASN A 1 352 ? -5.106 -0.864 6.187 1.00 95.00 352 ASN A C 1
ATOM 2839 O O . ASN A 1 352 ? -6.140 -0.641 5.571 1.00 95.00 352 ASN A O 1
ATOM 2843 N N . ALA A 1 353 ? -5.103 -1.551 7.329 1.00 96.88 353 ALA A N 1
ATOM 2844 C CA . ALA A 1 353 ? -6.311 -1.992 8.012 1.00 96.88 353 ALA A CA 1
ATOM 2845 C C . ALA A 1 353 ? -6.045 -2.273 9.497 1.00 96.88 353 ALA A C 1
ATOM 2847 O O . ALA A 1 353 ? -4.916 -2.203 9.986 1.00 96.88 353 ALA A O 1
ATOM 2848 N N . LEU A 1 354 ? -7.109 -2.611 10.220 1.00 98.19 354 LEU A N 1
ATOM 2849 C CA . LEU A 1 354 ? -7.016 -3.198 11.550 1.00 98.19 354 LEU A CA 1
ATOM 2850 C C . LEU A 1 354 ? -7.346 -4.689 11.460 1.00 98.19 354 LEU A C 1
ATOM 2852 O O . LEU A 1 354 ? -8.175 -5.101 10.653 1.00 98.19 354 LEU A O 1
ATOM 2856 N N . VAL A 1 355 ? -6.697 -5.495 12.292 1.00 97.50 355 VAL A N 1
ATOM 2857 C CA . VAL A 1 355 ? -7.037 -6.907 12.500 1.00 97.50 355 VAL A CA 1
ATOM 2858 C C . VAL A 1 355 ? -7.618 -7.100 13.890 1.00 97.50 355 VAL A C 1
ATOM 2860 O O . VAL A 1 355 ? -7.171 -6.488 14.865 1.00 97.50 355 VAL A O 1
ATOM 2863 N N . GLU A 1 356 ? -8.622 -7.968 13.973 1.00 96.69 356 GLU A N 1
ATOM 2864 C CA . GLU A 1 356 ? -9.331 -8.249 15.214 1.00 96.69 356 GLU A CA 1
ATOM 2865 C C . GLU A 1 356 ? -8.631 -9.345 16.020 1.00 96.69 356 GLU A C 1
ATOM 2867 O O . GLU A 1 356 ? -8.453 -10.475 15.563 1.00 96.69 356 GLU A O 1
ATOM 2872 N N . GLY A 1 357 ? -8.251 -9.010 17.249 1.00 96.62 357 GLY A N 1
ATOM 2873 C CA . GLY A 1 357 ? -7.724 -9.938 18.238 1.00 96.62 357 GLY A CA 1
ATOM 2874 C C . GLY A 1 357 ? -8.751 -10.194 19.324 1.00 96.62 357 GLY A C 1
ATOM 2875 O O . GLY A 1 357 ? -9.290 -9.258 19.905 1.00 96.62 357 GLY A O 1
ATOM 2876 N N . PHE A 1 358 ? -8.990 -11.461 19.638 1.00 97.19 358 PHE A N 1
ATOM 2877 C CA . PHE A 1 358 ? -9.877 -11.858 20.728 1.00 97.19 358 PHE A CA 1
ATOM 2878 C C . PHE A 1 358 ? -9.071 -12.677 21.734 1.00 97.19 358 PHE A C 1
ATOM 2880 O O . PHE A 1 358 ? -8.387 -13.614 21.307 1.00 97.19 358 PHE A O 1
ATOM 2887 N N . PRO A 1 359 ? -9.145 -12.387 23.046 1.00 97.12 359 PRO A N 1
ATOM 2888 C CA . PRO A 1 359 ? -8.451 -13.186 24.047 1.00 97.12 359 PRO A CA 1
ATOM 2889 C C . PRO A 1 359 ? -8.728 -14.689 23.891 1.00 97.12 359 PRO A C 1
ATOM 2891 O O . PRO A 1 359 ? -9.877 -15.117 23.766 1.00 97.12 359 PRO A O 1
ATOM 2894 N N . GLY A 1 360 ? -7.663 -15.494 23.868 1.00 94.00 360 GLY A N 1
ATOM 2895 C CA . GLY A 1 360 ? -7.743 -16.949 23.670 1.00 94.00 360 GLY A CA 1
ATOM 2896 C C . GLY A 1 360 ? -7.952 -17.422 22.222 1.00 94.00 360 GLY A C 1
ATOM 2897 O O . GLY A 1 360 ? -7.997 -18.631 21.991 1.00 94.00 360 GLY A O 1
ATOM 2898 N N . LYS A 1 361 ? -8.047 -16.515 21.241 1.00 95.38 361 LYS A N 1
ATOM 2899 C CA . LYS A 1 361 ? -8.014 -16.836 19.805 1.00 95.38 361 LYS A CA 1
ATOM 2900 C C . LYS A 1 361 ? -6.709 -16.331 19.174 1.00 95.38 361 LYS A C 1
ATOM 2902 O O . LYS A 1 361 ? -6.140 -15.352 19.658 1.00 95.38 361 LYS A O 1
ATOM 2907 N N . PRO A 1 362 ? -6.224 -16.973 18.096 1.00 96.19 362 PRO A N 1
ATOM 2908 C CA . PRO A 1 362 ? -5.070 -16.467 17.370 1.00 96.19 362 PRO A CA 1
ATOM 2909 C C . PRO A 1 362 ? -5.410 -15.166 16.630 1.00 96.19 362 PRO A C 1
ATOM 2911 O O . PRO A 1 362 ? -6.474 -15.061 16.020 1.00 96.19 362 PRO A O 1
ATOM 2914 N N . LEU A 1 363 ? -4.475 -14.218 16.634 1.00 97.50 363 LEU A N 1
ATOM 2915 C CA . LEU A 1 363 ? -4.467 -13.049 15.751 1.00 97.50 363 LEU A CA 1
ATOM 2916 C C . LEU A 1 363 ? -3.416 -13.255 14.658 1.00 97.50 363 LEU A C 1
ATOM 2918 O O . LEU A 1 363 ? -2.335 -13.774 14.933 1.00 97.50 363 LEU A O 1
ATOM 2922 N N . TYR A 1 364 ? -3.714 -12.828 13.433 1.00 98.25 364 TYR A N 1
ATOM 2923 C CA . TYR A 1 364 ? -2.792 -12.882 12.300 1.00 98.25 364 TYR A CA 1
ATOM 2924 C C . TYR A 1 364 ? -2.556 -11.466 11.767 1.00 98.25 364 TYR A C 1
ATOM 2926 O O . TYR A 1 364 ? -3.505 -10.745 11.470 1.00 98.25 364 TYR A O 1
ATOM 2934 N N . ALA A 1 365 ? -1.293 -11.062 11.658 1.00 97.81 365 ALA A N 1
ATOM 2935 C CA . ALA A 1 365 ? -0.883 -9.776 11.090 1.00 97.81 365 ALA A CA 1
ATOM 2936 C C . ALA A 1 365 ? 0.354 -9.964 10.204 1.00 97.81 365 ALA A C 1
ATOM 2938 O O . ALA A 1 365 ? 1.090 -10.941 10.366 1.00 97.81 365 ALA A O 1
ATOM 2939 N N . THR A 1 366 ? 0.595 -9.057 9.262 1.00 97.75 366 THR A N 1
ATOM 2940 C CA . THR A 1 366 ? 1.683 -9.191 8.290 1.00 97.75 366 THR A CA 1
ATOM 2941 C C . THR A 1 366 ? 2.932 -8.414 8.709 1.00 97.75 366 THR A C 1
ATOM 2943 O O . THR A 1 366 ? 2.894 -7.221 9.025 1.00 97.75 366 THR A O 1
ATOM 2946 N N . ASN A 1 367 ? 4.074 -9.098 8.644 1.00 97.06 367 ASN A N 1
ATOM 2947 C CA . ASN A 1 367 ? 5.363 -8.459 8.420 1.00 97.06 367 ASN A CA 1
ATOM 2948 C C . ASN A 1 367 ? 5.450 -8.157 6.918 1.00 97.06 367 ASN A C 1
ATOM 2950 O O . ASN A 1 367 ? 5.769 -9.035 6.117 1.00 97.06 367 ASN A O 1
ATOM 2954 N N . GLU A 1 368 ? 5.083 -6.928 6.547 1.00 95.31 368 GLU A N 1
ATOM 2955 C CA . GLU A 1 368 ? 4.950 -6.493 5.151 1.00 95.31 368 GLU A CA 1
ATOM 2956 C C . GLU A 1 368 ? 6.299 -6.476 4.428 1.00 95.31 368 GLU A C 1
ATOM 2958 O O . GLU A 1 368 ? 6.354 -6.790 3.239 1.00 95.31 368 GLU A O 1
ATOM 2963 N N . TYR A 1 369 ? 7.375 -6.142 5.153 1.00 93.88 369 TYR A N 1
ATOM 2964 C CA . TYR A 1 369 ? 8.727 -6.071 4.599 1.00 93.88 369 TYR A CA 1
ATOM 2965 C C . TYR A 1 369 ? 9.227 -7.459 4.192 1.00 93.88 369 TYR A C 1
ATOM 2967 O O . TYR A 1 369 ? 9.609 -7.673 3.046 1.00 93.88 369 TYR A O 1
ATOM 2975 N N . ASP A 1 370 ? 9.152 -8.429 5.110 1.00 93.44 370 ASP A N 1
ATOM 2976 C CA . ASP A 1 370 ? 9.620 -9.797 4.848 1.00 93.44 370 ASP A CA 1
ATOM 2977 C C . ASP A 1 370 ? 8.587 -10.670 4.113 1.00 93.44 370 ASP A C 1
ATOM 2979 O O . ASP A 1 370 ? 8.875 -11.834 3.831 1.00 93.44 370 ASP A O 1
ATOM 2983 N N . LYS A 1 371 ? 7.395 -10.127 3.826 1.00 94.12 371 LYS A N 1
ATOM 2984 C CA . LYS A 1 371 ? 6.271 -10.787 3.141 1.00 94.12 371 LYS A CA 1
ATOM 2985 C C . LYS A 1 371 ? 5.730 -12.030 3.851 1.00 94.12 371 LYS A C 1
ATOM 2987 O O . LYS A 1 371 ? 5.542 -13.082 3.238 1.00 94.12 371 LYS A O 1
ATOM 2992 N N . ARG A 1 372 ? 5.470 -11.932 5.160 1.00 96.69 372 ARG A N 1
ATOM 2993 C CA . ARG A 1 372 ? 5.026 -13.078 5.984 1.00 96.69 372 ARG A CA 1
ATOM 2994 C C . ARG A 1 372 ? 3.873 -12.721 6.893 1.00 96.69 372 ARG A C 1
ATOM 2996 O O . ARG A 1 372 ? 3.848 -11.644 7.483 1.00 96.69 372 ARG A O 1
ATOM 3003 N N . VAL A 1 373 ? 2.975 -13.673 7.109 1.00 98.50 373 VAL A N 1
ATOM 3004 C CA . VAL A 1 373 ? 2.000 -13.591 8.196 1.00 98.50 373 VAL A CA 1
ATOM 3005 C C . VAL A 1 373 ? 2.618 -14.144 9.472 1.00 98.50 373 VAL A C 1
ATOM 3007 O O . VAL A 1 373 ? 3.151 -15.256 9.507 1.00 98.50 373 VAL A O 1
ATOM 3010 N N . VAL A 1 374 ? 2.477 -13.373 10.544 1.00 98.44 374 VAL A N 1
ATOM 3011 C CA . VAL A 1 374 ? 2.838 -13.748 11.906 1.00 98.44 374 VAL A CA 1
ATOM 3012 C C . VAL A 1 374 ? 1.557 -13.972 12.701 1.00 98.44 374 VAL A C 1
ATOM 3014 O O . VAL A 1 374 ? 0.641 -13.149 12.684 1.00 98.44 374 VAL A O 1
ATOM 3017 N N . ARG A 1 375 ? 1.491 -15.116 13.378 1.00 98.12 375 ARG A N 1
ATOM 3018 C CA . ARG A 1 375 ? 0.434 -15.480 14.315 1.00 98.12 375 ARG A CA 1
ATOM 3019 C C . ARG A 1 375 ? 0.834 -15.064 15.725 1.00 98.12 375 ARG A C 1
ATOM 3021 O O . ARG A 1 375 ? 1.975 -15.283 16.126 1.00 98.12 375 ARG A O 1
ATOM 3028 N N . PHE A 1 376 ? -0.127 -14.554 16.478 1.00 98.00 376 PHE A N 1
ATOM 3029 C CA . PHE A 1 376 ? 0.021 -14.147 17.869 1.00 98.00 376 PHE A CA 1
ATOM 3030 C C . PHE A 1 376 ? -1.075 -14.772 18.721 1.00 98.00 376 PHE A C 1
ATOM 3032 O O . PHE A 1 376 ? -2.179 -15.043 18.244 1.00 98.00 376 PHE A O 1
ATOM 3039 N N . GLU A 1 377 ? -0.776 -14.956 19.997 1.00 97.56 377 GLU A N 1
ATOM 3040 C CA . GLU A 1 377 ? -1.788 -15.127 21.034 1.00 97.56 377 GLU A CA 1
ATOM 3041 C C . GLU A 1 377 ? -2.210 -13.752 21.557 1.00 97.56 377 GLU A C 1
ATOM 3043 O O . GLU A 1 377 ? -1.402 -12.825 21.571 1.00 97.56 377 GLU A O 1
ATOM 3048 N N . ILE A 1 378 ? -3.462 -13.622 21.999 1.00 96.19 378 ILE A N 1
ATOM 3049 C CA . ILE A 1 378 ? -3.962 -12.417 22.668 1.00 96.19 378 ILE A CA 1
ATOM 3050 C C . ILE A 1 378 ? -4.292 -12.766 24.114 1.00 96.19 378 ILE A C 1
ATOM 3052 O O . ILE A 1 378 ? -5.082 -13.683 24.370 1.00 96.19 378 ILE A O 1
ATOM 3056 N N . ASP A 1 379 ? -3.681 -12.050 25.055 1.00 96.06 379 ASP A N 1
ATOM 3057 C CA . ASP A 1 379 ? -3.948 -12.243 26.478 1.00 96.06 379 ASP A CA 1
ATOM 3058 C C . ASP A 1 379 ? -5.265 -11.573 26.923 1.00 96.06 379 ASP A C 1
ATOM 3060 O O . ASP A 1 379 ? -5.918 -10.844 26.175 1.00 96.06 379 ASP A O 1
ATOM 3064 N N . SER A 1 380 ? -5.681 -11.809 28.171 1.00 96.75 380 SER A N 1
ATOM 3065 C CA . SER A 1 380 ? -6.926 -11.245 28.722 1.00 96.75 380 SER A CA 1
ATOM 3066 C C . SER A 1 380 ? -6.906 -9.723 28.899 1.00 96.75 380 SER A C 1
ATOM 3068 O O . SER A 1 380 ? -7.945 -9.123 29.181 1.00 96.75 380 SER A O 1
ATOM 3070 N N . LYS A 1 381 ? -5.736 -9.096 28.755 1.00 96.44 381 LYS A N 1
ATOM 3071 C CA . LYS A 1 381 ? -5.531 -7.649 28.803 1.00 96.44 381 LYS A CA 1
ATOM 3072 C C . LYS A 1 381 ? -5.379 -7.036 27.416 1.00 96.44 381 LYS A C 1
ATOM 3074 O O . LYS A 1 381 ? -5.266 -5.817 27.333 1.00 96.44 381 LYS A O 1
ATOM 3079 N N . GLY A 1 382 ? -5.472 -7.842 26.359 1.00 96.56 382 GLY A N 1
ATOM 3080 C CA . GLY A 1 382 ? -5.434 -7.407 24.973 1.00 96.56 382 GLY A CA 1
ATOM 3081 C C . GLY A 1 382 ? -4.027 -7.227 24.411 1.00 96.56 382 GLY A C 1
ATOM 3082 O O . GLY A 1 382 ? -3.910 -6.596 23.368 1.00 96.56 382 GLY A O 1
ATOM 3083 N N . TYR A 1 383 ? -2.982 -7.747 25.066 1.00 97.06 383 TYR A N 1
ATOM 3084 C CA . TYR A 1 383 ? -1.622 -7.753 24.522 1.00 97.06 383 TYR A CA 1
ATOM 3085 C C . TYR A 1 383 ? -1.412 -8.920 23.556 1.00 97.06 383 TYR A C 1
ATOM 3087 O O . TYR A 1 383 ? -1.846 -10.044 23.818 1.00 97.06 383 TYR A O 1
ATOM 3095 N N . VAL A 1 384 ? -0.690 -8.656 22.466 1.00 97.00 384 VAL A N 1
ATOM 3096 C CA . VAL A 1 384 ? -0.129 -9.690 21.586 1.00 97.00 384 VAL A CA 1
ATOM 3097 C C .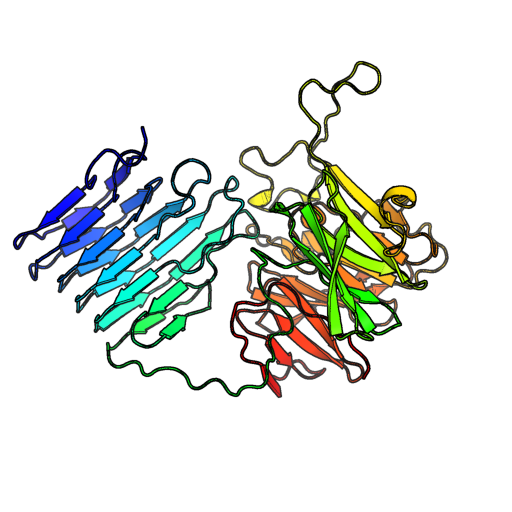 VAL A 1 384 ? 1.055 -10.384 22.249 1.00 97.00 384 VAL A C 1
ATOM 3099 O O . VAL A 1 384 ? 1.921 -9.731 22.823 1.00 97.00 384 VAL A O 1
ATOM 3102 N N . MET A 1 385 ? 1.097 -11.709 22.142 1.00 95.75 385 MET A N 1
ATOM 3103 C CA . MET A 1 385 ? 2.101 -12.583 22.745 1.00 95.75 385 MET A CA 1
ATOM 3104 C C . MET A 1 385 ? 2.551 -13.664 21.755 1.00 95.75 385 MET A C 1
ATOM 3106 O O . MET A 1 385 ? 1.850 -13.973 20.791 1.00 95.75 385 MET A O 1
ATOM 3110 N N . ASN A 1 386 ? 3.706 -14.279 22.028 1.00 96.38 386 ASN A N 1
ATOM 3111 C CA . ASN A 1 386 ? 4.172 -15.510 21.375 1.00 96.38 386 ASN A CA 1
ATOM 3112 C C . ASN A 1 386 ? 4.162 -15.458 19.827 1.00 96.38 386 ASN A C 1
ATOM 3114 O O . ASN A 1 386 ? 3.474 -16.265 19.196 1.00 96.38 386 ASN A O 1
ATOM 3118 N N . PRO A 1 387 ? 4.920 -14.533 19.199 1.00 97.06 387 PRO A N 1
ATOM 3119 C CA . PRO A 1 387 ? 4.958 -14.401 17.745 1.00 97.06 387 PRO A CA 1
ATOM 3120 C C . PRO A 1 387 ? 5.439 -15.693 17.079 1.00 97.06 387 PRO A C 1
ATOM 3122 O O . PRO A 1 387 ? 6.497 -16.229 17.415 1.00 97.06 387 PRO A O 1
ATOM 3125 N N . PHE A 1 388 ? 4.687 -16.163 16.087 1.00 97.31 388 PHE A N 1
ATOM 3126 C CA . PHE A 1 388 ? 5.011 -17.343 15.294 1.00 97.31 388 PHE A CA 1
ATOM 3127 C C . PHE A 1 388 ? 4.823 -17.054 13.804 1.00 97.31 388 PHE A C 1
ATOM 3129 O O . PHE A 1 388 ? 3.707 -16.799 13.357 1.00 97.31 388 PHE A O 1
ATOM 3136 N N . TYR A 1 389 ? 5.901 -17.112 13.021 1.00 97.69 389 TYR A N 1
ATOM 3137 C CA . TYR A 1 389 ? 5.825 -16.994 11.562 1.00 97.69 389 TYR A CA 1
ATOM 3138 C C . TYR A 1 389 ? 5.028 -18.170 10.994 1.00 97.69 389 TYR A C 1
ATOM 3140 O O . TYR A 1 389 ? 5.460 -19.318 11.078 1.00 97.69 389 TYR A O 1
ATOM 3148 N N . PHE A 1 390 ? 3.838 -17.879 10.471 1.00 98.31 390 PHE A N 1
ATOM 3149 C CA . PHE A 1 390 ? 2.845 -18.893 10.134 1.00 98.31 390 PHE A CA 1
ATOM 3150 C C . PHE A 1 390 ? 2.905 -19.290 8.659 1.00 98.31 390 PHE A C 1
ATOM 3152 O O . PHE A 1 390 ? 2.926 -20.480 8.355 1.00 98.31 390 PHE A O 1
ATOM 3159 N N . VAL A 1 391 ? 2.967 -18.309 7.750 1.00 98.12 391 VAL A N 1
ATOM 3160 C CA . VAL A 1 391 ? 3.103 -18.547 6.303 1.00 98.12 391 VAL A CA 1
ATOM 3161 C C . VAL A 1 391 ? 4.016 -17.511 5.644 1.00 98.12 391 VAL A C 1
ATOM 3163 O O . VAL A 1 391 ? 4.030 -16.341 6.026 1.00 98.12 391 VAL A O 1
ATOM 3166 N N . GLU A 1 392 ? 4.743 -17.943 4.611 1.00 96.00 392 GLU A N 1
ATOM 3167 C CA . GLU A 1 392 ? 5.667 -17.134 3.791 1.00 96.00 392 GLU A CA 1
ATOM 3168 C C . GLU A 1 392 ? 4.913 -16.367 2.679 1.00 96.00 392 GLU A C 1
ATOM 3170 O O . GLU A 1 392 ? 5.243 -16.442 1.493 1.00 96.00 392 GLU A O 1
ATOM 3175 N N . LYS A 1 393 ? 3.814 -15.718 3.079 1.00 95.06 393 LYS A N 1
ATOM 3176 C CA . LYS A 1 393 ? 2.960 -14.832 2.277 1.00 95.06 393 LYS A CA 1
ATOM 3177 C C . LYS A 1 393 ? 2.402 -13.738 3.173 1.00 95.06 393 LYS A C 1
ATOM 3179 O O . LYS A 1 393 ? 2.058 -14.038 4.314 1.00 95.06 393 LYS A O 1
ATOM 3184 N N . GLY A 1 394 ? 2.245 -12.517 2.664 1.00 94.75 394 GLY A N 1
ATOM 3185 C CA . GLY A 1 394 ? 1.540 -11.448 3.378 1.00 94.75 394 GLY A CA 1
ATOM 3186 C C . GLY A 1 394 ? 2.013 -10.040 3.046 1.00 94.75 394 GLY A C 1
ATOM 3187 O O . GLY A 1 394 ? 3.184 -9.723 3.211 1.00 94.75 394 GLY A O 1
ATOM 3188 N N . GLU A 1 395 ? 1.085 -9.173 2.644 1.00 93.56 395 GLU A N 1
ATOM 3189 C CA . GLU A 1 395 ? 1.362 -7.755 2.393 1.00 93.56 395 GLU A CA 1
ATOM 3190 C C . GLU A 1 395 ? 0.580 -6.881 3.366 1.00 93.56 395 GLU A C 1
ATOM 3192 O O . GLU A 1 395 ? 1.136 -6.400 4.351 1.00 93.56 395 GLU A O 1
ATOM 3197 N N . TYR A 1 396 ? -0.720 -6.721 3.127 1.00 92.56 396 TYR A N 1
ATOM 3198 C CA . TYR A 1 396 ? -1.489 -5.656 3.763 1.00 92.56 396 TYR A CA 1
ATOM 3199 C C . TYR A 1 396 ? -2.469 -6.123 4.837 1.00 92.56 396 TYR A C 1
ATOM 3201 O O . TYR A 1 396 ? -2.646 -5.437 5.841 1.00 92.56 396 TYR A O 1
ATOM 3209 N N . SER A 1 397 ? -3.142 -7.259 4.651 1.00 95.81 397 SER A N 1
ATOM 3210 C CA . SER A 1 397 ? -4.154 -7.708 5.611 1.00 95.81 397 SER A CA 1
ATOM 3211 C C . SER A 1 397 ? -4.396 -9.210 5.566 1.00 95.81 397 SER A C 1
ATOM 3213 O O . SER A 1 397 ? -3.992 -9.901 4.622 1.00 95.81 397 SER A O 1
ATOM 3215 N N . THR A 1 398 ? -5.100 -9.693 6.587 1.00 97.69 398 THR A N 1
ATOM 3216 C CA . THR A 1 398 ? -5.581 -11.067 6.657 1.00 97.69 398 THR A CA 1
ATOM 3217 C C . THR A 1 398 ? -7.012 -11.124 7.177 1.00 97.69 398 THR A C 1
ATOM 3219 O O . THR A 1 398 ? -7.445 -10.228 7.898 1.00 97.69 398 THR A O 1
ATOM 3222 N N . ALA A 1 399 ? -7.715 -12.207 6.853 1.00 97.19 399 ALA A N 1
ATOM 3223 C CA . ALA A 1 399 ? -8.999 -12.556 7.448 1.00 97.19 399 ALA A CA 1
ATOM 3224 C C . ALA A 1 399 ? -9.036 -14.048 7.786 1.00 97.19 399 ALA A C 1
ATOM 3226 O O . ALA A 1 399 ? -8.394 -14.862 7.120 1.00 97.19 399 ALA A O 1
ATOM 3227 N N . VAL A 1 400 ? -9.809 -14.426 8.802 1.00 97.00 400 VAL A N 1
ATOM 3228 C CA . VAL A 1 400 ? -9.980 -15.826 9.210 1.00 97.00 400 VAL A CA 1
ATOM 3229 C C . VAL A 1 400 ? -11.459 -16.168 9.185 1.00 97.00 400 VAL A C 1
ATOM 3231 O O . VAL A 1 400 ? -12.271 -15.438 9.746 1.00 97.00 400 VAL A O 1
ATOM 3234 N N . ASN A 1 401 ? -11.819 -17.266 8.524 1.00 95.25 401 ASN A N 1
ATOM 3235 C CA . ASN A 1 401 ? -13.208 -17.720 8.498 1.00 95.25 401 ASN A CA 1
ATOM 3236 C C . ASN A 1 401 ? -13.567 -18.534 9.759 1.00 95.25 401 ASN A C 1
ATOM 3238 O O . ASN A 1 401 ? -12.711 -18.896 10.566 1.00 95.25 401 ASN A O 1
ATOM 3242 N N . ASN A 1 402 ? -14.841 -18.909 9.896 1.00 93.38 402 ASN A N 1
ATOM 3243 C CA . ASN A 1 402 ? -15.349 -19.619 11.080 1.00 93.38 402 ASN A CA 1
ATOM 3244 C C . ASN A 1 402 ? -14.753 -21.023 11.310 1.00 93.38 402 ASN A C 1
ATOM 3246 O O . ASN A 1 402 ? -14.899 -21.565 12.403 1.00 93.38 402 ASN A O 1
ATOM 3250 N N . VAL A 1 403 ? -14.086 -21.617 10.312 1.00 94.75 403 VAL A N 1
ATOM 3251 C CA . VAL A 1 403 ? -13.392 -22.914 10.441 1.00 94.75 403 VAL A CA 1
ATOM 3252 C C . VAL A 1 403 ? -11.874 -22.765 10.602 1.00 94.75 403 VAL A C 1
ATOM 3254 O O . VAL A 1 403 ? -11.164 -23.765 10.664 1.00 94.75 403 VAL A O 1
ATOM 3257 N N . GLY A 1 404 ? -11.369 -21.530 10.691 1.00 95.75 404 GLY A N 1
ATOM 3258 C CA . GLY A 1 404 ? -9.958 -21.229 10.929 1.00 95.75 404 GLY A CA 1
ATOM 3259 C C . GLY A 1 404 ? -9.083 -21.154 9.675 1.00 95.75 404 GLY A C 1
ATOM 3260 O O . GLY A 1 404 ? -7.863 -21.075 9.811 1.00 95.75 404 GLY A O 1
ATOM 3261 N N . ASN A 1 405 ? -9.660 -21.170 8.467 1.00 98.12 405 ASN A N 1
ATOM 3262 C CA . ASN A 1 405 ? -8.879 -20.925 7.254 1.00 98.12 405 ASN A CA 1
ATOM 3263 C C . ASN A 1 405 ? -8.478 -19.450 7.191 1.00 98.12 405 ASN A C 1
ATOM 3265 O O . ASN A 1 405 ? -9.317 -18.564 7.373 1.00 98.12 405 ASN A O 1
ATOM 3269 N N . LEU A 1 406 ? -7.208 -19.212 6.883 1.00 98.44 406 LEU A N 1
ATOM 3270 C CA . LEU A 1 406 ? -6.593 -17.901 6.762 1.00 98.44 406 LEU A CA 1
ATOM 3271 C C . LEU A 1 406 ? -6.608 -17.439 5.301 1.00 98.44 406 LEU A C 1
ATOM 3273 O O . LEU A 1 406 ? -6.153 -18.158 4.414 1.00 98.44 406 LEU A O 1
ATOM 3277 N N . TYR A 1 407 ? -7.080 -16.220 5.074 1.00 98.12 407 TYR A N 1
ATOM 3278 C CA . TYR A 1 407 ? -7.087 -15.522 3.795 1.00 98.12 407 TYR A CA 1
ATOM 3279 C C . TYR A 1 407 ? -6.065 -14.394 3.873 1.00 98.12 407 TYR A C 1
ATOM 3281 O O . TYR A 1 407 ? -6.106 -13.593 4.805 1.00 98.12 407 TYR A O 1
ATOM 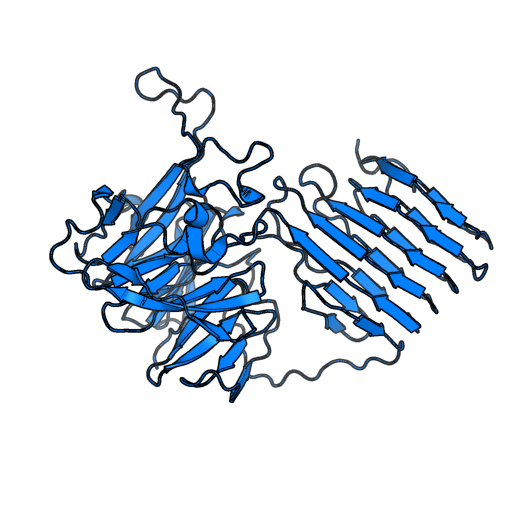3289 N N . VAL A 1 408 ? -5.134 -14.346 2.924 1.00 97.94 408 VAL A N 1
ATOM 3290 C CA . VAL A 1 408 ? -3.980 -13.438 2.954 1.00 97.94 408 VAL A CA 1
ATOM 3291 C C . VAL A 1 408 ? -3.948 -12.597 1.687 1.00 97.94 408 VAL A C 1
ATOM 3293 O O . VAL A 1 408 ? -3.863 -13.150 0.591 1.00 97.94 408 VAL A O 1
ATOM 3296 N N . ALA A 1 409 ? -3.979 -11.273 1.850 1.00 95.94 409 ALA A N 1
ATOM 3297 C CA . ALA A 1 409 ? -3.770 -10.314 0.769 1.00 95.94 409 ALA A CA 1
ATOM 3298 C C . ALA A 1 409 ? -2.273 -10.200 0.434 1.00 95.94 409 ALA A C 1
ATOM 3300 O O . ALA A 1 409 ? -1.496 -9.702 1.255 1.00 95.94 409 ALA A O 1
ATOM 3301 N N . ASP A 1 410 ? -1.877 -10.673 -0.751 1.00 94.31 410 ASP A N 1
ATOM 3302 C CA . ASP A 1 410 ? -0.497 -10.615 -1.252 1.00 94.31 410 ASP A CA 1
ATOM 3303 C C . ASP A 1 410 ? -0.453 -10.646 -2.788 1.00 94.31 410 ASP A C 1
ATOM 3305 O O . ASP A 1 410 ? -0.282 -11.699 -3.402 1.00 94.31 410 ASP A O 1
ATOM 3309 N N . GLY A 1 411 ? -0.714 -9.515 -3.443 1.00 92.94 411 GLY A N 1
ATOM 3310 C CA . GLY A 1 411 ? -0.925 -9.456 -4.896 1.00 92.94 411 GLY A CA 1
ATOM 3311 C C . GLY A 1 411 ? -2.230 -10.113 -5.374 1.00 92.94 411 GLY A C 1
ATOM 3312 O O . GLY A 1 411 ? -2.881 -9.568 -6.250 1.00 92.94 411 GLY A O 1
ATOM 3313 N N . GLU A 1 412 ? -2.633 -11.232 -4.781 1.00 93.88 412 GLU A N 1
ATOM 3314 C CA . GLU A 1 412 ? -3.902 -11.963 -4.918 1.00 93.88 412 GLU A CA 1
ATOM 3315 C C . GLU A 1 412 ? -4.431 -12.301 -3.507 1.00 93.88 412 GLU A C 1
ATOM 3317 O O . GLU A 1 412 ? -3.835 -11.873 -2.512 1.00 93.88 412 GLU A O 1
ATOM 3322 N N . VAL A 1 413 ? -5.498 -13.103 -3.378 1.00 96.19 413 VAL A N 1
ATOM 3323 C CA . VAL A 1 413 ? -5.922 -13.638 -2.069 1.00 96.19 413 VAL A CA 1
ATOM 3324 C C . VAL A 1 413 ? -5.586 -15.126 -1.954 1.00 96.19 413 VAL A C 1
ATOM 3326 O O . VAL A 1 413 ? -6.236 -15.982 -2.556 1.00 96.19 413 VAL A O 1
ATOM 3329 N N . TYR A 1 414 ? -4.572 -15.444 -1.150 1.00 97.06 414 TYR A N 1
ATOM 3330 C CA . TYR A 1 414 ? -4.152 -16.821 -0.866 1.00 97.06 414 TYR A CA 1
ATOM 3331 C C . TYR A 1 414 ? -4.931 -17.393 0.313 1.00 97.06 414 TYR A C 1
ATOM 3333 O O . TYR A 1 414 ? -5.158 -16.697 1.301 1.00 97.06 414 TYR A O 1
ATOM 3341 N N . ILE A 1 415 ? -5.298 -18.673 0.231 1.00 98.00 415 ILE A N 1
ATOM 3342 C CA . ILE A 1 415 ? -6.060 -19.362 1.273 1.00 98.00 415 ILE A CA 1
ATOM 3343 C C . ILE A 1 415 ? -5.213 -20.482 1.869 1.00 98.00 415 ILE A C 1
ATOM 3345 O O . ILE A 1 415 ? -4.750 -21.375 1.152 1.00 98.00 415 ILE A O 1
ATOM 3349 N N . PHE A 1 416 ? -5.077 -20.468 3.190 1.00 98.69 416 PHE A N 1
ATOM 3350 C CA . PHE A 1 416 ? -4.393 -21.486 3.976 1.00 98.69 416 PHE A CA 1
ATOM 3351 C C . PHE A 1 416 ? -5.351 -22.121 4.982 1.00 98.69 416 PHE A C 1
ATOM 3353 O O . PHE A 1 416 ? -6.250 -21.464 5.501 1.00 98.69 416 PHE A O 1
ATOM 3360 N N . ASN A 1 417 ? -5.165 -23.404 5.269 1.00 98.19 417 ASN A N 1
ATOM 3361 C CA . ASN A 1 417 ? -5.894 -24.077 6.341 1.00 98.19 417 ASN A CA 1
ATOM 3362 C C . ASN A 1 417 ? -5.308 -23.718 7.733 1.00 98.19 417 ASN A C 1
ATOM 3364 O O . ASN A 1 417 ? -4.263 -23.060 7.797 1.00 98.19 417 ASN A O 1
ATOM 3368 N N . PRO A 1 418 ? -5.918 -24.160 8.852 1.00 97.38 418 PRO A N 1
ATOM 3369 C CA . PRO A 1 418 ? -5.424 -23.859 10.202 1.00 97.38 418 PRO A CA 1
ATOM 3370 C C . PRO A 1 418 ? -3.998 -24.356 10.503 1.00 97.38 418 PRO A C 1
ATOM 3372 O O . PRO A 1 418 ? -3.362 -23.871 11.439 1.00 97.38 418 PRO A O 1
ATOM 3375 N N . GLU A 1 419 ? -3.469 -25.296 9.714 1.00 97.19 419 GLU A N 1
ATOM 3376 C CA . GLU A 1 419 ? -2.087 -25.783 9.815 1.00 97.19 419 GLU A CA 1
ATOM 3377 C C . GLU A 1 419 ? -1.097 -25.010 8.923 1.00 97.19 419 GLU A C 1
ATOM 3379 O O . GLU A 1 419 ? 0.078 -25.371 8.866 1.00 97.19 419 GLU A O 1
ATOM 3384 N N . GLY A 1 420 ? -1.550 -23.977 8.205 1.00 97.44 420 GLY A N 1
ATOM 3385 C CA . GLY A 1 420 ? -0.716 -23.165 7.314 1.00 97.44 420 GLY A CA 1
ATOM 3386 C C . GLY A 1 420 ? -0.464 -23.801 5.944 1.00 97.44 420 GLY A C 1
ATOM 3387 O O . GLY A 1 420 ? 0.410 -23.353 5.203 1.00 97.44 420 GLY A O 1
ATOM 3388 N N . LYS A 1 421 ? -1.212 -24.847 5.569 1.00 98.19 421 LYS A N 1
ATOM 3389 C CA . LYS A 1 421 ? -1.105 -25.463 4.238 1.00 98.19 421 LYS A CA 1
ATOM 3390 C C . LYS A 1 421 ? -1.944 -24.690 3.222 1.00 98.19 421 LYS A C 1
ATOM 3392 O O . LYS A 1 421 ? -3.108 -24.415 3.512 1.00 98.19 421 LYS A O 1
ATOM 3397 N N . PRO A 1 422 ? -1.411 -24.385 2.025 1.00 98.06 422 PRO A N 1
ATOM 3398 C CA . PRO A 1 422 ? -2.183 -23.723 0.982 1.00 98.06 422 PRO A CA 1
ATOM 3399 C C . PRO A 1 422 ? -3.311 -24.640 0.497 1.00 98.06 422 PRO A C 1
ATOM 3401 O O . PRO A 1 422 ? -3.080 -25.808 0.180 1.00 98.06 422 PRO A O 1
ATOM 3404 N N . ILE A 1 423 ? -4.527 -24.104 0.435 1.00 97.75 423 ILE A N 1
ATOM 3405 C CA . ILE A 1 423 ? -5.738 -24.817 -0.004 1.00 97.75 423 ILE A CA 1
ATOM 3406 C C . ILE A 1 423 ? -6.480 -24.102 -1.134 1.00 97.75 423 ILE A C 1
ATOM 3408 O O . ILE A 1 423 ? -7.401 -24.673 -1.714 1.00 97.75 423 ILE A O 1
ATOM 3412 N N . GLY A 1 424 ? -6.090 -22.872 -1.474 1.00 95.62 424 GLY A N 1
ATOM 3413 C CA . GLY A 1 424 ? -6.722 -22.136 -2.558 1.00 95.62 424 GLY A CA 1
ATOM 3414 C C . GLY A 1 424 ? -6.065 -20.798 -2.869 1.00 95.62 424 GLY A C 1
ATOM 3415 O O . GLY A 1 424 ? -5.209 -20.308 -2.135 1.00 95.62 424 GLY A O 1
ATOM 3416 N N . LEU A 1 425 ? -6.509 -20.228 -3.982 1.00 94.88 425 LEU A N 1
ATOM 3417 C CA . LEU A 1 425 ? -6.171 -18.905 -4.485 1.00 94.88 425 LEU A CA 1
ATOM 3418 C C . LEU A 1 425 ? -7.454 -18.312 -5.072 1.00 94.88 425 LEU A C 1
ATOM 3420 O O . LEU A 1 425 ? -8.191 -19.020 -5.768 1.00 94.88 425 LEU A O 1
ATOM 3424 N N . ILE A 1 426 ? -7.721 -17.047 -4.770 1.00 94.56 426 ILE A N 1
ATOM 3425 C CA . ILE A 1 426 ? -8.740 -16.246 -5.444 1.00 94.56 426 ILE A CA 1
ATOM 3426 C C . ILE A 1 426 ? -7.989 -15.208 -6.267 1.00 94.56 426 ILE A C 1
ATOM 3428 O O . ILE A 1 426 ? -7.293 -14.356 -5.709 1.00 94.56 426 ILE A O 1
ATOM 3432 N N . GLU A 1 427 ? -8.124 -15.319 -7.584 1.00 92.69 427 GLU A N 1
ATOM 3433 C CA . GLU A 1 427 ? -7.619 -14.324 -8.520 1.00 92.69 427 GLU A CA 1
ATOM 3434 C C . GLU A 1 427 ? -8.536 -13.104 -8.492 1.00 92.69 427 GLU A C 1
ATOM 3436 O O . GLU A 1 427 ? -9.755 -13.218 -8.638 1.00 92.69 427 GLU A O 1
ATOM 3441 N N . ILE A 1 428 ? -7.949 -11.929 -8.321 1.00 91.12 428 ILE A N 1
ATOM 3442 C CA . ILE A 1 428 ? -8.678 -10.664 -8.259 1.00 91.12 428 ILE A CA 1
ATOM 3443 C C . ILE A 1 428 ? -8.203 -9.713 -9.359 1.00 91.12 428 ILE A C 1
ATOM 3445 O O . ILE A 1 428 ? -7.050 -9.784 -9.800 1.00 91.12 428 ILE A O 1
ATOM 3449 N N . PRO A 1 429 ? -9.078 -8.821 -9.855 1.00 87.62 429 PRO A N 1
ATOM 3450 C CA . PRO A 1 429 ? -8.744 -7.968 -10.989 1.00 87.62 429 PRO A CA 1
ATOM 3451 C C . PRO A 1 429 ? -7.619 -6.969 -10.699 1.00 87.62 429 PRO A C 1
ATOM 3453 O O . PRO A 1 429 ? -6.832 -6.686 -11.605 1.00 87.62 429 PRO A O 1
ATOM 3456 N N . GLU A 1 430 ? -7.516 -6.515 -9.451 1.00 89.88 430 GLU A N 1
ATOM 3457 C CA . GLU A 1 430 ? -6.549 -5.538 -8.948 1.00 89.88 430 GLU A CA 1
ATOM 3458 C C . GLU A 1 430 ? -6.010 -5.991 -7.586 1.00 89.88 430 GLU A C 1
ATOM 3460 O O . GLU A 1 430 ? -6.690 -6.731 -6.883 1.00 89.88 430 GLU A O 1
ATOM 3465 N N . ARG A 1 431 ? -4.796 -5.568 -7.211 1.00 93.56 431 ARG A N 1
ATOM 3466 C CA . ARG A 1 431 ? -4.130 -5.980 -5.960 1.00 93.56 431 ARG A CA 1
ATOM 3467 C C . ARG A 1 431 ? -5.005 -5.691 -4.725 1.00 93.56 431 ARG A C 1
ATOM 3469 O O . ARG A 1 431 ? -5.497 -4.570 -4.602 1.00 93.56 431 ARG A O 1
ATOM 3476 N N . PRO A 1 432 ? -5.119 -6.617 -3.753 1.00 94.69 432 PRO A N 1
ATOM 3477 C CA . PRO A 1 432 ? -5.960 -6.409 -2.587 1.00 94.69 432 PRO A CA 1
ATOM 3478 C C . PRO A 1 432 ? -5.176 -5.656 -1.514 1.00 94.69 432 PRO A C 1
ATOM 3480 O O . PRO A 1 432 ? -4.095 -6.081 -1.114 1.00 94.69 432 PRO A O 1
ATOM 3483 N N . THR A 1 433 ? -5.735 -4.574 -0.994 1.00 94.31 433 THR A N 1
ATOM 3484 C CA . THR A 1 433 ? -5.184 -3.819 0.148 1.00 94.31 433 THR A CA 1
ATOM 3485 C C . THR A 1 433 ? -5.797 -4.254 1.480 1.00 94.31 433 THR A C 1
ATOM 3487 O O . THR A 1 433 ? -5.220 -4.037 2.542 1.00 94.31 433 THR A O 1
ATOM 3490 N N . SER A 1 434 ? -6.976 -4.875 1.444 1.00 95.00 434 SER A N 1
ATOM 3491 C CA . SER A 1 434 ? -7.724 -5.322 2.615 1.00 95.00 434 SER A CA 1
ATOM 3492 C C . SER A 1 434 ? -8.609 -6.519 2.249 1.00 95.00 434 SER A C 1
ATOM 3494 O O . SER A 1 434 ? -9.043 -6.636 1.104 1.00 95.00 434 SER A O 1
ATOM 3496 N N . VAL A 1 435 ? -8.854 -7.421 3.200 1.00 96.00 435 VAL A N 1
ATOM 3497 C CA . VAL A 1 435 ? -9.742 -8.584 3.065 1.00 96.00 435 VAL A CA 1
ATOM 3498 C C . VAL A 1 435 ? -10.539 -8.715 4.359 1.00 96.00 435 VAL A C 1
ATOM 3500 O O . VAL A 1 435 ? -9.957 -8.720 5.440 1.00 96.00 435 VAL A O 1
ATOM 3503 N N . ILE A 1 436 ? -11.860 -8.850 4.244 1.00 96.12 436 ILE A N 1
ATOM 3504 C CA . ILE A 1 436 ? -12.782 -9.036 5.368 1.00 96.12 436 ILE A CA 1
ATOM 3505 C C . ILE A 1 436 ? -13.936 -9.954 4.948 1.00 96.12 436 ILE A C 1
ATOM 3507 O O . ILE A 1 436 ? -14.253 -10.059 3.762 1.00 96.12 436 ILE A O 1
ATOM 3511 N N . PHE A 1 437 ? -14.566 -10.622 5.914 1.00 95.69 437 PHE A N 1
ATOM 3512 C CA . PHE A 1 437 ? -15.828 -11.330 5.693 1.00 95.69 437 PHE A CA 1
ATOM 3513 C C . PHE A 1 437 ? -17.005 -10.391 5.958 1.00 95.69 437 PHE A C 1
ATOM 3515 O O . PHE A 1 437 ? -17.034 -9.710 6.974 1.00 95.69 437 PHE A O 1
ATOM 3522 N N . GLY A 1 438 ? -17.985 -10.377 5.060 1.00 94.06 438 GLY A N 1
ATOM 3523 C CA . GLY A 1 438 ? -19.210 -9.592 5.184 1.00 94.06 438 GLY A CA 1
ATOM 3524 C C . GLY A 1 438 ? -20.298 -10.131 4.257 1.00 94.06 438 GLY A C 1
ATOM 3525 O O . GLY A 1 438 ? -20.109 -11.145 3.584 1.00 94.06 438 GLY A O 1
ATOM 3526 N N . GLY A 1 439 ? -21.433 -9.441 4.203 1.00 91.62 439 GLY A N 1
ATOM 3527 C CA . GLY A 1 439 ? -22.625 -9.862 3.472 1.00 91.62 439 GLY A CA 1
ATOM 3528 C C . GLY A 1 439 ? -23.589 -10.712 4.300 1.00 91.62 439 GLY A C 1
ATOM 3529 O O . GLY A 1 439 ? -23.326 -11.066 5.448 1.00 91.62 439 GLY A O 1
ATOM 3530 N N . LYS A 1 440 ? -24.743 -11.026 3.702 1.00 83.81 440 LYS A N 1
ATOM 3531 C CA . LYS A 1 440 ? -25.708 -11.977 4.268 1.00 83.81 440 LYS A CA 1
ATOM 3532 C C . LYS A 1 440 ? -25.268 -13.389 3.895 1.00 83.81 440 LYS A C 1
ATOM 3534 O O . LYS A 1 440 ? -25.456 -13.792 2.748 1.00 83.81 440 LYS A O 1
ATOM 3539 N N . GLY A 1 441 ? -24.682 -14.116 4.838 1.00 57.41 441 GLY A N 1
ATOM 3540 C CA . GLY A 1 441 ? -24.193 -15.480 4.627 1.00 57.41 441 GLY A CA 1
ATOM 3541 C C . GLY A 1 441 ? -24.036 -16.231 5.928 1.00 57.41 441 GLY A C 1
ATOM 3542 O O . GLY A 1 441 ? -23.230 -15.760 6.757 1.00 57.41 441 GLY A O 1
#

Foldseek 3Di:
DFCQAEECEEAEDAGADEAEDEEFAGLNYQEPYEYEHHARAHEYYQYEFEQYAAEHEEYYQYEHYEYENYAYEYAQPRHLAYQHYEYELYEHYYYENYHYEYELRHDFAAAENYEYEQYAFYKYAWAAFDYLFLRTHQFDYAYPPQRDTHGARTDGMDTGGSPHHNDDAPPPDDDLDDDDRDKFQWEADPQQKIWIFDQVQQWIWIQDLVVSDIDTQDRDPWGFQHWYADPVRWIKTKTKAAFDPPDDDVNHGQFDADDPLLPQGSSNPPPNGGIDIWMWTADSVHRVVRTGTFDKDFQLPQPFAAKEKEQQEDEGNSPCVVVSLQPRAGMWGADPVRRYTYRDDPRSHRARYIWIAGAPDWTWHDHQNQAFIWIFHAHRRGRTHDTDGQESHAHHHWEADPQGWIWHQHSWTWIAHNNSHTDDTRGDPGGDNYDYGGHDD

Secondary structure (DSSP, 8-state):
--S-B--SEEE-TT--EEEEEEEEE-TTBSEEEEEEEE-S-EEEEEEEEES-SSEEEEEEEEEEEEEEEEEEEE-TTT-TT-EEEEEES-EEEEEEEEEEEE-TT--S--S-SEEEES-EEEEEEEEEEEESSS---S-SEEETTTTEEE--SEEEEEEE-S-PPPP-------------SS-EEEEE-TTS-EEEEETTTTEEEEEETTTTEEEEEE--SS-EEEEEE-TT--EEEEEEE-PPTT-EETTEE---PPPGGGTT-GGGSTT--S-EEEEEEE-TTSHHHH-EEPPEEETT-SS--SEEEEESEE--TTS-HHHHHTS--SEEEE-TTSSEEEE--GGGGT-S-EEEE-TTSEEEEEETTTTEEEEEEE-TTS-EEEEEEEES--SS-EEE-TT--EEEEESEEEEE-TTS-EEEEE--SS--S-----S--

pLDDT: mean 95.3, std 3.96, range [57.41, 98.88]